Protein 1M0D (pdb70)

B-factor: mean 40.42, std 17.38, range [17.14, 107.98]

Sequence (516 aa):
SGLEDKVSKQLESKGIKFEYEEWKVPYVIPASNHTYTPDFLLPNGIFVETKGLWESDDRKKHLLIREQHPELDIRIVFSSSRTKLYKGSPTSYGEFCEKHGIKFADKLIPAEWIKEPKKEVPFDRLKRKSGLEDKVSKQLESKGIKFEYEEWKVPYVIPASNHTYTPDFLLPNGIFVETKGLWESDDRKKHLLIREQHPELDIRIVFSSSRTKLYKGSPTSYGEFCEKHGIKFADKLIPAEWIKEPKKEVPFDRLKRKSGLEDKVSKQLESKGIKFEYEEWKVPYVIPASNHTYTPDFLLPNGIFVETKGLWESDDRKKHLLIREQHPELDIRIVFSSSRTKLYKGSPTSYGEFCEKHGIKFADKLIPAEWIKEPKKEVPFDRLKRKSGLEDKVSKQLESKGIKFEYEEWKVPYVIPASNHTYTPDFLLPNGIFVETKGLWESDDRKKHLLIREQHPELDIRIVFSSSRTKLYKGSPTSYGEFCEKHGIKFADKLIPAEWIKEPKKEVPFDRLKRK

Foldseek 3Di:
DVVVVVVVVVCVVVPHDDDDPPDDDDDDDDDDDDDDDADDAAQLQATEHEEEQQAPVNLVVVLVCCVVPVPHHYAYEYCDQQCANDDDHPDGNVNSCVVRVHHYYYDDDDPVVNVDHHDDDPCVPPDDD/DVVVVVVVVVCVVVVHDDDDPPDDDDDDDDDDDDDDDADDAAQQQETEHEEEQQAPVNLVVVLVCCVVPVVHHYAYEYCDQQCARDVPHPHGNVNSCVVRVHHYYYDDDPPVVNPDHHDDDPCVVDDDD/DVVVVVVVCVCVVVVHPDDDPPDDDDDDDDDDDDADDADDAAPLGETEHEEEQQADVNLVVVLVCCVVCVPHQYAYEYCDQQCANDDPHPDGNVRSCVVRVHHYHYDDDDPVVNPDHRDDDPCVPPDDD/DVVVVVVVVVCVVVVHDDDDPPDDDDDDDDDDDDDDDADAAAQQQAGEHEDEQQADVNLVVVLVCCVVPVQHHYAYEYCDQQCARDPPHPHGNVNSCVVRVHHYHYDDDDPVVNPPHRDDHPCVPPDDD

GO terms:
  GO:0008821 crossover junction DNA endonuclease activity (F, IDA)
  GO:1990238 double-stranded DNA endonuclease activity (F, IDA)
  GO:1990238 double-stranded DNA endonuclease activity (F, IMP)

CATH classification: 3.40.91.30

Secondary structure (DSSP, 8-state):
-HHHHHHHHHHHHTT---EES-EEEEEEEPPEEEEE--SEE-TTS-EEEEESS--HHHHHHHHHHHHH-TT--EEEEES-TTSBSSTT-S-BHHHHHHHHT--EEESS--HHHHHSPP----GGGSEE-/-HHHHHHHHHHHHTT---EES-EEEEEEEPPEEEEE--SEE-TTS-EEEEESS--HHHHHHHHHHHHH-TT--EEEEES-TTSBSSTT-S-BHHHHHHHHT--EEESS--HHHHHSPP----GGGSEE-/-HHHHHHHHHHHHTT---EES-EEEEEEEPPEEEEE--SEE-TTS-EEEEESS--HHHHHHHHHHHHH-TT--EEEEES-TTSBSSTT-S-BHHHHHHHTT--EEESS--HHHHTSPP----GGGSB--/-HHHHHHHHHHHTTT---BSS--BEEEEE--EEEEE--SEE-TTS-EEEEESS--HHHHHHHHHHHHH-TT--EEEEES-TTSBSSTT-S-BHHHHHHHHT--EEESS--HHHHTSPP----GGG-EE-

Radius of gyration: 30.1 Å; Cα contacts (8 Å, |Δi|>4): 872; chains: 4; bounding box: 83×71×53 Å

InterPro domains:
  IPR008029 Bacteriophage T7, Gp3, endodeoxynuclease I [PF05367] (1-149)
  IPR008029 Bacteriophage T7, Gp3, endodeoxynuclease I [cd22324] (15-129)
  IPR011335 Restriction endonuclease type II-like [SSF52980] (17-145)

Solvent-accessible surface area: 27351 Å² total; per-residue (Å²): 88,42,22,39,94,116,1,25,58,28,4,115,89,161,67,40,73,51,65,88,68,32,26,67,0,55,18,63,68,79,55,43,127,71,80,12,46,4,9,2,9,3,69,10,6,0,2,0,12,9,28,37,92,1,80,56,112,24,20,122,34,5,51,35,3,96,129,47,18,91,127,18,23,14,2,0,0,0,50,39,8,132,60,96,40,135,75,64,9,111,43,10,3,5,81,26,0,116,166,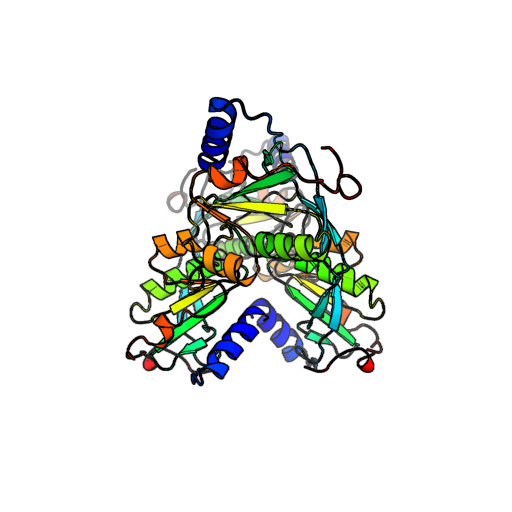55,45,5,111,21,0,10,71,58,3,6,51,105,21,37,161,53,115,163,86,98,22,25,75,131,95,18,41,57,96,98,46,24,39,68,128,0,24,129,39,0,114,100,63,64,36,182,46,72,97,76,66,48,71,0,49,22,53,75,71,53,42,120,73,70,10,46,3,8,1,10,2,72,10,4,1,3,0,12,9,29,35,87,0,81,30,114,24,16,123,40,3,47,26,2,94,128,63,17,107,57,22,24,14,2,0,0,0,57,40,13,156,58,93,31,57,100,33,7,111,42,1,2,4,78,24,0,118,167,57,45,6,111,56,14,65,126,82,14,38,60,119,23,40,145,55,119,146,82,142,19,44,79,154,122,18,39,139,155,108,41,21,44,68,125,0,25,123,39,0,105,95,153,65,37,82,40,57,97,77,56,26,63,0,39,23,55,72,76,56,42,121,72,91,12,46,3,20,2,26,3,67,10,11,6,11,0,10,10,38,35,73,0,55,50,104,20,26,120,34,10,56,38,4,54,130,45,19,106,83,43,48,25,3,0,0,0,43,37,7,136,48,82,26,122,77,63,7,108,35,9,0,6,84,32,0,121,84,87,69,18,107,16,0,8,72,59,7,9,71,115,23,58,90,59,120,163,58,106,47,60,72,108,149,28,49,99,99,88,50,25,26,57,134,0,30,58,34,0,62,110,69,76,21,83,61,91,103,66,41,11,13,4,54,22,58,73,73,56,45,122,68,78,13,45,3,12,1,12,3,63,9,6,1,3,0,12,9,30,35,84,0,82,29,111,24,14,119,36,9,54,40,4,95,130,42,17,99,108,12,22,23,2,0,0,0,40,45,19,73,56,97,32,49,100,30,7,113,42,12,2,4,89,24,0,121,164,56,46,13,113,57,13,59,119,83,3,29,75,123,22,43,84,58,116,161,87,164,23,10,91,127,91,16,130,140,88

Organism: Escherichia phage T7 (NCBI:txid10760)

Structure (mmCIF, N/CA/C/O backbone):
data_1M0D
#
_entry.id   1M0D
#
_cell.length_a   123.810
_cell.length_b   133.960
_cell.length_c   61.460
_cell.angle_alpha   90.00
_cell.angle_beta   90.00
_cell.angle_gamma   90.00
#
_symmetry.space_group_name_H-M   'P 21 21 2'
#
loop_
_entity.id
_entity.type
_entity.pdbx_description
1 polymer 'Endodeoxyribonuclease I'
2 non-polymer 'MANGANESE (II) ION'
3 non-polymer 'SULFATE ION'
4 water water
#
loop_
_atom_site.group_PDB
_atom_site.id
_atom_site.type_symbol
_atom_site.label_atom_id
_atom_site.label_alt_id
_atom_site.label_comp_id
_atom_site.label_asym_id
_atom_site.label_entity_id
_atom_site.label_seq_id
_atom_site.pdbx_PDB_ins_code
_atom_site.Cartn_x
_atom_site.Cartn_y
_atom_site.Cartn_z
_atom_site.occupancy
_atom_site.B_iso_or_equiv
_atom_site.auth_seq_id
_atom_site.auth_comp_id
_atom_site.auth_asym_id
_atom_site.auth_atom_id
_atom_site.pdbx_PDB_model_num
ATOM 1 N N . SER A 1 6 ? 31.054 119.749 36.345 1.00 77.23 17 SER A N 1
ATOM 2 C CA . SER A 1 6 ? 30.962 118.606 35.444 1.00 57.31 17 SER A CA 1
ATOM 3 C C . SER A 1 6 ? 30.318 119.215 34.203 1.00 53.49 17 SER A C 1
ATOM 4 O O . SER A 1 6 ? 29.888 120.371 34.249 1.00 45.81 17 SER A O 1
ATOM 7 N N . GLY A 1 7 ? 30.255 118.463 33.107 1.00 43.52 18 GLY A N 1
ATOM 8 C CA . GLY A 1 7 ? 29.634 118.985 31.898 1.00 40.78 18 GLY A CA 1
ATOM 9 C C . GLY A 1 7 ? 28.198 119.402 32.177 1.00 40.12 18 GLY A C 1
ATOM 10 O O . GLY A 1 7 ? 27.743 120.457 31.737 1.00 38.74 18 GLY A O 1
ATOM 11 N N . LEU A 1 8 ? 27.481 118.569 32.925 1.00 39.97 19 LEU A N 1
ATOM 12 C CA . LEU A 1 8 ? 26.090 118.855 33.266 1.00 37.14 19 LEU A CA 1
ATOM 13 C C . LEU A 1 8 ? 25.949 120.112 34.127 1.00 31.84 19 LEU A C 1
ATOM 14 O O . LEU A 1 8 ? 25.093 120.949 33.863 1.00 33.47 19 LEU A O 1
ATOM 19 N N . GLU A 1 9 ? 26.777 120.252 35.164 1.00 31.74 20 GLU A N 1
ATOM 20 C CA . GLU A 1 9 ? 26.692 121.440 36.014 1.00 31.26 20 GLU A CA 1
ATOM 21 C C . GLU A 1 9 ? 26.972 122.698 35.210 1.00 32.46 20 GLU A C 1
ATOM 22 O O . GLU A 1 9 ? 26.342 123.725 35.418 1.00 34.23 20 GLU A O 1
ATOM 28 N N . ASP A 1 10 ? 27.930 122.624 34.294 1.00 31.63 21 ASP A N 1
ATOM 29 C CA . ASP A 1 10 ? 28.245 123.791 33.480 1.00 32.80 21 ASP A CA 1
ATOM 30 C C . ASP A 1 10 ? 27.075 124.137 32.572 1.00 34.04 21 ASP A C 1
ATOM 31 O O . ASP A 1 10 ? 26.723 125.309 32.415 1.00 33.64 21 ASP A O 1
ATOM 36 N N . LYS A 1 11 ? 26.459 123.121 31.973 1.00 30.99 22 LYS A N 1
ATOM 37 C CA . LYS A 1 11 ? 25.333 123.386 31.077 1.00 32.34 22 LYS A CA 1
ATOM 38 C C . LYS A 1 11 ? 24.172 124.025 31.815 1.00 34.63 22 LYS A C 1
ATOM 39 O O . LYS A 1 11 ? 23.561 124.989 31.330 1.00 28.98 22 LYS A O 1
ATOM 45 N N . VAL A 1 12 ? 23.869 123.501 32.999 1.00 32.03 23 VAL A N 1
ATOM 46 C CA . VAL A 1 12 ? 22.771 124.045 33.787 1.00 28.37 23 VAL A CA 1
ATOM 47 C C . VAL A 1 12 ? 23.084 125.467 34.238 1.00 28.14 23 VAL A C 1
ATOM 48 O O . VAL A 1 12 ? 22.209 126.342 34.205 1.00 34.99 23 VAL A O 1
ATOM 52 N N . SER A 1 13 ? 24.326 125.708 34.661 1.00 32.16 24 SER A N 1
ATOM 53 C CA . SER A 1 13 ? 24.733 127.052 35.075 1.00 34.60 24 SER A CA 1
ATOM 54 C C . SER A 1 13 ? 24.633 128.016 33.893 1.00 33.16 24 SER A C 1
ATOM 55 O O . SER A 1 13 ? 24.119 129.126 34.023 1.00 33.99 24 SER A O 1
ATOM 58 N N . LYS A 1 14 ? 25.144 127.592 32.740 1.00 31.74 25 LYS A N 1
ATOM 59 C CA . LYS A 1 14 ? 25.105 128.450 31.550 1.00 34.08 25 LYS A CA 1
ATOM 60 C C . LYS A 1 14 ? 23.668 128.767 31.164 1.00 36.96 25 LYS A C 1
ATOM 61 O O . LYS A 1 14 ? 23.366 129.890 30.776 1.00 36.92 25 LYS A O 1
ATOM 63 N N . GLN A 1 15 ? 22.775 127.782 31.288 1.00 33.76 26 GLN A N 1
ATOM 64 C CA . GLN A 1 15 ? 21.370 127.993 30.956 1.00 33.75 26 GLN A CA 1
ATOM 65 C C . GLN A 1 15 ? 20.736 129.041 31.868 1.00 34.55 26 GLN A C 1
ATOM 66 O O . GLN A 1 15 ? 20.063 129.957 31.397 1.00 36.55 26 GLN A O 1
ATOM 68 N N . LEU A 1 16 ? 20.949 128.908 33.177 1.00 35.02 27 LEU A N 1
ATOM 69 C CA . LEU A 1 16 ? 20.364 129.842 34.132 1.00 31.95 27 LEU A CA 1
ATOM 70 C C . LEU A 1 16 ? 20.865 131.262 33.879 1.00 40.53 27 LEU A C 1
ATOM 71 O O . LEU A 1 16 ? 20.097 132.222 33.942 1.00 39.88 27 LEU A O 1
ATOM 76 N N . GLU A 1 17 ? 22.153 131.391 33.587 1.00 38.32 28 GLU A N 1
ATOM 77 C CA . GLU A 1 17 ? 22.726 132.707 33.316 1.00 47.04 28 GLU A CA 1
ATOM 78 C C . GLU A 1 17 ? 22.212 133.265 31.993 1.00 41.07 28 GLU A C 1
ATOM 79 O O . GLU A 1 17 ? 21.908 134.450 31.895 1.00 46.70 28 GLU A O 1
ATOM 85 N N . SER A 1 18 ? 22.084 132.405 30.987 1.00 47.57 29 SER A N 1
ATOM 86 C CA . SER A 1 18 ? 21.598 132.854 29.686 1.00 43.66 29 SER A CA 1
ATOM 87 C C . SER A 1 18 ? 20.179 133.402 29.799 1.00 53.29 29 SER A C 1
ATOM 88 O O . SER A 1 18 ? 19.783 134.271 29.026 1.00 49.25 29 SER A O 1
ATOM 91 N N . LYS A 1 19 ? 19.411 132.901 30.764 1.00 36.97 30 LYS A N 1
ATOM 92 C CA . LYS A 1 19 ? 18.044 133.373 30.955 1.00 41.99 30 LYS A CA 1
ATOM 93 C C . LYS A 1 19 ? 17.983 134.440 32.042 1.00 38.54 30 LYS A C 1
ATOM 94 O O . LYS A 1 19 ? 16.900 134.883 32.429 1.00 42.48 30 LYS A O 1
ATOM 100 N N . GLY A 1 20 ? 19.148 134.844 32.539 1.00 45.99 31 GLY A N 1
ATOM 101 C CA . GLY A 1 20 ? 19.202 135.862 33.575 1.00 42.20 31 GLY A CA 1
ATOM 102 C C . GLY A 1 20 ? 18.653 135.450 34.934 1.00 52.67 31 GLY A C 1
ATOM 103 O O . GLY A 1 20 ? 18.228 136.299 35.724 1.00 50.48 31 GLY A O 1
ATOM 104 N N . ILE A 1 21 ? 18.655 134.151 35.219 1.00 52.44 32 ILE A N 1
ATOM 105 C CA . ILE A 1 21 ? 18.154 133.658 36.502 1.00 44.98 32 ILE A CA 1
ATOM 106 C C . ILE A 1 21 ? 19.303 133.612 37.504 1.00 40.32 32 ILE A C 1
ATOM 107 O O . ILE A 1 21 ? 20.347 133.019 37.235 1.00 35.17 32 ILE A O 1
ATOM 112 N N . LYS A 1 22 ? 19.121 134.238 38.655 1.00 35.78 33 LYS A N 1
ATOM 113 C CA . LYS A 1 22 ? 20.165 134.208 39.667 1.00 37.11 33 LYS A CA 1
ATOM 114 C C . LYS A 1 22 ? 20.067 132.827 40.326 1.00 44.00 33 LYS A C 1
ATOM 115 O O . LYS A 1 22 ? 19.075 132.119 40.163 1.00 44.84 33 LYS A O 1
ATOM 117 N N . PHE A 1 23 ? 21.102 132.431 41.047 1.00 35.60 34 PHE A N 1
ATOM 118 C CA . PHE A 1 23 ? 21.084 131.146 41.724 1.00 34.26 34 PHE A CA 1
ATOM 119 C C . PHE A 1 23 ? 22.287 131.087 42.636 1.00 32.76 34 PHE A C 1
ATOM 120 O O . PHE A 1 23 ? 23.228 131.854 42.465 1.00 33.19 34 PHE A O 1
ATOM 128 N N . GLU A 1 24 ? 22.235 130.208 43.630 1.00 26.77 35 GLU A N 1
ATOM 129 C CA . GLU A 1 24 ? 23.366 130.034 44.526 1.00 31.28 35 GLU A CA 1
ATOM 130 C C . GLU A 1 24 ? 23.860 128.644 44.240 1.00 31.69 35 GLU A C 1
ATOM 131 O O . GLU A 1 24 ? 23.069 127.698 44.131 1.00 28.95 35 GLU A O 1
ATOM 137 N N . TYR A 1 25 ? 25.168 128.523 44.105 1.00 30.49 36 TYR A N 1
ATOM 138 C CA . TYR A 1 25 ? 25.781 127.248 43.796 1.00 27.55 36 TYR A CA 1
ATOM 139 C C . TYR A 1 25 ? 26.514 126.677 45.000 1.00 29.50 36 TYR A C 1
ATOM 140 O O . TYR A 1 25 ? 27.424 127.313 45.541 1.00 28.71 36 TYR A O 1
ATOM 149 N N . GLU A 1 26 ? 26.099 125.485 45.429 1.00 23.37 37 GLU A N 1
ATOM 150 C CA . GLU A 1 26 ? 26.727 124.798 46.565 1.00 24.27 37 GLU A CA 1
ATOM 151 C C . GLU A 1 26 ? 26.951 125.729 47.757 1.00 29.86 37 GLU A C 1
ATOM 152 O O . GLU A 1 26 ? 28.001 125.688 48.391 1.00 32.30 37 GLU A O 1
ATOM 158 N N . GLU A 1 27 ? 25.955 126.543 48.073 1.00 27.68 38 GLU A N 1
ATOM 159 C CA . GLU A 1 27 ? 26.080 127.506 49.166 1.00 29.36 38 GLU A CA 1
ATOM 160 C C . GLU A 1 27 ? 25.500 127.012 50.494 1.00 33.28 38 GLU A C 1
ATOM 161 O O . GLU A 1 27 ? 25.882 127.511 51.563 1.00 29.13 38 GLU A O 1
ATOM 167 N N . TRP A 1 28 ? 24.602 126.024 50.422 1.00 25.19 39 TRP A N 1
ATOM 168 C CA . TRP A 1 28 ? 23.918 125.497 51.601 1.00 23.06 39 TRP A CA 1
ATOM 169 C C . TRP A 1 28 ? 24.039 123.993 51.874 1.00 29.88 39 TRP A C 1
ATOM 170 O O . TRP A 1 28 ? 23.842 123.159 50.982 1.00 27.66 39 TRP A O 1
ATOM 181 N N . LYS A 1 29 ? 24.349 123.657 53.122 1.00 23.49 40 LYS A N 1
ATOM 182 C CA . LYS A 1 29 ? 24.476 122.265 53.538 1.00 24.24 40 LYS A CA 1
ATOM 183 C C . LYS A 1 29 ? 23.238 121.849 54.326 1.00 28.79 40 LYS A C 1
ATOM 184 O O . LYS A 1 29 ? 22.711 122.615 55.151 1.00 24.81 40 LYS A O 1
ATOM 190 N N . VAL A 1 30 ? 22.776 120.633 54.064 1.00 21.60 41 VAL A N 1
ATOM 191 C CA . VAL A 1 30 ? 21.602 120.075 54.730 1.00 17.92 41 VAL A CA 1
ATOM 192 C C . VAL A 1 30 ? 22.073 118.913 55.601 1.00 23.83 41 VAL A C 1
ATOM 193 O O . VAL A 1 30 ? 22.538 117.897 55.082 1.00 23.64 41 VAL A O 1
ATOM 197 N N . PRO A 1 31 ? 21.974 119.057 56.936 1.00 26.64 42 PRO A N 1
ATOM 198 C CA . PRO A 1 31 ? 22.397 117.999 57.859 1.00 25.65 42 PRO A CA 1
ATOM 199 C C . PRO A 1 31 ? 21.418 116.830 57.854 1.00 23.18 42 PRO A C 1
ATOM 200 O O . PRO A 1 31 ? 20.212 117.006 57.696 1.00 23.82 42 PRO A O 1
ATOM 204 N N . TYR A 1 32 ? 21.945 115.626 57.996 1.00 20.53 43 TYR A N 1
ATOM 205 C CA . TYR A 1 32 ? 21.099 114.453 58.076 1.00 23.10 43 TYR A CA 1
ATOM 206 C C . TYR A 1 32 ? 21.859 113.365 58.827 1.00 26.68 43 TYR A C 1
ATOM 207 O O . TYR A 1 32 ? 23.084 113.397 58.923 1.00 24.32 43 TYR A O 1
ATOM 216 N N . VAL A 1 33 ? 21.118 112.415 59.369 1.00 23.56 44 VAL A N 1
ATOM 217 C CA . VAL A 1 33 ? 21.717 111.334 60.139 1.00 23.13 44 VAL A CA 1
ATOM 218 C C . VAL A 1 33 ? 21.369 110.019 59.483 1.00 28.80 44 VAL A C 1
ATOM 219 O O . VAL A 1 33 ? 20.231 109.818 59.068 1.00 23.56 44 VAL A O 1
ATOM 223 N N . ILE A 1 34 ? 22.355 109.136 59.355 1.00 25.61 45 ILE A N 1
ATOM 224 C CA . ILE A 1 34 ? 22.081 107.808 58.833 1.00 22.35 45 ILE A CA 1
ATOM 225 C C . ILE A 1 34 ? 21.851 106.995 60.109 1.00 25.80 45 ILE A C 1
ATOM 226 O O . ILE A 1 34 ? 22.714 106.955 61.007 1.00 26.36 45 ILE A O 1
ATOM 231 N N . PRO A 1 35 ? 20.691 106.343 60.210 1.00 25.09 46 PRO A N 1
ATOM 232 C CA . PRO A 1 35 ? 20.291 105.538 61.359 1.00 31.51 46 PRO A CA 1
ATOM 233 C C . PRO A 1 35 ? 21.278 104.438 61.687 1.00 29.40 46 PRO A C 1
ATOM 234 O O . PRO A 1 35 ? 21.976 103.937 60.804 1.00 26.62 46 PRO A O 1
ATOM 238 N N . ALA A 1 36 ? 21.311 104.075 62.958 1.00 29.35 47 ALA A N 1
ATOM 239 C CA . ALA A 1 36 ? 22.153 102.978 63.426 1.00 31.25 47 ALA A CA 1
ATOM 240 C C . ALA A 1 36 ? 21.519 101.725 62.803 1.00 32.39 47 ALA A C 1
ATOM 241 O O . ALA A 1 36 ? 20.317 101.712 62.517 1.00 28.43 47 ALA A O 1
ATOM 243 N N . SER A 1 37 ? 22.304 100.674 62.572 1.00 29.39 48 SER A N 1
ATOM 244 C CA . SER A 1 37 ? 21.735 99.463 61.981 1.00 27.99 48 SER A CA 1
ATOM 245 C C . SER A 1 37 ? 22.219 98.229 62.733 1.00 34.46 48 SER A C 1
ATOM 246 O O . SER A 1 37 ? 23.329 98.221 63.252 1.00 27.98 48 SER A O 1
ATOM 249 N N . ASN A 1 38 ? 21.383 97.198 62.776 1.00 32.55 49 ASN A N 1
ATOM 250 C CA . ASN A 1 38 ? 21.719 95.965 63.470 1.00 33.95 49 ASN A CA 1
ATOM 251 C C . ASN A 1 38 ? 22.228 94.897 62.510 1.00 34.55 49 ASN A C 1
ATOM 252 O O . ASN A 1 38 ? 21.703 94.724 61.403 1.00 28.60 49 ASN A O 1
ATOM 257 N N . HIS A 1 39 ? 23.253 94.176 62.953 1.00 30.65 50 HIS A N 1
ATOM 258 C CA . HIS A 1 39 ? 23.867 93.134 62.142 1.00 27.59 50 HIS A CA 1
ATOM 259 C C . HIS A 1 39 ? 24.326 91.978 63.034 1.00 27.25 50 HIS A C 1
ATOM 260 O O . HIS A 1 39 ? 24.241 92.056 64.253 1.00 25.61 50 HIS A O 1
ATOM 267 N N . THR A 1 40 ? 24.785 90.893 62.418 1.00 30.85 51 THR A N 1
ATOM 268 C CA . THR A 1 40 ? 25.325 89.790 63.205 1.00 31.84 51 THR A CA 1
ATOM 269 C C . THR A 1 40 ? 26.617 89.381 62.520 1.00 30.15 51 THR A C 1
ATOM 270 O O . THR A 1 40 ? 26.759 89.514 61.300 1.00 28.21 51 THR A O 1
ATOM 274 N N . TYR A 1 41 ? 27.563 88.908 63.321 1.00 28.16 52 TYR A N 1
ATOM 275 C CA . TYR A 1 41 ? 28.859 88.461 62.813 1.00 25.50 52 TYR A CA 1
ATOM 276 C C . TYR A 1 41 ? 29.059 87.034 63.322 1.00 24.49 52 TYR A C 1
ATOM 277 O O . TYR A 1 41 ? 28.879 86.773 64.506 1.00 27.38 52 TYR A O 1
ATOM 286 N N . THR A 1 42 ? 29.436 86.133 62.419 1.00 30.26 53 THR A N 1
ATOM 287 C CA . THR A 1 42 ? 29.662 84.728 62.751 1.00 32.65 53 THR A CA 1
ATOM 288 C C . THR A 1 42 ? 31.155 84.376 62.654 1.00 23.07 53 THR A C 1
ATOM 289 O O . THR A 1 42 ? 31.672 84.099 61.572 1.00 28.68 53 THR A O 1
ATOM 293 N N . PRO A 1 43 ? 31.870 84.397 63.793 1.00 26.97 54 PRO A N 1
ATOM 294 C CA . PRO A 1 43 ? 33.300 84.065 63.749 1.00 26.51 54 PRO A CA 1
ATOM 295 C C . PRO A 1 43 ? 33.465 82.624 63.242 1.00 28.11 54 PRO A C 1
ATOM 296 O O . PRO A 1 43 ? 32.613 81.777 63.473 1.00 31.98 54 PRO A O 1
ATOM 300 N N . ASP A 1 44 ? 34.564 82.357 62.558 1.00 26.03 55 ASP A N 1
ATOM 301 C CA . ASP A 1 44 ? 34.801 81.028 62.012 1.00 24.18 55 ASP A CA 1
ATOM 302 C C . ASP A 1 44 ? 34.855 79.884 63.019 1.00 25.34 55 ASP A C 1
ATOM 303 O O . ASP A 1 44 ? 34.054 78.943 62.948 1.00 29.31 55 ASP A O 1
ATOM 308 N N . PHE A 1 45 ? 35.784 79.964 63.964 1.00 26.54 56 PHE A N 1
ATOM 309 C CA . PHE A 1 45 ? 35.946 78.889 64.939 1.00 29.07 56 PHE A CA 1
ATOM 310 C C . PHE A 1 45 ? 35.772 79.310 66.387 1.00 27.54 56 PHE A C 1
ATOM 311 O O . PHE A 1 45 ? 36.085 80.439 66.765 1.00 31.19 56 PHE A O 1
ATOM 319 N N . LEU A 1 46 ? 35.259 78.393 67.199 1.00 27.66 57 LEU A N 1
ATOM 320 C CA . LEU A 1 46 ? 35.149 78.641 68.626 1.00 31.22 57 LEU A CA 1
ATOM 321 C C . LEU A 1 46 ? 35.940 77.492 69.243 1.00 28.02 57 LEU A C 1
ATOM 322 O O . LEU A 1 46 ? 35.624 76.321 69.004 1.00 25.73 57 LEU A O 1
ATOM 327 N N . LEU A 1 47 ? 36.969 77.821 70.012 1.00 27.73 58 LEU A N 1
ATOM 328 C CA . LEU A 1 47 ? 37.796 76.792 70.651 1.00 28.41 58 LEU A CA 1
ATOM 329 C C . LEU A 1 47 ? 37.170 76.382 71.989 1.00 36.67 58 LEU A C 1
ATOM 330 O O . LEU A 1 47 ? 36.389 77.140 72.569 1.00 27.15 58 LEU A O 1
ATOM 335 N N . PRO A 1 48 ? 37.519 75.185 72.504 1.00 33.79 59 PRO A N 1
ATOM 336 C CA . PRO A 1 48 ? 36.965 74.715 73.779 1.00 35.08 59 PRO A CA 1
ATOM 337 C C . PRO A 1 48 ? 37.223 75.652 74.955 1.00 30.59 59 PRO A C 1
ATOM 338 O O . PRO A 1 48 ? 36.440 75.686 75.909 1.00 38.52 59 PRO A O 1
ATOM 342 N N . ASN A 1 49 ? 38.327 76.392 74.914 1.00 26.89 60 ASN A N 1
ATOM 343 C CA . ASN A 1 49 ? 38.637 77.297 76.005 1.00 27.26 60 ASN A CA 1
ATOM 344 C C . ASN A 1 49 ? 37.960 78.665 75.877 1.00 24.87 60 ASN A C 1
ATOM 345 O O . ASN A 1 49 ? 38.317 79.594 76.602 1.00 32.56 60 ASN A O 1
ATOM 350 N N . GLY A 1 50 ? 37.013 78.786 74.947 1.00 28.32 61 GLY A N 1
ATOM 351 C CA . GLY A 1 50 ? 36.285 80.039 74.787 1.00 32.45 61 GLY A CA 1
ATOM 352 C C . GLY A 1 50 ? 36.855 81.104 73.857 1.00 34.76 61 GLY A C 1
ATOM 353 O O . GLY A 1 50 ? 36.302 82.200 73.748 1.00 31.40 61 GLY A O 1
ATOM 354 N N . ILE A 1 51 ? 37.950 80.792 73.181 1.00 30.82 62 ILE A N 1
ATOM 355 C CA . ILE A 1 51 ? 38.549 81.744 72.256 1.00 29.17 62 ILE A CA 1
ATOM 356 C C . ILE A 1 51 ? 37.920 81.575 70.871 1.00 26.47 62 ILE A C 1
ATOM 357 O O . ILE A 1 51 ? 37.847 80.469 70.339 1.00 28.12 62 ILE A O 1
ATOM 362 N N . PHE A 1 52 ? 37.454 82.673 70.288 1.00 23.49 63 PHE A N 1
ATOM 363 C CA . PHE A 1 52 ? 36.901 82.613 68.947 1.00 18.97 63 PHE A CA 1
ATOM 364 C C . PHE A 1 52 ? 38.051 82.958 67.997 1.00 25.92 63 PHE A C 1
ATOM 365 O O . PHE A 1 52 ? 38.856 83.849 68.279 1.00 22.97 63 PHE A O 1
ATOM 373 N N . VAL A 1 53 ? 38.115 82.273 66.864 1.00 23.42 64 VAL A N 1
ATOM 374 C CA . VAL A 1 53 ? 39.164 82.555 65.889 1.00 21.60 64 VAL A CA 1
ATOM 375 C C . VAL A 1 53 ? 38.549 82.792 64.518 1.00 21.52 64 VAL A C 1
ATOM 376 O O . VAL A 1 53 ? 37.826 81.953 63.999 1.00 25.07 64 VAL A O 1
ATOM 380 N N . GLU A 1 54 ? 38.851 83.948 63.948 1.00 21.28 65 GLU A N 1
ATOM 381 C CA . GLU A 1 54 ? 38.382 84.296 62.611 1.00 21.59 65 GLU A CA 1
ATOM 382 C C . GLU A 1 54 ? 39.562 84.038 61.664 1.00 24.73 65 GLU A C 1
ATOM 383 O O . GLU A 1 54 ? 40.641 84.584 61.881 1.00 23.88 65 GLU A O 1
ATOM 389 N N . THR A 1 55 ? 39.387 83.196 60.650 1.00 21.42 66 THR A N 1
ATOM 390 C CA . THR A 1 55 ? 40.466 83.024 59.677 1.00 23.39 66 THR A CA 1
ATOM 391 C C . THR A 1 55 ? 40.203 84.132 58.650 1.00 24.37 66 THR A C 1
ATOM 392 O O . THR A 1 55 ? 39.051 84.439 58.345 1.00 28.17 66 THR A O 1
ATOM 396 N N . LYS A 1 56 ? 41.258 84.733 58.121 1.00 24.12 67 LYS A N 1
ATOM 397 C CA . LYS A 1 56 ? 41.067 85.866 57.221 1.00 26.51 67 LYS A CA 1
ATOM 398 C C . LYS A 1 56 ? 42.112 85.989 56.125 1.00 30.56 67 LYS A C 1
ATOM 399 O O . LYS A 1 56 ? 43.310 85.975 56.402 1.00 26.71 67 LYS A O 1
ATOM 405 N N . GLY A 1 57 ? 41.648 86.114 54.887 1.00 29.16 68 GLY A N 1
ATOM 406 C CA . GLY A 1 57 ? 42.561 86.341 53.781 1.00 27.84 68 GLY A CA 1
ATOM 407 C C . GLY A 1 57 ? 42.530 87.853 53.620 1.00 32.70 68 GLY A C 1
ATOM 408 O O . GLY A 1 57 ? 43.210 88.583 54.340 1.00 33.65 68 GLY A O 1
ATOM 409 N N . LEU A 1 58 ? 41.702 88.331 52.695 1.00 28.82 69 LEU A N 1
ATOM 410 C CA . LEU A 1 58 ? 41.551 89.776 52.456 1.00 38.72 69 LEU A CA 1
ATOM 411 C C . LEU A 1 58 ? 40.732 90.376 53.616 1.00 28.03 69 LEU A C 1
ATOM 412 O O . LEU A 1 58 ? 39.693 89.829 53.982 1.00 34.57 69 LEU A O 1
ATOM 417 N N . TRP A 1 59 ? 41.187 91.494 54.175 1.00 25.91 70 TRP A N 1
ATOM 418 C CA . TRP A 1 59 ? 40.502 92.111 55.306 1.00 29.62 70 TRP A CA 1
ATOM 419 C C . TRP A 1 59 ? 40.133 93.567 55.004 1.00 31.96 70 TRP A C 1
ATOM 420 O O . TRP A 1 59 ? 40.923 94.478 55.226 1.00 34.50 70 TRP A O 1
ATOM 431 N N . GLU A 1 60 ? 38.912 93.756 54.521 1.00 33.96 71 GLU A N 1
ATOM 432 C CA . GLU A 1 60 ? 38.403 95.067 54.130 1.00 42.39 71 GLU A CA 1
ATOM 433 C C . GLU A 1 60 ? 38.073 96.027 55.264 1.00 46.53 71 GLU A C 1
ATOM 434 O O . GLU A 1 60 ? 37.847 95.628 56.406 1.00 29.58 71 GLU A O 1
ATOM 440 N N . SER A 1 61 ? 38.026 97.310 54.929 1.00 39.31 72 SER A N 1
ATOM 441 C CA . SER A 1 61 ? 37.747 98.340 55.910 1.00 38.04 72 SER A CA 1
ATOM 442 C C . SER A 1 61 ? 36.506 98.104 56.774 1.00 24.95 72 SER A C 1
ATOM 443 O O . SER A 1 61 ? 36.558 98.307 57.989 1.00 33.10 72 SER A O 1
ATOM 446 N N . ASP A 1 62 ? 35.394 97.691 56.165 1.00 25.50 73 ASP A N 1
ATOM 447 C CA . ASP A 1 62 ? 34.173 97.498 56.941 1.00 29.29 73 ASP A CA 1
ATOM 448 C C . ASP A 1 62 ? 34.352 96.357 57.930 1.00 29.37 73 ASP A C 1
ATOM 449 O O . ASP A 1 62 ? 33.745 96.350 59.009 1.00 24.88 73 ASP A O 1
ATOM 454 N N . ASP A 1 63 ? 35.175 95.390 57.540 1.00 28.12 74 ASP A N 1
ATOM 455 C CA . ASP A 1 63 ? 35.449 94.222 58.376 1.00 29.75 74 ASP A CA 1
ATOM 456 C C . ASP A 1 63 ? 36.286 94.650 59.594 1.00 24.76 74 ASP A C 1
ATOM 457 O O . ASP A 1 63 ? 36.049 94.204 60.724 1.00 27.37 74 ASP A O 1
ATOM 462 N N . ARG A 1 64 ? 37.261 95.523 59.370 1.00 22.21 75 ARG A N 1
ATOM 463 C CA . ARG A 1 64 ? 38.080 96.003 60.474 1.00 26.14 75 ARG A CA 1
ATOM 464 C C . ARG A 1 64 ? 37.225 96.826 61.435 1.00 31.91 75 ARG A C 1
ATOM 465 O O . ARG A 1 64 ? 37.345 96.686 62.655 1.00 25.97 75 ARG A O 1
ATOM 473 N N . LYS A 1 65 ? 36.369 97.691 60.891 1.00 26.23 76 LYS A N 1
ATOM 474 C CA . LYS A 1 65 ? 35.496 98.509 61.743 1.00 24.03 76 LYS A CA 1
ATOM 475 C C . LYS A 1 65 ? 34.604 97.589 62.574 1.00 24.56 76 LYS A C 1
ATOM 476 O O . LYS A 1 65 ? 34.351 97.836 63.755 1.00 27.69 76 LYS A O 1
ATOM 482 N N . LYS A 1 66 ? 34.105 96.536 61.939 1.00 24.91 77 LYS A N 1
ATOM 483 C CA . LYS A 1 66 ? 33.244 95.569 62.621 1.00 25.53 77 LYS A CA 1
ATOM 484 C C . LYS A 1 66 ? 33.934 94.982 63.862 1.00 26.30 77 LYS A C 1
ATOM 485 O O . LYS A 1 66 ? 33.324 94.858 64.924 1.00 24.15 77 LYS A O 1
ATOM 491 N N . HIS A 1 67 ? 35.199 94.601 63.728 1.00 24.36 78 HIS A N 1
ATOM 492 C CA . HIS A 1 67 ? 35.911 94.050 64.884 1.00 24.60 78 HIS A CA 1
ATOM 493 C C . HIS A 1 67 ? 36.061 95.053 66.019 1.00 26.55 78 HIS A C 1
ATOM 494 O O . HIS A 1 67 ? 35.960 94.686 67.197 1.00 26.69 78 HIS A O 1
ATOM 501 N N . LEU A 1 68 ? 36.289 96.318 65.670 1.00 26.56 79 LEU A N 1
ATOM 502 C CA . LEU A 1 68 ? 36.423 97.360 66.683 1.00 28.45 79 LEU A CA 1
ATOM 503 C C . LEU A 1 68 ? 35.090 97.570 67.370 1.00 29.13 79 LEU A C 1
ATOM 504 O O . LEU A 1 68 ? 35.039 97.748 68.585 1.00 29.99 79 LEU A O 1
ATOM 509 N N . LEU A 1 69 ? 34.006 97.541 66.595 1.00 26.15 80 LEU A N 1
ATOM 510 C CA . LEU A 1 69 ? 32.676 97.724 67.173 1.00 23.51 80 LEU A CA 1
ATOM 511 C C . LEU A 1 69 ? 32.364 96.602 68.142 1.00 31.05 80 LEU A C 1
ATOM 512 O O . LEU A 1 69 ? 31.842 96.837 69.229 1.00 29.19 80 LEU A O 1
ATOM 517 N N . ILE A 1 70 ? 32.690 95.372 67.758 1.00 26.54 81 ILE A N 1
ATOM 518 C CA . ILE A 1 70 ? 32.389 94.241 68.639 1.00 24.20 81 ILE A CA 1
ATOM 519 C C . ILE A 1 70 ? 33.202 94.310 69.927 1.00 25.34 81 ILE A C 1
ATOM 520 O O . ILE A 1 70 ? 32.700 93.968 70.998 1.00 31.32 81 ILE A O 1
ATOM 525 N N . ARG A 1 71 ? 34.437 94.783 69.831 1.00 24.67 82 ARG A N 1
ATOM 526 C CA . ARG A 1 71 ? 35.283 94.904 71.020 1.00 30.69 82 ARG A CA 1
ATOM 527 C C . ARG A 1 71 ? 34.689 95.929 71.987 1.00 35.45 82 ARG A C 1
ATOM 528 O O . ARG A 1 71 ? 34.729 95.739 73.190 1.00 29.70 82 ARG A O 1
ATOM 536 N N . GLU A 1 72 ? 34.114 97.004 71.457 1.00 35.07 83 GLU A N 1
ATOM 537 C CA . GLU A 1 72 ? 33.518 98.033 72.308 1.00 32.46 83 GLU A CA 1
ATOM 538 C C . GLU A 1 72 ? 32.178 97.560 72.848 1.00 27.66 83 GLU A C 1
ATOM 539 O O . GLU A 1 72 ? 31.838 97.814 74.001 1.00 36.24 83 GLU A O 1
ATOM 545 N N . GLN A 1 73 ? 31.420 96.851 72.021 1.00 31.64 84 GLN A N 1
ATOM 546 C CA . GLN A 1 73 ? 30.102 96.378 72.415 1.00 33.99 84 GLN A CA 1
ATOM 547 C C . GLN A 1 73 ? 30.042 95.084 73.226 1.00 39.67 84 GLN A C 1
ATOM 548 O O . GLN A 1 73 ? 29.098 94.886 73.990 1.00 32.50 84 GLN A O 1
ATOM 554 N N . HIS A 1 74 ? 31.035 94.211 73.069 1.00 26.39 85 HIS A N 1
ATOM 555 C CA . HIS A 1 74 ? 31.050 92.938 73.799 1.00 30.50 85 HIS A CA 1
ATOM 556 C C . HIS A 1 74 ? 32.470 92.703 74.293 1.00 32.08 85 HIS A C 1
ATOM 557 O O . HIS A 1 74 ? 33.139 91.768 73.854 1.00 38.10 85 HIS A O 1
ATOM 564 N N . PRO A 1 75 ? 32.940 93.546 75.225 1.00 37.14 86 PRO A N 1
ATOM 565 C CA . PRO A 1 75 ? 34.276 93.512 75.825 1.00 39.48 86 PRO A CA 1
ATOM 566 C C . PRO A 1 75 ? 34.710 92.152 76.345 1.00 33.84 86 PRO A C 1
ATOM 567 O O . PRO A 1 75 ? 35.900 91.845 76.368 1.00 40.19 86 PRO A O 1
ATOM 571 N N . GLU A 1 76 ? 33.742 91.344 76.761 1.00 31.06 87 GLU A N 1
ATOM 572 C CA . GLU A 1 76 ? 34.044 90.028 77.302 1.00 42.15 87 GLU A CA 1
ATOM 573 C C . GLU A 1 76 ? 34.355 88.953 76.270 1.00 44.46 87 GLU A C 1
ATOM 574 O O . GLU A 1 76 ? 34.833 87.876 76.624 1.00 41.34 87 GLU A O 1
ATOM 580 N N . LEU A 1 77 ? 34.081 89.230 75.001 1.00 30.92 88 LEU A N 1
ATOM 581 C CA . LEU A 1 77 ? 34.363 88.254 73.956 1.00 31.27 88 LEU A CA 1
ATOM 582 C C . LEU A 1 77 ? 35.841 88.300 73.590 1.00 29.15 88 LEU A C 1
ATOM 583 O O . LEU A 1 77 ? 36.449 89.370 73.530 1.00 32.74 88 LEU A O 1
ATOM 588 N N . ASP A 1 78 ? 36.413 87.129 73.347 1.00 29.79 89 ASP A N 1
ATOM 589 C CA . ASP A 1 78 ? 37.818 87.031 72.964 1.00 25.28 89 ASP A CA 1
ATOM 590 C C . ASP A 1 78 ? 37.803 86.552 71.518 1.00 25.37 89 ASP A C 1
ATOM 591 O O . ASP A 1 78 ? 37.657 85.355 71.260 1.00 24.35 89 ASP A O 1
ATOM 596 N N . ILE A 1 79 ? 37.935 87.488 70.585 1.00 27.17 90 ILE A N 1
ATOM 597 C CA . ILE A 1 79 ? 37.907 87.162 69.161 1.00 28.50 90 ILE A CA 1
ATOM 598 C C . ILE A 1 79 ? 39.254 87.510 68.571 1.00 24.11 90 ILE A C 1
ATOM 599 O O . ILE A 1 79 ? 39.671 88.672 68.590 1.00 24.44 90 ILE A O 1
ATOM 604 N N . ARG A 1 80 ? 39.937 86.494 68.060 1.00 22.77 91 ARG A N 1
ATOM 605 C CA . ARG A 1 80 ? 41.269 86.672 67.501 1.00 21.10 91 ARG A CA 1
ATOM 606 C C . ARG A 1 80 ? 41.275 86.365 66.022 1.00 22.39 91 ARG A C 1
ATOM 607 O O . ARG A 1 80 ? 40.340 85.760 65.502 1.00 24.28 91 ARG A O 1
ATOM 615 N N . ILE A 1 81 ? 42.336 86.771 65.341 1.00 22.47 92 ILE A N 1
ATOM 616 C CA . ILE A 1 81 ? 42.383 86.554 63.900 1.00 19.52 92 ILE A CA 1
ATOM 617 C C . ILE A 1 81 ? 43.622 85.815 63.432 1.00 20.43 92 ILE A C 1
ATOM 618 O O . ILE A 1 81 ? 44.726 86.099 63.883 1.00 23.17 92 ILE A O 1
ATOM 623 N N . VAL A 1 82 ? 43.415 84.833 62.558 1.00 21.00 93 VAL A N 1
ATOM 624 C CA . VAL A 1 82 ? 44.522 84.105 61.940 1.00 21.35 93 VAL A CA 1
ATOM 625 C C . VAL A 1 82 ? 44.465 84.528 60.464 1.00 24.11 93 VAL A C 1
ATOM 626 O O . VAL A 1 82 ? 43.497 84.216 59.759 1.00 24.44 93 VAL A O 1
ATOM 630 N N . PHE A 1 83 ? 45.500 85.235 60.016 1.00 23.26 94 PHE A N 1
ATOM 631 C CA . PHE A 1 83 ? 45.590 85.768 58.649 1.00 29.79 94 PHE A CA 1
ATOM 632 C C . PHE A 1 83 ? 46.387 84.887 57.697 1.00 29.63 94 PHE A C 1
ATOM 633 O O . PHE A 1 83 ? 47.296 84.190 58.118 1.00 26.83 94 PHE A O 1
ATOM 641 N N . SER A 1 84 ? 46.064 84.945 56.408 1.00 28.43 95 SER A N 1
ATOM 642 C CA . SER A 1 84 ? 46.867 84.216 55.418 1.00 33.84 95 SER A CA 1
ATOM 643 C C . SER A 1 84 ? 48.196 84.966 55.506 1.00 36.46 95 SER A C 1
ATOM 644 O O . SER A 1 84 ? 49.272 84.384 55.406 1.00 32.66 95 SER A O 1
ATOM 647 N N . SER A 1 85 ? 48.098 86.277 55.707 1.00 27.95 96 SER A N 1
ATOM 648 C CA . SER A 1 85 ? 49.270 87.115 55.874 1.00 27.86 96 SER A CA 1
ATOM 649 C C . SER A 1 85 ? 48.939 88.416 56.572 1.00 23.27 96 SER A C 1
ATOM 650 O O . SER A 1 85 ? 48.257 89.274 56.003 1.00 38.90 96 SER A O 1
ATOM 653 N N . SER A 1 86 ? 49.458 88.596 57.781 1.00 26.67 97 SER A N 1
ATOM 654 C CA . SER A 1 86 ? 49.194 89.824 58.525 1.00 27.71 97 SER A CA 1
ATOM 655 C C . SER A 1 86 ? 50.051 90.996 58.036 1.00 37.33 97 SER A C 1
ATOM 656 O O . SER A 1 86 ? 49.901 92.125 58.509 1.00 32.78 97 SER A O 1
ATOM 659 N N . ARG A 1 87 ? 50.951 90.731 57.094 1.00 33.61 98 ARG A N 1
ATOM 660 C CA . ARG A 1 87 ? 51.801 91.795 56.573 1.00 37.25 98 ARG A CA 1
ATOM 661 C C . ARG A 1 87 ? 51.122 92.569 55.458 1.00 40.39 98 ARG A C 1
ATOM 662 O O . ARG A 1 87 ? 51.584 93.641 55.062 1.00 42.90 98 ARG A O 1
ATOM 670 N N . THR A 1 88 ? 50.028 92.020 54.944 1.00 37.41 99 THR A N 1
ATOM 671 C CA . THR A 1 88 ? 49.277 92.681 53.887 1.00 42.83 99 THR A CA 1
ATOM 672 C C . THR A 1 88 ? 48.912 94.109 54.312 1.00 42.65 99 THR A C 1
ATOM 673 O O . THR A 1 88 ? 48.504 94.337 55.446 1.00 35.22 99 THR A O 1
ATOM 677 N N . LYS A 1 89 ? 49.060 95.073 53.405 1.00 44.05 100 LYS A N 1
ATOM 678 C CA . LYS A 1 89 ? 48.738 96.470 53.714 1.00 41.35 100 LYS A CA 1
ATOM 679 C C . LYS A 1 89 ? 47.229 96.731 53.680 1.00 35.49 100 LYS A C 1
ATOM 680 O O . LYS A 1 89 ? 46.492 96.050 52.971 1.00 34.59 100 LYS A O 1
ATOM 686 N N . LEU A 1 90 ? 46.767 97.718 54.444 1.00 44.08 101 LEU A N 1
ATOM 687 C CA . LEU A 1 90 ? 45.332 98.012 54.486 1.00 46.02 101 LEU A CA 1
ATOM 688 C C . LEU A 1 90 ? 44.784 98.252 53.080 1.00 54.53 101 LEU A C 1
ATOM 689 O O . LEU A 1 90 ? 43.656 97.869 52.776 1.00 52.30 101 LEU A O 1
ATOM 694 N N . TYR A 1 91 ? 45.582 98.891 52.229 1.00 53.06 102 TYR A N 1
ATOM 695 C CA . TYR A 1 91 ? 45.181 99.137 50.852 1.00 58.66 102 TYR A CA 1
ATOM 696 C C . TYR A 1 91 ? 46.389 99.400 49.953 1.00 58.65 102 TYR A C 1
ATOM 697 O O . TYR A 1 91 ? 47.524 99.505 50.437 1.00 54.46 102 TYR A O 1
ATOM 706 N N . LYS A 1 92 ? 46.136 99.508 48.648 1.00 67.54 103 LYS A N 1
ATOM 707 C CA . LYS A 1 92 ? 47.180 99.705 47.641 1.00 71.14 103 LYS A CA 1
ATOM 708 C C . LYS A 1 92 ? 48.397 100.557 48.001 1.00 75.27 103 LYS A C 1
ATOM 709 O O . LYS A 1 92 ? 49.515 100.213 47.614 1.00 80.89 103 LYS A O 1
ATOM 711 N N . GLY A 1 93 ? 48.202 101.663 48.712 1.00 68.72 104 GLY A N 1
ATOM 712 C CA . GLY A 1 93 ? 49.351 102.485 49.034 1.00 66.62 104 GLY A CA 1
ATOM 713 C C . GLY A 1 93 ? 49.550 102.762 50.505 1.00 67.76 104 GLY A C 1
ATOM 714 O O . GLY A 1 93 ? 50.352 103.618 50.881 1.00 64.04 104 GLY A O 1
ATOM 715 N N . SER A 1 94 ? 48.820 102.036 51.343 1.00 63.71 105 SER A N 1
ATOM 716 C CA . SER A 1 94 ? 48.903 102.217 52.785 1.00 55.04 105 SER A CA 1
ATOM 717 C C . SER A 1 94 ? 50.241 101.781 53.363 1.00 44.20 105 SER A C 1
ATOM 718 O O . SER A 1 94 ? 50.888 100.875 52.838 1.00 47.91 105 SER A O 1
ATOM 721 N N . PRO A 1 95 ? 50.673 102.434 54.453 1.00 46.70 106 PRO A N 1
ATOM 722 C CA . PRO A 1 95 ? 51.930 102.141 55.154 1.00 52.65 106 PRO A CA 1
ATOM 723 C C . PRO A 1 95 ? 51.669 101.105 56.251 1.00 49.32 106 PRO A C 1
ATOM 724 O O . PRO A 1 95 ? 52.590 100.450 56.737 1.00 50.16 106 PRO A O 1
ATOM 728 N N . THR A 1 96 ? 50.401 100.978 56.632 1.00 47.02 107 THR A N 1
ATOM 729 C CA . THR A 1 96 ? 49.983 100.071 57.699 1.00 45.32 107 THR A CA 1
ATOM 730 C C . THR A 1 96 ? 49.547 98.674 57.259 1.00 46.99 107 THR A C 1
ATOM 731 O O . THR A 1 96 ? 48.817 98.508 56.283 1.00 40.16 107 THR A O 1
ATOM 735 N N . SER A 1 97 ? 49.983 97.667 58.006 1.00 42.91 108 SER A N 1
ATOM 736 C CA . SER A 1 97 ? 49.620 96.286 57.704 1.00 41.26 108 SER A CA 1
ATOM 737 C C . SER A 1 97 ? 48.442 95.838 58.576 1.00 29.13 108 SER A C 1
ATOM 738 O O . SER A 1 97 ? 48.074 96.505 59.540 1.00 33.58 108 SER A O 1
ATOM 741 N N . TYR A 1 98 ? 47.859 94.698 58.221 1.00 30.60 109 TYR A N 1
ATOM 742 C CA . TYR A 1 98 ? 46.759 94.141 59.002 1.00 32.96 109 TYR A CA 1
ATOM 743 C C . TYR A 1 98 ? 47.255 93.960 60.430 1.00 30.89 109 TYR A C 1
ATOM 744 O O . TYR A 1 98 ? 46.557 94.278 61.394 1.00 31.46 109 TYR A O 1
ATOM 753 N N . GLY A 1 99 ? 48.472 93.431 60.549 1.00 32.53 110 GLY A N 1
ATOM 754 C CA . GLY A 1 99 ? 49.074 93.197 61.852 1.00 32.50 110 GLY A CA 1
ATOM 755 C C . GLY A 1 99 ? 49.261 94.457 62.675 1.00 36.18 110 GLY A C 1
ATOM 756 O O . GLY A 1 99 ? 48.986 94.476 63.879 1.00 32.73 110 GLY A O 1
ATOM 757 N N . GLU A 1 100 ? 49.731 95.522 62.036 1.00 34.63 111 GLU A N 1
ATOM 758 C CA . GLU A 1 100 ? 49.930 96.779 62.752 1.00 39.79 111 GLU A CA 1
ATOM 759 C C . GLU A 1 100 ? 48.591 97.329 63.237 1.00 31.27 111 GLU A C 1
ATOM 760 O O . GLU A 1 100 ? 48.503 97.928 64.319 1.00 33.66 111 GLU A O 1
ATOM 766 N N . PHE A 1 101 ? 47.545 97.136 62.437 1.00 35.21 112 PHE A N 1
ATOM 767 C CA . PHE A 1 101 ? 46.214 97.607 62.819 1.00 32.40 112 PHE A CA 1
ATOM 768 C C . PHE A 1 101 ? 45.779 96.836 64.063 1.00 28.59 112 PHE A C 1
ATOM 769 O O . PHE A 1 101 ? 45.270 97.420 65.014 1.00 32.60 112 PHE A O 1
ATOM 777 N N . CYS A 1 102 ? 45.970 95.514 64.050 1.00 28.90 113 CYS A N 1
ATOM 778 C CA . CYS A 1 102 ? 45.601 94.699 65.205 1.00 28.29 113 CYS A CA 1
ATOM 779 C C . CYS A 1 102 ? 46.386 95.101 66.441 1.00 30.27 113 CYS A C 1
ATOM 780 O O . CYS A 1 102 ? 45.821 95.207 67.527 1.00 31.88 113 CYS A O 1
ATOM 783 N N . GLU A 1 103 ? 47.683 95.340 66.280 1.00 36.79 114 GLU A N 1
ATOM 784 C CA . GLU A 1 103 ? 48.510 95.749 67.411 1.00 34.92 114 GLU A CA 1
ATOM 785 C C . GLU A 1 103 ? 47.989 97.049 68.008 1.00 39.30 114 GLU A C 1
ATOM 786 O O . GLU A 1 103 ? 47.852 97.173 69.220 1.00 37.98 114 GLU A O 1
ATOM 792 N N . LYS A 1 104 ? 47.678 98.010 67.145 1.00 40.09 115 LYS A N 1
ATOM 793 C CA . LYS A 1 104 ? 47.164 99.305 67.593 1.00 38.48 115 LYS A CA 1
ATOM 794 C C . LYS A 1 104 ? 45.849 99.186 68.362 1.00 45.48 115 LYS A C 1
ATOM 795 O O . LYS A 1 104 ? 45.603 99.945 69.296 1.00 39.34 115 LYS A O 1
ATOM 801 N N . HIS A 1 105 ? 45.007 98.224 67.990 1.00 35.84 116 HIS A N 1
ATOM 802 C CA . HIS A 1 105 ? 43.713 98.080 68.650 1.00 34.70 116 HIS A CA 1
ATOM 803 C C . HIS A 1 105 ? 43.543 96.912 69.614 1.00 35.58 116 HIS A C 1
ATOM 804 O O . HIS A 1 105 ? 42.427 96.603 70.026 1.00 37.36 116 HIS A O 1
ATOM 811 N N . GLY A 1 106 ? 44.645 96.266 69.971 1.00 35.99 117 GLY A N 1
ATOM 812 C CA . GLY A 1 106 ? 44.573 95.170 70.916 1.00 32.35 117 GLY A CA 1
ATOM 813 C C . GLY A 1 106 ? 43.918 93.895 70.423 1.00 32.62 117 GLY A C 1
ATOM 814 O O . GLY A 1 106 ? 43.349 93.145 71.211 1.00 32.61 117 GLY A O 1
ATOM 815 N N . ILE A 1 107 ? 43.973 93.649 69.122 1.00 28.97 118 ILE A N 1
ATOM 816 C CA . ILE A 1 107 ? 43.405 92.424 68.573 1.00 25.79 118 ILE A CA 1
ATOM 817 C C . ILE A 1 107 ? 44.541 91.405 68.507 1.00 22.81 118 ILE A C 1
ATOM 818 O O . ILE A 1 107 ? 45.590 91.671 67.902 1.00 25.34 118 ILE A O 1
ATOM 823 N N . LYS A 1 108 ? 44.352 90.256 69.142 1.00 25.93 119 LYS A N 1
ATOM 824 C CA . LYS A 1 108 ? 45.369 89.214 69.105 1.00 29.64 119 LYS A CA 1
ATOM 825 C C . LYS A 1 108 ? 45.310 88.543 67.739 1.00 25.68 119 LYS A C 1
ATOM 826 O O . LYS A 1 108 ? 44.230 88.248 67.223 1.00 23.89 119 LYS A O 1
ATOM 832 N N . PHE A 1 109 ? 46.470 88.292 67.142 1.00 24.69 120 PHE A N 1
ATOM 833 C CA . PHE A 1 109 ? 46.470 87.700 65.813 1.00 26.11 120 PHE A CA 1
ATOM 834 C C . PHE A 1 109 ? 47.707 86.871 65.560 1.00 27.66 120 PHE A C 1
ATOM 835 O O . PHE A 1 109 ? 48.681 86.940 66.311 1.00 23.00 120 PHE A O 1
ATOM 843 N N . ALA A 1 110 ? 47.652 86.104 64.483 1.00 26.30 121 ALA A N 1
ATOM 844 C CA . ALA A 1 110 ? 48.760 85.256 64.065 1.00 30.69 121 ALA A CA 1
ATOM 845 C C . ALA A 1 110 ? 48.575 85.000 62.581 1.00 27.65 121 ALA A C 1
ATOM 846 O O . ALA A 1 110 ? 47.593 85.444 61.987 1.00 26.22 121 ALA A O 1
ATOM 848 N N . ASP A 1 111 ? 49.518 84.283 61.981 1.00 25.32 122 ASP A N 1
ATOM 849 C CA . ASP A 1 111 ? 49.430 83.956 60.566 1.00 26.30 122 ASP A CA 1
ATOM 850 C C . ASP A 1 111 ? 49.321 82.460 60.345 1.00 28.82 122 ASP A C 1
ATOM 851 O O . ASP A 1 111 ? 49.873 81.676 61.108 1.00 24.69 122 ASP A O 1
ATOM 856 N N . LYS A 1 112 ? 48.614 82.099 59.281 1.00 20.16 123 LYS A N 1
ATOM 857 C CA . LYS A 1 112 ? 48.449 80.727 58.800 1.00 22.06 123 LYS A CA 1
ATOM 858 C C . LYS A 1 112 ? 47.755 79.672 59.628 1.00 23.62 123 LYS A C 1
ATOM 859 O O . LYS A 1 112 ? 46.902 78.964 59.111 1.00 26.05 123 LYS A O 1
ATOM 865 N N . LEU A 1 113 ? 48.159 79.528 60.885 1.00 24.92 124 LEU A N 1
ATOM 866 C CA . LEU A 1 113 ? 47.566 78.535 61.764 1.00 21.61 124 LEU A CA 1
ATOM 867 C C . LEU A 1 113 ? 47.361 79.130 63.139 1.00 20.31 124 LEU A C 1
ATOM 868 O O . LEU A 1 113 ? 47.900 80.190 63.470 1.00 23.38 124 LEU A O 1
ATOM 873 N N . ILE A 1 114 ? 46.547 78.451 63.935 1.00 20.79 125 ILE A N 1
ATOM 874 C CA . ILE A 1 114 ? 46.297 78.918 65.277 1.00 22.92 125 ILE A CA 1
ATOM 875 C C . ILE A 1 114 ? 47.529 78.568 66.102 1.00 32.25 125 ILE A C 1
ATOM 876 O O . ILE A 1 114 ? 47.960 77.422 66.103 1.00 29.85 125 ILE A O 1
ATOM 881 N N . PRO A 1 115 ? 48.116 79.550 66.795 1.00 24.92 126 PRO A N 1
ATOM 882 C CA . PRO A 1 115 ? 49.306 79.275 67.619 1.00 34.63 126 PRO A CA 1
ATOM 883 C C . PRO A 1 115 ? 49.015 78.229 68.698 1.00 31.85 126 PRO A C 1
ATOM 884 O O . PRO A 1 115 ? 47.961 78.249 69.324 1.00 25.76 126 PRO A O 1
ATOM 888 N N . ALA A 1 116 ? 49.963 77.330 68.937 1.00 28.33 127 ALA A N 1
ATOM 889 C CA . ALA A 1 116 ? 49.765 76.296 69.951 1.00 33.34 127 ALA A CA 1
ATOM 890 C C . ALA A 1 116 ? 49.444 76.919 71.309 1.00 31.38 127 ALA A C 1
ATOM 891 O O . ALA A 1 116 ? 48.634 76.392 72.076 1.00 28.82 127 ALA A O 1
ATOM 893 N N . GLU A 1 117 ? 50.056 78.057 71.604 1.00 27.16 128 GLU A N 1
ATOM 894 C CA . GLU A 1 117 ? 49.811 78.691 72.897 1.00 30.78 128 GLU A CA 1
ATOM 895 C C . GLU A 1 117 ? 48.355 79.103 73.138 1.00 40.83 128 GLU A C 1
ATOM 896 O O . GLU A 1 117 ? 47.860 78.989 74.260 1.00 32.46 128 GLU A O 1
ATOM 902 N N . TRP A 1 118 ? 47.662 79.576 72.100 1.00 28.63 129 TRP A N 1
ATOM 903 C CA . TRP A 1 118 ? 46.265 79.981 72.264 1.00 28.30 129 TRP A CA 1
ATOM 904 C C . TRP A 1 118 ? 45.416 78.787 72.691 1.00 29.16 129 TRP A C 1
ATOM 905 O O . TRP A 1 118 ? 44.563 78.885 73.576 1.00 30.67 129 TRP A O 1
ATOM 916 N N . ILE A 1 119 ? 45.642 77.658 72.036 1.00 25.28 130 ILE A N 1
ATOM 917 C CA . ILE A 1 119 ? 44.878 76.453 72.330 1.00 28.88 130 ILE A CA 1
ATOM 918 C C . ILE A 1 119 ? 45.048 76.013 73.788 1.00 34.12 130 ILE A C 1
ATOM 919 O O . ILE A 1 119 ? 44.115 75.508 74.397 1.00 34.98 130 ILE A O 1
ATOM 924 N N . LYS A 1 120 ? 46.236 76.249 74.339 1.00 36.18 131 LYS A N 1
ATOM 925 C CA . LYS A 1 120 ? 46.561 75.868 75.712 1.00 38.58 131 LYS A CA 1
ATOM 926 C C . LYS A 1 120 ? 46.074 76.826 76.792 1.00 46.26 131 LYS A C 1
ATOM 927 O O . LYS A 1 120 ? 46.119 76.492 77.973 1.00 34.96 131 LYS A O 1
ATOM 933 N N . GLU A 1 121 ? 45.611 78.011 76.407 1.00 33.51 132 GLU A N 1
ATOM 934 C CA . GLU A 1 121 ? 45.135 78.967 77.400 1.00 36.42 132 GLU A CA 1
ATOM 935 C C . GLU A 1 121 ? 43.972 78.398 78.220 1.00 31.83 132 GLU A C 1
ATOM 936 O O . GLU A 1 121 ? 43.090 77.714 77.692 1.00 31.23 132 GLU A O 1
ATOM 942 N N . PRO A 1 122 ? 43.959 78.679 79.532 1.00 38.96 133 PRO A N 1
ATOM 943 C CA . PRO A 1 122 ? 42.897 78.178 80.406 1.00 41.03 133 PRO A CA 1
ATOM 944 C C . PRO A 1 122 ? 41.511 78.603 79.942 1.00 41.99 133 PRO A C 1
ATOM 945 O O . PRO A 1 122 ? 41.312 79.724 79.471 1.00 41.71 133 PRO A O 1
ATOM 949 N N . LYS A 1 123 ? 40.556 77.694 80.065 1.00 38.00 134 LYS A N 1
ATOM 950 C CA . LYS A 1 123 ? 39.197 77.972 79.651 1.00 40.60 134 LYS A CA 1
ATOM 951 C C . LYS A 1 123 ? 38.629 79.157 80.412 1.00 49.51 134 LYS A C 1
ATOM 952 O O . LYS A 1 123 ? 38.987 79.398 81.564 1.00 44.09 134 LYS A O 1
ATOM 958 N N . LYS A 1 124 ? 37.762 79.913 79.749 1.00 45.31 135 LYS A N 1
ATOM 959 C CA . LYS A 1 124 ? 37.113 81.062 80.373 1.00 50.39 135 LYS A CA 1
ATOM 960 C C . LYS A 1 124 ? 35.684 81.094 79.876 1.00 43.62 135 LYS A C 1
ATOM 961 O O . LYS A 1 124 ? 35.383 80.520 78.833 1.00 40.75 135 LYS A O 1
ATOM 967 N N . GLU A 1 125 ? 34.804 81.759 80.619 1.00 49.40 136 GLU A N 1
ATOM 968 C CA . GLU A 1 125 ? 33.393 81.815 80.245 1.00 49.93 136 GLU A CA 1
ATOM 969 C C . GLU A 1 125 ? 33.091 82.683 79.025 1.00 43.45 136 GLU A C 1
ATOM 970 O O . GLU A 1 125 ? 33.688 83.736 78.831 1.00 44.97 136 GLU A O 1
ATOM 972 N N . VAL A 1 126 ? 32.161 82.206 78.206 1.00 44.48 137 VAL A N 1
ATOM 973 C CA . VAL A 1 126 ? 31.704 82.905 77.010 1.00 47.15 137 VAL A CA 1
ATOM 974 C C . VAL A 1 126 ? 30.247 83.290 77.289 1.00 56.01 137 VAL A C 1
ATOM 975 O O . VAL A 1 126 ? 29.443 82.437 77.670 1.00 51.81 137 VAL A O 1
ATOM 979 N N . PRO A 1 127 ? 29.890 84.575 77.118 1.00 55.17 138 PRO A N 1
ATOM 980 C CA . PRO A 1 127 ? 28.504 84.990 77.372 1.00 47.89 138 PRO A CA 1
ATOM 981 C C . PRO A 1 127 ? 27.577 84.569 76.235 1.00 46.97 138 PRO A C 1
ATOM 982 O O . PRO A 1 127 ? 27.127 85.399 75.446 1.00 47.11 138 PRO A O 1
ATOM 986 N N . PHE A 1 128 ? 27.302 83.271 76.151 1.00 42.65 139 PHE A N 1
ATOM 987 C CA . PHE A 1 128 ? 26.445 82.742 75.101 1.00 47.88 139 PHE A CA 1
ATOM 988 C C . PHE A 1 128 ? 25.038 83.306 75.175 1.00 56.49 139 PHE A C 1
ATOM 989 O O . PHE A 1 128 ? 24.292 83.253 74.199 1.00 56.72 139 PHE A O 1
ATOM 997 N N . ASP A 1 129 ? 24.671 83.827 76.341 1.00 63.36 140 ASP A N 1
ATOM 998 C CA . ASP A 1 129 ? 23.346 84.403 76.529 1.00 64.88 140 ASP A CA 1
ATOM 999 C C . ASP A 1 129 ? 23.198 85.640 75.648 1.00 64.90 140 ASP A C 1
ATOM 1000 O O . ASP A 1 129 ? 22.093 85.990 75.234 1.00 64.03 140 ASP A O 1
ATOM 1005 N N . ARG A 1 130 ? 24.324 86.288 75.358 1.00 62.52 141 ARG A N 1
ATOM 1006 C CA . ARG A 1 130 ? 24.350 87.487 74.520 1.00 59.59 141 ARG A CA 1
ATOM 1007 C C . ARG A 1 130 ? 24.502 87.123 73.050 1.00 53.71 141 ARG A C 1
ATOM 1008 O O . ARG A 1 130 ? 24.474 87.999 72.179 1.00 52.05 141 ARG A O 1
ATOM 1016 N N . LEU A 1 131 ? 24.663 85.829 72.785 1.00 45.78 142 LEU A N 1
ATOM 1017 C CA . LEU A 1 131 ? 24.853 85.311 71.432 1.00 40.32 142 LEU A CA 1
ATOM 1018 C C . LEU A 1 131 ? 23.656 84.533 70.914 1.00 42.19 142 LEU A C 1
ATOM 1019 O O . LEU A 1 131 ? 22.770 84.153 71.675 1.00 50.42 142 LEU A O 1
ATOM 1024 N N . LYS A 1 132 ? 23.643 84.285 69.609 1.00 38.30 143 LYS A N 1
ATOM 1025 C CA . LYS A 1 132 ? 22.570 83.522 68.987 1.00 44.90 143 LYS A CA 1
ATOM 1026 C C . LYS A 1 132 ? 23.167 82.292 68.296 1.00 47.45 143 LYS A C 1
ATOM 1027 O O . LYS A 1 132 ? 24.084 82.410 67.480 1.00 43.72 143 LYS A O 1
ATOM 1029 N N . ARG A 1 133 ? 22.662 81.107 68.623 1.00 46.68 144 ARG A N 1
ATOM 1030 C CA . ARG A 1 133 ? 23.179 79.890 68.000 1.00 51.52 144 ARG A CA 1
ATOM 1031 C C . ARG A 1 133 ? 22.732 79.842 66.547 1.00 52.15 144 ARG A C 1
ATOM 1032 O O . ARG A 1 133 ? 21.763 80.494 66.174 1.00 61.77 144 ARG A O 1
ATOM 1034 N N . LYS A 1 134 ? 23.447 79.080 65.726 1.00 56.20 145 LYS A N 1
ATOM 1035 C CA . LYS A 1 134 ? 23.111 78.944 64.312 1.00 66.36 145 LYS A CA 1
ATOM 1036 C C . LYS A 1 134 ? 21.754 78.260 64.170 1.00 74.34 145 LYS A C 1
ATOM 1037 O O . LYS A 1 134 ? 20.914 78.756 63.383 1.00 75.98 145 LYS A O 1
ATOM 1039 N N . SER B 1 6 ? 37.444 77.488 52.955 1.00 69.78 17 SER B N 1
ATOM 1040 C CA . SER B 1 6 ? 38.370 78.235 52.100 1.00 54.48 17 SER B CA 1
ATOM 1041 C C . SER B 1 6 ? 39.674 77.481 52.352 1.00 55.16 17 SER B C 1
ATOM 1042 O O . SER B 1 6 ? 39.696 76.596 53.202 1.00 48.77 17 SER B O 1
ATOM 1045 N N . GLY B 1 7 ? 40.744 77.804 51.633 1.00 48.31 18 GLY B N 1
ATOM 1046 C CA . GLY B 1 7 ? 42.000 77.104 51.868 1.00 40.64 18 GLY B CA 1
ATOM 1047 C C . GLY B 1 7 ? 42.474 77.260 53.313 1.00 43.74 18 GLY B C 1
ATOM 1048 O O . GLY B 1 7 ? 42.808 76.284 53.994 1.00 32.84 18 GLY B O 1
ATOM 1049 N N . LEU B 1 8 ? 42.494 78.499 53.790 1.00 35.14 19 LEU B N 1
ATOM 1050 C CA . LEU B 1 8 ? 42.929 78.787 55.152 1.00 32.66 19 LEU B CA 1
ATOM 1051 C C . LEU B 1 8 ? 42.021 78.101 56.174 1.00 27.88 19 LEU B C 1
ATOM 1052 O O . LEU B 1 8 ? 42.490 77.557 57.182 1.00 30.91 19 LEU B O 1
ATOM 1057 N N . GLU B 1 9 ? 40.720 78.117 55.927 1.00 25.58 20 GLU B N 1
ATOM 1058 C CA . GLU B 1 9 ? 39.800 77.475 56.854 1.00 29.23 20 GLU B CA 1
ATOM 1059 C C . GLU B 1 9 ? 40.078 75.979 56.862 1.00 35.68 20 GLU B C 1
ATOM 1060 O O . GLU B 1 9 ? 40.017 75.322 57.898 1.00 27.36 20 GLU B O 1
ATOM 1066 N N . ASP B 1 10 ? 40.391 75.443 55.695 1.00 28.24 21 ASP B N 1
ATOM 1067 C CA . ASP B 1 10 ? 40.674 74.020 55.593 1.00 32.82 21 ASP B CA 1
ATOM 1068 C C . ASP B 1 10 ? 41.929 73.648 56.381 1.00 27.19 21 ASP B C 1
ATOM 1069 O O . ASP B 1 10 ? 41.932 72.667 57.122 1.00 31.96 21 ASP B O 1
ATOM 1074 N N . LYS B 1 11 ? 42.981 74.442 56.243 1.00 26.00 22 LYS B N 1
ATOM 1075 C CA . LYS B 1 11 ? 44.222 74.159 56.945 1.00 28.07 22 LYS B CA 1
ATOM 1076 C C . LYS B 1 11 ? 44.086 74.321 58.442 1.00 30.73 22 LYS B C 1
ATOM 1077 O O . LYS B 1 11 ? 44.652 73.541 59.203 1.00 26.82 22 LYS B O 1
ATOM 1083 N N . VAL B 1 12 ? 43.339 75.329 58.879 1.00 25.36 23 VAL B N 1
ATOM 1084 C CA . VAL B 1 12 ? 43.187 75.503 60.318 1.00 28.30 23 VAL B CA 1
ATOM 1085 C C . VAL B 1 12 ? 42.355 74.370 60.911 1.00 25.91 23 VAL B C 1
ATOM 1086 O O . VAL B 1 12 ? 42.668 73.865 61.987 1.00 23.12 23 VAL B O 1
ATOM 1090 N N . SER B 1 13 ? 41.302 73.953 60.219 1.00 25.00 24 SER B N 1
ATOM 1091 C CA . SER B 1 13 ? 40.485 72.868 60.745 1.00 32.41 24 SER B CA 1
ATOM 1092 C C . SER B 1 13 ? 41.280 71.560 60.788 1.00 28.35 24 SER B C 1
ATOM 1093 O O . SER B 1 13 ? 41.112 70.760 61.708 1.00 25.91 24 SER B O 1
ATOM 1096 N N . LYS B 1 14 ? 42.156 71.338 59.813 1.00 24.59 25 LYS B N 1
ATOM 1097 C CA . LYS B 1 14 ? 42.951 70.113 59.823 1.00 27.79 25 LYS B CA 1
ATOM 1098 C C . LYS B 1 14 ? 43.966 70.141 60.959 1.00 28.83 25 LYS B C 1
ATOM 1099 O O . LYS B 1 14 ? 44.259 69.108 61.572 1.00 25.98 25 LYS B O 1
ATOM 1105 N N . GLN B 1 15 ? 44.512 71.320 61.236 1.00 23.59 26 GLN B N 1
ATOM 1106 C CA . GLN B 1 15 ? 45.467 71.482 62.330 1.00 28.14 26 GLN B CA 1
ATOM 1107 C C . GLN B 1 15 ? 44.751 71.147 63.647 1.00 29.62 26 GLN B C 1
ATOM 1108 O O . GLN B 1 15 ? 45.269 70.407 64.485 1.00 24.58 26 GLN B O 1
ATOM 1114 N N . LEU B 1 16 ? 43.558 71.707 63.839 1.00 22.50 27 LEU B N 1
ATOM 1115 C CA . LEU B 1 16 ? 42.806 71.441 65.075 1.00 22.74 27 LEU B CA 1
ATOM 1116 C C . LEU B 1 16 ? 42.455 69.950 65.181 1.00 31.63 27 LEU B C 1
ATOM 1117 O O . LEU B 1 16 ? 42.622 69.330 66.237 1.00 25.94 27 LEU B O 1
ATOM 1122 N N . GLU B 1 17 ? 41.978 69.367 64.091 1.00 24.13 28 GLU B N 1
ATOM 1123 C CA . GLU B 1 17 ? 41.627 67.944 64.118 1.00 26.57 28 GLU B CA 1
ATOM 1124 C C . GLU B 1 17 ? 42.842 67.053 64.440 1.00 27.92 28 GLU B C 1
ATOM 1125 O O . GLU B 1 17 ? 42.725 66.073 65.167 1.00 33.90 28 GLU B O 1
ATOM 1131 N N . SER B 1 18 ? 44.012 67.391 63.917 1.00 26.59 29 SER B N 1
ATOM 1132 C CA . SER B 1 18 ? 45.204 66.574 64.195 1.00 26.57 29 SER B CA 1
ATOM 1133 C C . SER B 1 18 ? 45.602 66.617 65.682 1.00 32.11 29 SER B C 1
ATOM 1134 O O . SER B 1 18 ? 46.251 65.701 66.188 1.00 27.76 29 SER B O 1
ATOM 1137 N N . LYS B 1 19 ? 45.222 67.683 66.375 1.00 26.12 30 LYS B N 1
ATOM 1138 C CA . LYS B 1 19 ? 45.525 67.817 67.795 1.00 27.26 30 LYS B CA 1
ATOM 1139 C C . LYS B 1 19 ? 44.331 67.372 68.639 1.00 28.79 30 LYS B C 1
ATOM 1140 O O . LYS B 1 19 ? 44.346 67.488 69.858 1.00 29.59 30 LYS B O 1
ATOM 1142 N N . GLY B 1 20 ? 43.294 66.873 67.979 1.00 23.47 31 GLY B N 1
ATOM 1143 C CA . GLY B 1 20 ? 42.108 66.404 68.681 1.00 25.31 31 GLY B CA 1
ATOM 1144 C C . GLY B 1 20 ? 41.313 67.490 69.386 1.00 36.60 31 GLY B C 1
ATOM 1145 O O . GLY B 1 20 ? 40.579 67.216 70.338 1.00 30.54 31 GLY B O 1
ATOM 1146 N N . ILE B 1 21 ? 41.437 68.725 68.911 1.00 33.13 32 ILE B N 1
ATOM 1147 C CA . ILE B 1 21 ? 40.732 69.848 69.529 1.00 28.02 32 ILE B CA 1
ATOM 1148 C C . ILE B 1 21 ? 39.294 69.917 69.041 1.00 29.31 32 ILE B C 1
ATOM 1149 O O . ILE B 1 21 ? 39.033 70.033 67.844 1.00 32.24 32 ILE B O 1
ATOM 1154 N N . LYS B 1 22 ? 38.357 69.846 69.975 1.00 34.63 33 LYS B N 1
ATOM 1155 C CA . LYS B 1 22 ? 36.954 69.899 69.632 1.00 28.69 33 LYS B CA 1
ATOM 1156 C C . LYS B 1 22 ? 36.513 71.361 69.448 1.00 36.42 33 LYS B C 1
ATOM 1157 O O . LYS B 1 22 ? 36.370 72.101 70.420 1.00 50.18 33 LYS B O 1
ATOM 1163 N N . PHE B 1 23 ? 36.278 71.761 68.207 1.00 31.61 34 PHE B N 1
ATOM 1164 C CA . PHE B 1 23 ? 35.859 73.134 67.929 1.00 34.20 34 PHE B CA 1
ATOM 1165 C C . PHE B 1 23 ? 34.472 73.180 67.324 1.00 39.15 34 PHE B C 1
ATOM 1166 O O . PHE B 1 23 ? 33.942 72.157 66.868 1.00 32.92 34 PHE B O 1
ATOM 1174 N N . GLU B 1 24 ? 33.896 74.381 67.327 1.00 28.61 35 GLU B N 1
ATOM 1175 C CA . GLU B 1 24 ? 32.592 74.631 66.732 1.00 37.62 35 GLU B CA 1
ATOM 1176 C C . GLU B 1 24 ? 32.868 75.572 65.571 1.00 36.80 35 GLU B C 1
ATOM 1177 O O . GLU B 1 24 ? 33.548 76.587 65.733 1.00 30.29 35 GLU B O 1
ATOM 1183 N N . TYR B 1 25 ? 32.359 75.221 64.401 1.00 31.67 36 TYR B N 1
ATOM 1184 C CA . TYR B 1 25 ? 32.554 76.021 63.205 1.00 32.08 36 TYR B CA 1
ATOM 1185 C C . TYR B 1 25 ? 31.277 76.778 62.875 1.00 38.65 36 TYR B C 1
ATOM 1186 O O . TYR B 1 25 ? 30.246 76.162 62.635 1.00 35.08 36 TYR B O 1
ATOM 1195 N N . GLU B 1 26 ? 31.358 78.107 62.862 1.00 30.28 37 GLU B N 1
ATOM 1196 C CA . GLU B 1 26 ? 30.219 78.972 62.560 1.00 36.74 37 GLU B CA 1
ATOM 1197 C C . GLU B 1 26 ? 28.968 78.590 63.332 1.00 35.75 37 GLU B C 1
ATOM 1198 O O . GLU B 1 26 ? 27.866 78.627 62.790 1.00 42.81 37 GLU B O 1
ATOM 1204 N N . GLU B 1 27 ? 29.132 78.251 64.603 1.00 34.91 38 GLU B N 1
ATOM 1205 C CA . GLU B 1 27 ? 27.995 77.847 65.415 1.00 40.89 38 GLU B CA 1
ATOM 1206 C C . GLU B 1 27 ? 27.374 79.010 66.182 1.00 47.27 38 GLU B C 1
ATOM 1207 O O . GLU B 1 27 ? 26.233 78.912 66.641 1.00 37.93 38 GLU B O 1
ATOM 1213 N N . TRP B 1 28 ? 28.107 80.112 66.314 1.00 36.13 39 TRP B N 1
ATOM 1214 C CA . TRP B 1 28 ? 27.589 81.254 67.057 1.00 37.50 39 TRP B CA 1
ATOM 1215 C C . TRP B 1 28 ? 27.619 82.585 66.317 1.00 41.00 39 TRP B C 1
ATOM 1216 O O . TRP B 1 28 ? 28.565 82.881 65.582 1.00 31.95 39 TRP B O 1
ATOM 1227 N N . LYS B 1 29 ? 26.564 83.376 66.519 1.00 35.14 40 LYS B N 1
ATOM 1228 C CA . LYS B 1 29 ? 26.429 84.688 65.890 1.00 36.48 40 LYS B CA 1
ATOM 1229 C C . LYS B 1 29 ? 26.539 85.767 66.958 1.00 37.94 40 LYS B C 1
ATOM 1230 O O . LYS B 1 29 ? 25.934 85.673 68.034 1.00 34.01 40 LYS B O 1
ATOM 1236 N N . VAL B 1 30 ? 27.323 86.791 66.659 1.00 26.51 41 VAL B N 1
ATOM 1237 C CA . VAL B 1 30 ? 27.540 87.880 67.595 1.00 24.30 41 VAL B CA 1
ATOM 1238 C C . VAL B 1 30 ? 26.800 89.089 67.030 1.00 36.44 41 VAL B C 1
ATOM 1239 O O . VAL B 1 30 ? 27.120 89.567 65.946 1.00 27.93 41 VAL B O 1
ATOM 1243 N N . PRO B 1 31 ? 25.794 89.583 67.757 1.00 35.82 42 PRO B N 1
ATOM 1244 C CA . PRO B 1 31 ? 25.020 90.742 67.303 1.00 35.65 42 PRO B CA 1
ATOM 1245 C C . PRO B 1 31 ? 25.818 92.003 67.562 1.00 28.10 42 PRO B C 1
ATOM 1246 O O . PRO B 1 31 ? 26.526 92.100 68.568 1.00 31.44 42 PRO B O 1
ATOM 1250 N N . TYR B 1 32 ? 25.721 92.967 66.653 1.00 30.45 43 TYR B N 1
ATOM 1251 C CA . TYR B 1 32 ? 26.410 94.226 66.859 1.00 26.76 43 TYR B CA 1
ATOM 1252 C C . TYR B 1 32 ? 25.650 95.326 66.133 1.00 28.88 43 TYR B C 1
ATOM 1253 O O . TYR B 1 32 ? 24.798 95.060 65.284 1.00 27.63 43 TYR B O 1
ATOM 1262 N N . VAL B 1 33 ? 25.970 96.558 66.487 1.00 28.90 44 VAL B N 1
ATOM 1263 C CA . VAL B 1 33 ? 25.319 97.712 65.904 1.00 27.53 44 VAL B CA 1
ATOM 1264 C C . VAL B 1 33 ? 26.308 98.598 65.191 1.00 22.90 44 VAL B C 1
ATOM 1265 O O . VAL B 1 33 ? 27.384 98.893 65.713 1.00 28.24 44 VAL B O 1
ATOM 1269 N N . ILE B 1 34 ? 25.963 99.008 63.976 1.00 25.63 45 ILE B N 1
ATOM 1270 C CA . ILE B 1 34 ? 26.804 99.960 63.276 1.00 23.30 45 ILE B CA 1
ATOM 1271 C C . ILE B 1 34 ? 26.130 101.268 63.710 1.00 27.61 45 ILE B C 1
ATOM 1272 O O . ILE B 1 34 ? 24.934 101.477 63.466 1.00 24.84 45 ILE B O 1
ATOM 1277 N N . PRO B 1 35 ? 26.877 102.134 64.399 1.00 26.18 46 PRO B N 1
ATOM 1278 C CA . PRO B 1 35 ? 26.405 103.426 64.915 1.00 26.53 46 PRO B CA 1
ATOM 1279 C C . PRO B 1 35 ? 25.825 104.392 63.890 1.00 32.30 46 PRO B C 1
ATOM 1280 O O . PRO B 1 35 ? 26.241 104.415 62.728 1.00 24.48 46 PRO B O 1
ATOM 1284 N N . ALA B 1 36 ? 24.865 105.191 64.341 1.00 22.69 47 ALA B N 1
ATOM 1285 C CA . ALA B 1 36 ? 24.273 106.218 63.492 1.00 27.81 47 ALA B CA 1
ATOM 1286 C C . ALA B 1 36 ? 25.451 107.108 63.088 1.00 29.26 47 ALA B C 1
ATOM 1287 O O . ALA B 1 36 ? 26.440 107.205 63.828 1.00 27.26 47 ALA B O 1
ATOM 1289 N N . SER B 1 37 ? 25.382 107.741 61.921 1.00 22.05 48 SER B N 1
ATOM 1290 C CA . SER B 1 37 ? 26.472 108.608 61.493 1.00 26.36 48 SER B CA 1
ATOM 1291 C C . SER B 1 37 ? 25.927 109.943 61.017 1.00 25.66 48 SER B C 1
ATOM 1292 O O . SER B 1 37 ? 24.861 110.008 60.413 1.00 25.60 48 SER B O 1
ATOM 1295 N N . ASN B 1 38 ? 26.671 111.003 61.287 1.00 21.84 49 ASN B N 1
ATOM 1296 C CA . ASN B 1 38 ? 26.227 112.344 60.936 1.00 29.67 49 ASN B CA 1
ATOM 1297 C C . ASN B 1 38 ? 26.847 112.871 59.651 1.00 28.98 49 ASN B C 1
ATOM 1298 O O . ASN B 1 38 ? 28.054 112.803 59.464 1.00 24.19 49 ASN B O 1
ATOM 1303 N N . HIS B 1 39 ? 26.021 113.426 58.771 1.00 26.95 50 HIS B N 1
ATOM 1304 C CA . HIS B 1 39 ? 26.528 113.958 57.516 1.00 25.37 50 HIS B CA 1
ATOM 1305 C C . HIS B 1 39 ? 25.825 115.242 57.115 1.00 22.92 50 HIS B C 1
ATOM 1306 O O . HIS B 1 39 ? 24.919 115.720 57.803 1.00 24.00 50 HIS B O 1
ATOM 1313 N N . THR B 1 40 ? 26.287 115.812 56.011 1.00 25.63 51 THR B N 1
ATOM 1314 C CA . THR B 1 40 ? 25.619 116.972 55.433 1.00 23.48 51 THR B CA 1
ATOM 1315 C C . THR B 1 40 ? 25.600 116.724 53.937 1.00 27.98 51 THR B C 1
ATOM 1316 O O . THR B 1 40 ? 26.460 116.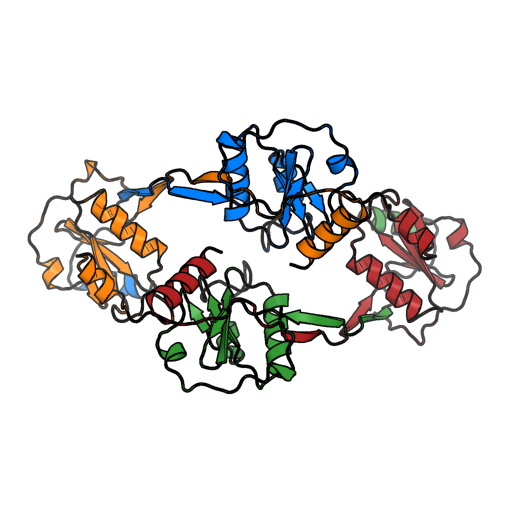017 53.392 1.00 24.99 51 THR B O 1
ATOM 1320 N N . TYR B 1 41 ? 24.593 117.281 53.285 1.00 22.66 52 TYR B N 1
ATOM 1321 C CA . TYR B 1 41 ? 24.429 117.123 51.852 1.00 21.85 52 TYR B CA 1
ATOM 1322 C C . TYR B 1 41 ? 24.351 118.525 51.288 1.00 25.74 52 TYR B C 1
ATOM 1323 O O . TYR B 1 41 ? 23.602 119.347 51.795 1.00 23.99 52 TYR B O 1
ATOM 1332 N N . THR B 1 42 ? 25.126 118.800 50.246 1.00 23.17 53 THR B N 1
ATOM 1333 C CA . THR B 1 42 ? 25.123 120.120 49.634 1.00 25.25 53 THR B CA 1
ATOM 1334 C C . THR B 1 42 ? 24.533 120.054 48.223 1.00 25.85 53 THR B C 1
ATOM 1335 O O . THR B 1 42 ? 25.217 119.660 47.279 1.00 28.35 53 THR B O 1
ATOM 1339 N N . PRO B 1 43 ? 23.260 120.424 48.064 1.00 27.32 54 PRO B N 1
ATOM 1340 C CA . PRO B 1 43 ? 22.651 120.383 46.718 1.00 26.84 54 PRO B CA 1
ATOM 1341 C C . PRO B 1 43 ? 23.392 121.350 45.793 1.00 28.30 54 PRO B C 1
ATOM 1342 O O . PRO B 1 43 ? 23.893 122.384 46.238 1.00 28.30 54 PRO B O 1
ATOM 1346 N N . ASP B 1 44 ? 23.450 121.036 44.504 1.00 25.07 55 ASP B N 1
ATOM 1347 C CA . ASP B 1 44 ? 24.158 121.895 43.563 1.00 24.93 55 ASP B CA 1
ATOM 1348 C C . ASP B 1 44 ? 23.636 123.312 43.409 1.00 28.66 55 ASP B C 1
ATOM 1349 O O . ASP B 1 44 ? 24.404 124.275 43.510 1.00 30.65 55 ASP B O 1
ATOM 1354 N N . PHE B 1 45 ? 22.341 123.447 43.152 1.00 24.87 56 PHE B N 1
ATOM 1355 C CA . PHE B 1 45 ? 21.762 124.772 42.944 1.00 24.18 56 PHE B CA 1
ATOM 1356 C C . PHE B 1 45 ? 20.576 125.097 43.829 1.00 26.95 56 PHE B C 1
ATOM 1357 O O . PHE B 1 45 ? 19.803 124.218 44.215 1.00 26.94 56 PHE B O 1
ATOM 1365 N N . LEU B 1 46 ? 20.434 126.384 44.128 1.00 24.03 57 LEU B N 1
ATOM 1366 C CA . LEU B 1 46 ? 19.288 126.875 44.877 1.00 24.93 57 LEU B CA 1
ATOM 1367 C C . LEU B 1 46 ? 18.763 128.008 43.988 1.00 24.21 57 LEU B C 1
ATOM 1368 O O . LEU B 1 46 ? 19.482 128.975 43.706 1.00 24.72 57 LEU B O 1
ATOM 1373 N N . LEU B 1 47 ? 17.530 127.875 43.524 1.00 23.90 58 LEU B N 1
ATOM 1374 C CA . LEU B 1 47 ? 16.913 128.895 42.670 1.00 23.78 58 LEU B CA 1
ATOM 1375 C C . LEU B 1 47 ? 16.234 129.944 43.557 1.00 30.38 58 LEU B C 1
ATOM 1376 O O . LEU B 1 47 ? 15.886 129.672 44.712 1.00 25.89 58 LEU B O 1
ATOM 1381 N N . PRO B 1 48 ? 16.004 131.147 43.016 1.00 34.94 59 PRO B N 1
ATOM 1382 C CA . PRO B 1 48 ? 15.370 132.228 43.778 1.00 31.19 59 PRO B CA 1
ATOM 1383 C C . PRO B 1 48 ? 14.044 131.876 44.424 1.00 33.58 59 PRO B C 1
ATOM 1384 O O . PRO B 1 48 ? 13.704 132.391 45.496 1.00 31.04 59 PRO B O 1
ATOM 1388 N N . ASN B 1 49 ? 13.284 130.991 43.789 1.00 26.16 60 ASN B N 1
ATOM 1389 C CA . ASN B 1 49 ? 12.001 130.631 44.343 1.00 23.80 60 ASN B CA 1
ATOM 1390 C C . ASN B 1 49 ? 12.040 129.569 45.442 1.00 24.43 60 ASN B C 1
ATOM 1391 O O . ASN B 1 49 ? 11.001 129.091 45.865 1.00 27.87 60 ASN B O 1
ATOM 1396 N N . GLY B 1 50 ? 13.228 129.202 45.904 1.00 29.26 61 GLY B N 1
ATOM 1397 C CA . GLY B 1 50 ? 13.296 128.235 46.992 1.00 27.69 61 GLY B CA 1
ATOM 1398 C C . GLY B 1 50 ? 13.526 126.783 46.613 1.00 29.79 61 GLY B C 1
ATOM 1399 O O . GLY B 1 50 ? 13.661 125.926 47.485 1.00 27.62 61 GLY B O 1
ATOM 1400 N N . ILE B 1 51 ? 13.577 126.498 45.317 1.00 23.92 62 ILE B N 1
ATOM 1401 C CA . ILE B 1 51 ? 13.791 125.121 44.856 1.00 24.26 62 ILE B CA 1
ATOM 1402 C C . ILE B 1 51 ? 15.266 124.759 44.736 1.00 20.53 62 ILE B C 1
ATOM 1403 O O . ILE B 1 51 ? 16.044 125.456 44.071 1.00 22.15 62 ILE B O 1
ATOM 1408 N N . PHE B 1 52 ? 15.668 123.665 45.391 1.00 21.43 63 PHE B N 1
ATOM 1409 C CA . PHE B 1 52 ? 17.042 123.186 45.295 1.00 21.04 63 PHE B CA 1
ATOM 1410 C C . PHE B 1 52 ? 17.111 122.184 44.132 1.00 23.09 63 PHE B C 1
ATOM 1411 O O . PHE B 1 52 ? 16.218 121.350 43.974 1.00 21.58 63 PHE B O 1
ATOM 1419 N N . VAL B 1 53 ? 18.175 122.252 43.349 1.00 20.80 64 VAL B N 1
ATOM 1420 C CA . VAL B 1 53 ? 18.330 121.317 42.245 1.00 24.39 64 VAL B CA 1
ATOM 1421 C C . VAL B 1 53 ? 19.675 120.618 42.326 1.00 21.38 64 VAL B C 1
ATOM 1422 O O . VAL B 1 53 ? 20.714 121.267 42.438 1.00 24.93 64 VAL B O 1
ATOM 1426 N N . GLU B 1 54 ? 19.633 119.290 42.280 1.00 22.38 65 GLU B N 1
ATOM 1427 C CA . GLU B 1 54 ? 20.839 118.468 42.267 1.00 22.25 65 GLU B CA 1
ATOM 1428 C C . GLU B 1 54 ? 21.057 118.041 40.815 1.00 22.87 65 GLU B C 1
ATOM 1429 O O . GLU B 1 54 ? 20.170 117.449 40.216 1.00 22.69 65 GLU B O 1
ATOM 1435 N N . THR B 1 55 ? 22.207 118.361 40.230 1.00 24.31 66 THR B N 1
ATOM 1436 C CA . THR B 1 55 ? 22.468 117.879 38.868 1.00 25.93 66 THR B CA 1
ATOM 1437 C C . THR B 1 55 ? 23.113 116.512 39.086 1.00 31.85 66 THR B C 1
ATOM 1438 O O . THR B 1 55 ? 23.935 116.353 39.975 1.00 23.18 66 THR B O 1
ATOM 1442 N N . LYS B 1 56 ? 22.735 115.515 38.297 1.00 23.81 67 LYS B N 1
ATOM 1443 C CA . LYS B 1 56 ? 23.259 114.182 38.519 1.00 24.30 67 LYS B CA 1
ATOM 1444 C C . LYS B 1 56 ? 23.522 113.352 37.259 1.00 31.10 67 LYS B C 1
ATOM 1445 O O . LYS B 1 56 ? 22.652 113.222 36.406 1.00 24.13 67 LYS B O 1
ATOM 1451 N N . GLY B 1 57 ? 24.717 112.786 37.174 1.00 25.61 68 GLY B N 1
ATOM 1452 C CA . GLY B 1 57 ? 25.076 111.914 36.068 1.00 32.02 68 GLY B CA 1
ATOM 1453 C C . GLY B 1 57 ? 24.847 110.526 36.630 1.00 28.60 68 GLY B C 1
ATOM 1454 O O . GLY B 1 57 ? 23.699 110.052 36.683 1.00 28.63 68 GLY B O 1
ATOM 1455 N N . LEU B 1 58 ? 25.924 109.879 37.077 1.00 25.98 69 LEU B N 1
ATOM 1456 C CA . LEU B 1 58 ? 25.818 108.550 37.690 1.00 25.96 69 LEU B CA 1
ATOM 1457 C C . LEU B 1 58 ? 25.177 108.771 39.072 1.00 27.45 69 LEU B C 1
ATOM 1458 O O . LEU B 1 58 ? 25.565 109.686 39.795 1.00 30.75 69 LEU B O 1
ATOM 1463 N N . TRP B 1 59 ? 24.207 107.939 39.435 1.00 26.30 70 TRP B N 1
ATOM 1464 C CA . TRP B 1 59 ? 23.514 108.086 40.719 1.00 27.75 70 TRP B CA 1
ATOM 1465 C C . TRP B 1 59 ? 23.514 106.752 41.461 1.00 32.49 70 TRP B C 1
ATOM 1466 O O . TRP B 1 59 ? 22.610 105.929 41.297 1.00 36.26 70 TRP B O 1
ATOM 1477 N N . GLU B 1 60 ? 24.535 106.566 42.289 1.00 30.38 71 GLU B N 1
ATOM 1478 C CA . GLU B 1 60 ? 24.749 105.336 43.059 1.00 36.35 71 GLU B CA 1
ATOM 1479 C C . GLU B 1 60 ? 23.756 105.071 44.182 1.00 39.65 71 GLU B C 1
ATOM 1480 O O . GLU B 1 60 ? 23.049 105.966 44.633 1.00 27.77 71 GLU B O 1
ATOM 1486 N N . SER B 1 61 ? 23.739 103.823 44.642 1.00 30.21 72 SER B N 1
ATOM 1487 C CA . SER B 1 61 ? 22.847 103.371 45.698 1.00 30.97 72 SER B CA 1
ATOM 1488 C C . SER B 1 61 ? 22.904 104.236 46.964 1.00 30.90 72 SER B C 1
ATOM 1489 O O . SER B 1 61 ? 21.859 104.607 47.519 1.00 28.94 72 SER B O 1
ATOM 1492 N N . ASP B 1 62 ? 24.109 104.562 47.426 1.00 28.98 73 ASP B N 1
ATOM 1493 C CA . ASP B 1 62 ? 24.231 105.374 48.643 1.00 35.51 73 ASP B CA 1
ATOM 1494 C C . ASP B 1 62 ? 23.672 106.777 48.461 1.00 28.74 73 ASP B C 1
ATOM 1495 O O . ASP B 1 62 ? 23.141 107.364 49.401 1.00 26.61 73 ASP B O 1
ATOM 1500 N N . ASP B 1 63 ? 23.796 107.289 47.242 1.00 24.56 74 ASP B N 1
ATOM 1501 C CA . ASP B 1 63 ? 23.309 108.620 46.868 1.00 28.12 74 ASP B CA 1
ATOM 1502 C C . ASP B 1 63 ? 21.772 108.588 46.862 1.00 27.56 74 ASP B C 1
ATOM 1503 O O . ASP B 1 63 ? 21.118 109.524 47.339 1.00 25.35 74 ASP B O 1
ATOM 1508 N N . ARG B 1 64 ? 21.189 107.511 46.340 1.00 24.40 75 ARG B N 1
ATOM 1509 C CA . ARG B 1 64 ? 19.733 107.382 46.329 1.00 25.94 75 ARG B CA 1
ATOM 1510 C C . ARG B 1 64 ? 19.233 107.287 47.760 1.00 28.41 75 ARG B C 1
ATOM 1511 O O . ARG B 1 64 ? 18.260 107.940 48.121 1.00 21.38 75 ARG B O 1
ATOM 1519 N N . LYS B 1 65 ? 19.912 106.495 48.588 1.00 23.72 76 LYS B N 1
ATOM 1520 C CA . LYS B 1 65 ? 19.491 106.354 49.981 1.00 24.64 76 LYS B CA 1
ATOM 1521 C C . LYS B 1 65 ? 19.568 107.692 50.723 1.00 20.74 76 LYS B C 1
ATOM 1522 O O . LYS B 1 65 ? 18.698 108.004 51.550 1.00 23.31 76 LYS B O 1
ATOM 1528 N N . LYS B 1 66 ? 20.601 108.469 50.428 1.00 24.33 77 LYS B N 1
ATOM 1529 C CA . LYS B 1 66 ? 20.773 109.783 51.050 1.00 26.41 77 LYS B CA 1
ATOM 1530 C C . LYS B 1 66 ? 19.577 110.671 50.692 1.00 29.05 77 LYS B C 1
ATOM 1531 O O . LYS B 1 66 ? 19.026 111.376 51.550 1.00 23.91 77 LYS B O 1
ATOM 1537 N N . HIS B 1 67 ? 19.167 110.653 49.428 1.00 24.09 78 HIS B N 1
ATOM 1538 C CA . HIS B 1 67 ? 18.030 111.494 49.059 1.00 22.92 78 HIS B CA 1
ATOM 1539 C C . HIS B 1 67 ? 16.756 111.119 49.798 1.00 25.36 78 HIS B C 1
ATOM 1540 O O . HIS B 1 67 ? 15.969 112.002 50.151 1.00 21.42 78 HIS B O 1
ATOM 1547 N N . LEU B 1 68 ? 16.546 109.826 50.051 1.00 19.87 79 LEU B N 1
ATOM 1548 C CA . LEU B 1 68 ? 15.359 109.398 50.781 1.00 17.14 79 LEU B CA 1
ATOM 1549 C C . LEU B 1 68 ? 15.479 109.824 52.249 1.00 21.56 79 LEU B C 1
ATOM 1550 O O . LEU B 1 68 ? 14.493 110.229 52.860 1.00 22.74 79 LEU B O 1
ATOM 1555 N N . LEU B 1 69 ? 16.675 109.716 52.820 1.00 20.32 80 LEU B N 1
ATOM 1556 C CA . LEU B 1 69 ? 16.861 110.151 54.221 1.00 18.41 80 LEU B CA 1
ATOM 1557 C C . LEU B 1 69 ? 16.592 111.663 54.367 1.00 22.41 80 LEU B C 1
ATOM 1558 O O . LEU B 1 69 ? 15.964 112.123 55.337 1.00 22.92 80 LEU B O 1
ATOM 1563 N N . ILE B 1 70 ? 17.067 112.435 53.404 1.00 22.21 81 ILE B N 1
ATOM 1564 C CA . ILE B 1 70 ? 16.851 113.883 53.434 1.00 19.99 81 ILE B CA 1
ATOM 1565 C C . ILE B 1 70 ? 15.365 114.223 53.309 1.00 24.12 81 ILE B C 1
ATOM 1566 O O . ILE B 1 70 ? 14.859 115.121 54.006 1.00 22.22 81 ILE B O 1
ATOM 1571 N N . ARG B 1 71 ? 14.649 113.522 52.435 1.00 23.03 82 ARG B N 1
ATOM 1572 C CA . ARG B 1 71 ? 13.216 113.790 52.308 1.00 23.26 82 ARG B CA 1
ATOM 1573 C C . ARG B 1 71 ? 12.502 113.467 53.629 1.00 23.12 82 ARG B C 1
ATOM 1574 O O . ARG B 1 71 ? 11.561 114.160 54.024 1.00 22.92 82 ARG B O 1
ATOM 1582 N N . GLU B 1 72 ? 12.940 112.412 54.311 1.00 21.57 83 GLU B N 1
ATOM 1583 C CA . GLU B 1 72 ? 12.324 112.044 55.592 1.00 21.17 83 GLU B CA 1
ATOM 1584 C C . GLU B 1 72 ? 12.684 113.031 56.717 1.00 22.82 83 GLU B C 1
ATOM 1585 O O . GLU B 1 72 ? 11.813 113.462 57.486 1.00 21.93 83 GLU B O 1
ATOM 1591 N N . GLN B 1 73 ? 13.957 113.404 56.802 1.00 20.17 84 GLN B N 1
ATOM 1592 C CA . GLN B 1 73 ? 14.391 114.310 57.877 1.00 23.12 84 GLN B CA 1
ATOM 1593 C C . GLN B 1 73 ? 14.202 115.797 57.652 1.00 21.73 84 GLN B C 1
ATOM 1594 O O . GLN B 1 73 ? 14.185 116.559 58.620 1.00 21.00 84 GLN B O 1
ATOM 1600 N N . HIS B 1 74 ? 14.047 116.210 56.392 1.00 18.46 85 HIS B N 1
ATOM 1601 C CA . HIS B 1 74 ? 13.852 117.624 56.050 1.00 21.64 85 HIS B CA 1
ATOM 1602 C C . HIS B 1 74 ? 12.700 117.750 55.051 1.00 22.96 85 HIS B C 1
ATOM 1603 O O . HIS B 1 74 ? 12.896 118.181 53.917 1.00 19.05 85 HIS B O 1
ATOM 1610 N N . PRO B 1 75 ? 1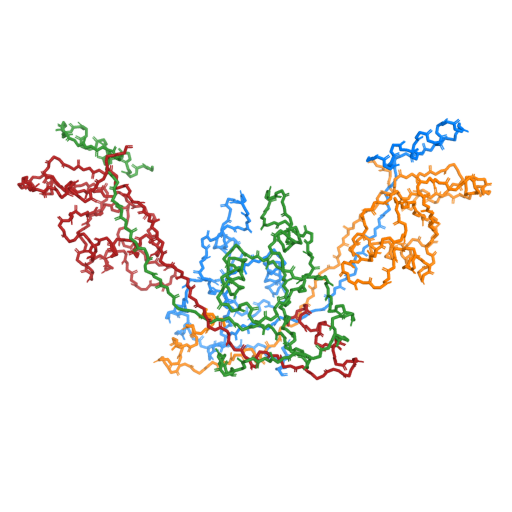1.480 117.405 55.480 1.00 20.05 86 PRO B N 1
ATOM 1611 C CA . PRO B 1 75 ? 10.304 117.472 54.608 1.00 21.99 86 PRO B CA 1
ATOM 1612 C C . PRO B 1 75 ? 9.943 118.887 54.182 1.00 27.13 86 PRO B C 1
ATOM 1613 O O . PRO B 1 75 ? 9.168 119.073 53.247 1.00 26.56 86 PRO B O 1
ATOM 1617 N N . GLU B 1 76 ? 10.541 119.870 54.848 1.00 22.49 87 GLU B N 1
ATOM 1618 C CA . GLU B 1 76 ? 10.296 121.280 54.545 1.00 33.02 87 GLU B CA 1
ATOM 1619 C C . GLU B 1 76 ? 11.095 121.759 53.324 1.00 37.23 87 GLU B C 1
ATOM 1620 O O . GLU B 1 76 ? 10.843 122.847 52.811 1.00 34.79 87 GLU B O 1
ATOM 1626 N N . LEU B 1 77 ? 12.044 120.956 52.845 1.00 19.70 88 LEU B N 1
ATOM 1627 C CA . LEU B 1 77 ? 12.864 121.381 51.687 1.00 18.01 88 LEU B CA 1
ATOM 1628 C C . LEU B 1 77 ? 12.292 120.830 50.375 1.00 25.53 88 LEU B C 1
ATOM 1629 O O . LEU B 1 77 ? 11.625 119.793 50.360 1.00 26.58 88 LEU B O 1
ATOM 1634 N N . ASP B 1 78 ? 12.564 121.531 49.280 1.00 21.20 89 ASP B N 1
ATOM 1635 C CA . ASP B 1 78 ? 12.089 121.110 47.953 1.00 22.17 89 ASP B CA 1
ATOM 1636 C C . ASP B 1 78 ? 13.363 120.821 47.163 1.00 21.38 89 ASP B C 1
ATOM 1637 O O . ASP B 1 78 ? 14.014 121.727 46.666 1.00 21.32 89 ASP B O 1
ATOM 1642 N N . ILE B 1 79 ? 13.743 119.552 47.111 1.00 20.82 90 ILE B N 1
ATOM 1643 C CA . ILE B 1 79 ? 14.962 119.153 46.422 1.00 18.92 90 ILE B CA 1
ATOM 1644 C C . ILE B 1 79 ? 14.591 118.280 45.222 1.00 20.43 90 ILE B C 1
ATOM 1645 O O . ILE B 1 79 ? 13.948 117.226 45.363 1.00 23.06 90 ILE B O 1
ATOM 1650 N N . ARG B 1 80 ? 15.013 118.734 44.051 1.00 21.61 91 ARG B N 1
ATOM 1651 C CA . ARG B 1 80 ? 14.687 118.052 42.807 1.00 18.38 91 ARG B CA 1
ATOM 1652 C C . ARG B 1 80 ? 15.976 117.663 42.094 1.00 23.15 91 ARG B C 1
ATOM 1653 O O . ARG B 1 80 ? 17.051 118.160 42.430 1.00 22.90 91 ARG B O 1
ATOM 1661 N N . ILE B 1 81 ? 15.864 116.811 41.078 1.00 18.70 92 ILE B N 1
ATOM 1662 C CA . ILE B 1 81 ? 17.074 116.349 40.395 1.00 20.92 92 ILE B CA 1
ATOM 1663 C C . ILE B 1 81 ? 17.017 116.512 38.883 1.00 22.45 92 ILE B C 1
ATOM 1664 O O . ILE B 1 81 ? 15.994 116.212 38.263 1.00 23.04 92 ILE B O 1
ATOM 1669 N N . VAL B 1 82 ? 18.112 117.001 38.306 1.00 22.20 93 VAL B N 1
ATOM 1670 C CA . VAL B 1 82 ? 18.206 117.112 36.849 1.00 20.49 93 VAL B CA 1
ATOM 1671 C C . VAL B 1 82 ? 19.296 116.079 36.479 1.00 22.21 93 VAL B C 1
ATOM 1672 O O . VAL B 1 82 ? 20.451 116.198 36.899 1.00 23.99 93 VAL B O 1
ATOM 1676 N N . PHE B 1 83 ? 18.897 115.054 35.727 1.00 24.44 94 PHE B N 1
ATOM 1677 C CA . PHE B 1 83 ? 19.788 113.961 35.299 1.00 24.64 94 PHE B CA 1
ATOM 1678 C C . PHE B 1 83 ? 20.362 114.152 33.889 1.00 27.10 94 PHE B C 1
ATOM 1679 O O . PHE B 1 83 ? 19.756 114.820 33.056 1.00 27.33 94 PHE B O 1
ATOM 1687 N N . SER B 1 84 ? 21.527 113.552 33.632 1.00 27.13 95 SER B N 1
ATOM 1688 C CA . SER B 1 84 ? 22.107 113.559 32.283 1.00 29.65 95 SER B CA 1
ATOM 1689 C C . SER B 1 84 ? 21.092 112.688 31.534 1.00 26.98 95 SER B C 1
ATOM 1690 O O . SER B 1 84 ? 20.720 112.971 30.397 1.00 31.34 95 SER B O 1
ATOM 1693 N N . SER B 1 85 ? 20.665 111.618 32.196 1.00 25.22 96 SER B N 1
ATOM 1694 C CA . SER B 1 85 ? 19.650 110.723 31.654 1.00 25.99 96 SER B CA 1
ATOM 1695 C C . SER B 1 85 ? 18.883 109.988 32.734 1.00 25.26 96 SER B C 1
ATOM 1696 O O . SER B 1 85 ? 19.449 109.186 33.472 1.00 28.24 96 SER B O 1
ATOM 1699 N N . SER B 1 86 ? 17.581 110.244 32.799 1.00 22.58 97 SER B N 1
ATOM 1700 C CA . SER B 1 86 ? 16.725 109.604 33.773 1.00 23.23 97 SER B CA 1
ATOM 1701 C C . SER B 1 86 ? 16.378 108.182 33.353 1.00 25.09 97 SER B C 1
ATOM 1702 O O . SER B 1 86 ? 15.717 107.478 34.098 1.00 23.68 97 SER B O 1
ATOM 1705 N N . ARG B 1 87 ? 16.814 107.779 32.156 1.00 26.22 98 ARG B N 1
ATOM 1706 C CA . ARG B 1 87 ? 16.542 106.433 31.640 1.00 26.48 98 ARG B CA 1
ATOM 1707 C C . ARG B 1 87 ? 17.566 105.418 32.144 1.00 27.99 98 ARG B C 1
ATOM 1708 O O . ARG B 1 87 ? 17.343 104.200 32.096 1.00 28.25 98 ARG B O 1
ATOM 1716 N N . THR B 1 88 ? 18.684 105.919 32.643 1.00 28.47 99 THR B N 1
ATOM 1717 C CA . THR B 1 88 ? 19.735 105.053 33.163 1.00 28.94 99 THR B CA 1
ATOM 1718 C C . THR B 1 88 ? 19.183 104.095 34.204 1.00 29.97 99 THR B C 1
ATOM 1719 O O . THR B 1 88 ? 18.375 104.475 35.052 1.00 28.16 99 THR B O 1
ATOM 1723 N N . LYS B 1 89 ? 19.609 102.834 34.131 1.00 27.82 100 LYS B N 1
ATOM 1724 C CA . LYS B 1 89 ? 19.160 101.815 35.082 1.00 29.41 100 LYS B CA 1
ATOM 1725 C C . LYS B 1 89 ? 19.868 101.998 36.441 1.00 26.31 100 LYS B C 1
ATOM 1726 O O . LYS B 1 89 ? 20.992 102.493 36.486 1.00 25.73 100 LYS B O 1
ATOM 1732 N N . LEU B 1 90 ? 19.206 101.608 37.533 1.00 23.08 101 LEU B N 1
ATOM 1733 C CA . LEU B 1 90 ? 19.774 101.775 38.885 1.00 28.65 101 LEU B CA 1
ATOM 1734 C C . LEU B 1 90 ? 21.155 101.153 38.997 1.00 38.34 101 LEU B C 1
ATOM 1735 O O . LEU B 1 90 ? 22.041 101.685 39.668 1.00 30.32 101 LEU B O 1
ATOM 1740 N N . TYR B 1 91 ? 21.326 100.011 38.344 1.00 29.82 102 TYR B N 1
ATOM 1741 C CA . TYR B 1 91 ? 22.606 99.321 38.325 1.00 36.37 102 TYR B CA 1
ATOM 1742 C C . TYR B 1 91 ? 22.523 98.298 37.202 1.00 31.55 102 TYR B C 1
ATOM 1743 O O . TYR B 1 91 ? 21.437 97.970 36.718 1.00 29.17 102 TYR B O 1
ATOM 1752 N N . LYS B 1 92 ? 23.679 97.823 36.778 1.00 33.86 103 LYS B N 1
ATOM 1753 C CA . LYS B 1 92 ? 23.762 96.856 35.696 1.00 31.73 103 LYS B CA 1
ATOM 1754 C C . LYS B 1 92 ? 22.812 95.688 35.914 1.00 29.09 103 LYS B C 1
ATOM 1755 O O . LYS B 1 92 ? 22.937 94.937 36.890 1.00 34.65 103 LYS B O 1
ATOM 1761 N N . GLY B 1 93 ? 21.847 95.547 35.010 1.00 34.18 104 GLY B N 1
ATOM 1762 C CA . GLY B 1 93 ? 20.898 94.454 35.109 1.00 36.80 104 GLY B CA 1
ATOM 1763 C C . GLY B 1 93 ? 19.565 94.796 35.739 1.00 43.35 104 GLY B C 1
ATOM 1764 O O . GLY B 1 93 ? 18.637 93.989 35.711 1.00 39.13 104 GLY B O 1
ATOM 1765 N N . SER B 1 94 ? 19.462 95.983 36.329 1.00 34.51 105 SER B N 1
ATOM 1766 C CA . SER B 1 94 ? 18.211 96.393 36.945 1.00 28.69 105 SER B CA 1
ATOM 1767 C C . SER B 1 94 ? 17.194 96.793 35.875 1.00 21.85 105 SER B C 1
ATOM 1768 O O . SER B 1 94 ? 17.548 97.370 34.855 1.00 32.01 105 SER B O 1
ATOM 1771 N N . PRO B 1 95 ? 15.916 96.482 36.100 1.00 29.66 106 PRO B N 1
ATOM 1772 C CA . PRO B 1 95 ? 14.896 96.853 35.118 1.00 36.92 106 PRO B CA 1
ATOM 1773 C C . PRO B 1 95 ? 14.408 98.276 35.413 1.00 42.73 106 PRO B C 1
ATOM 1774 O O . PRO B 1 95 ? 13.724 98.882 34.602 1.00 35.70 106 PRO B O 1
ATOM 1778 N N . THR B 1 96 ? 14.791 98.800 36.575 1.00 34.85 107 THR B N 1
ATOM 1779 C CA . THR B 1 96 ? 14.358 100.132 37.018 1.00 30.66 107 THR B CA 1
ATOM 1780 C C . THR B 1 96 ? 15.286 101.285 36.658 1.00 29.64 107 THR B C 1
ATOM 1781 O O . THR B 1 96 ? 16.493 101.210 36.874 1.00 28.46 107 THR B O 1
ATOM 1785 N N . SER B 1 97 ? 14.717 102.369 36.127 1.00 26.80 108 SER B N 1
ATOM 1786 C CA . SER B 1 97 ? 15.522 103.532 35.752 1.00 21.85 108 SER B CA 1
ATOM 1787 C C . SER B 1 97 ? 15.548 104.565 36.894 1.00 23.83 108 SER B C 1
ATOM 1788 O O . SER B 1 97 ? 14.755 104.487 37.829 1.00 23.10 108 SER B O 1
ATOM 1791 N N . TYR B 1 98 ? 16.462 105.526 36.795 1.00 25.22 109 TYR B N 1
ATOM 1792 C CA . TYR B 1 98 ? 16.564 106.586 37.798 1.00 28.91 109 TYR B CA 1
ATOM 1793 C C . TYR B 1 98 ? 15.200 107.284 37.873 1.00 28.59 109 TYR B C 1
ATOM 1794 O O . TYR B 1 98 ? 14.684 107.545 38.963 1.00 25.39 109 TYR B O 1
ATOM 1803 N N . GLY B 1 99 ? 14.623 107.583 36.702 1.00 22.96 110 GLY B N 1
ATOM 1804 C CA . GLY B 1 99 ? 13.330 108.253 36.658 1.00 24.11 110 GLY B CA 1
ATOM 1805 C C . GLY B 1 99 ? 12.226 107.498 37.375 1.00 29.87 110 GLY B C 1
ATOM 1806 O O . GLY B 1 99 ? 11.412 108.078 38.088 1.00 24.64 110 GLY B O 1
ATOM 1807 N N . GLU B 1 100 ? 12.176 106.186 37.181 1.00 26.82 111 GLU B N 1
ATOM 1808 C CA . GLU B 1 100 ? 11.161 105.371 37.835 1.00 25.12 111 GLU B CA 1
ATOM 1809 C C . GLU B 1 100 ? 11.336 105.330 39.341 1.00 20.41 111 GLU B C 1
ATOM 1810 O O . GLU B 1 100 ? 10.359 105.278 40.099 1.00 24.32 111 GLU B O 1
ATOM 1816 N N . PHE B 1 101 ? 12.583 105.344 39.779 1.00 24.34 112 PHE B N 1
ATOM 1817 C CA . PHE B 1 101 ? 12.877 105.333 41.215 1.00 24.07 112 PHE B CA 1
ATOM 1818 C C . PHE B 1 101 ? 12.344 106.652 41.790 1.00 23.98 112 PHE B C 1
ATOM 1819 O O . PHE B 1 101 ? 11.695 106.685 42.843 1.00 24.51 112 PHE B O 1
ATOM 1827 N N . CYS B 1 102 ? 12.640 107.739 41.092 1.00 25.03 113 CYS B N 1
ATOM 1828 C CA . CYS B 1 102 ? 12.165 109.051 41.516 1.00 25.06 113 CYS B CA 1
ATOM 1829 C C . CYS B 1 102 ? 10.649 109.114 41.590 1.00 28.22 113 CYS B C 1
ATOM 1830 O O . CYS B 1 102 ? 10.091 109.654 42.550 1.00 28.16 113 CYS B O 1
ATOM 1833 N N . GLU B 1 103 ? 9.979 108.565 40.577 1.00 25.70 114 GLU B N 1
ATOM 1834 C CA . GLU B 1 103 ? 8.527 108.578 40.553 1.00 25.98 114 GLU B CA 1
ATOM 1835 C C . GLU B 1 103 ? 7.950 107.808 41.723 1.00 29.61 114 GLU B C 1
ATOM 1836 O O . GLU B 1 103 ? 6.996 108.249 42.356 1.00 28.79 114 GLU B O 1
ATOM 1842 N N . LYS B 1 104 ? 8.550 106.666 42.030 1.00 29.28 115 LYS B N 1
ATOM 1843 C CA . LYS B 1 104 ? 8.086 105.847 43.137 1.00 30.85 115 LYS B CA 1
ATOM 1844 C C . LYS B 1 104 ? 8.220 106.564 44.478 1.00 28.54 115 LYS B C 1
ATOM 1845 O O . LYS B 1 104 ? 7.379 106.413 45.364 1.00 28.43 115 LYS B O 1
ATOM 1851 N N . HIS B 1 105 ? 9.272 107.356 44.630 1.00 24.92 116 HIS B N 1
ATOM 1852 C CA . HIS B 1 105 ? 9.499 108.038 45.891 1.00 26.96 116 HIS B CA 1
ATOM 1853 C C . HIS B 1 105 ? 9.041 109.498 45.955 1.00 29.50 116 HIS B C 1
ATOM 1854 O O . HIS B 1 105 ? 9.243 110.163 46.969 1.00 29.01 116 HIS B O 1
ATOM 1861 N N . GLY B 1 106 ? 8.421 109.989 44.881 1.00 27.65 117 GLY B N 1
ATOM 1862 C CA . GLY B 1 106 ? 7.927 111.356 44.887 1.00 31.88 117 GLY B CA 1
ATOM 1863 C C . GLY B 1 106 ? 8.963 112.436 44.632 1.00 29.73 117 GLY B C 1
ATOM 1864 O O . GLY B 1 106 ? 8.739 113.609 44.922 1.00 25.80 117 GLY B O 1
ATOM 1865 N N . ILE B 1 107 ? 10.109 112.051 44.090 1.00 24.37 118 ILE B N 1
ATOM 1866 C CA . ILE B 1 107 ? 11.155 113.017 43.785 1.00 23.67 118 ILE B CA 1
ATOM 1867 C C . ILE B 1 107 ? 10.899 113.613 42.402 1.00 27.19 118 ILE B C 1
ATOM 1868 O O . ILE B 1 107 ? 10.763 112.869 41.436 1.00 24.96 118 ILE B O 1
ATOM 1873 N N . LYS B 1 108 ? 10.823 114.942 42.304 1.00 20.77 119 LYS B N 1
ATOM 1874 C CA . LYS B 1 108 ? 10.619 115.587 41.009 1.00 19.90 119 LYS B CA 1
ATOM 1875 C C . LYS B 1 108 ? 11.942 115.569 40.272 1.00 23.00 119 LYS B C 1
ATOM 1876 O O . LYS B 1 108 ? 12.995 115.836 40.857 1.00 22.28 119 LYS B O 1
ATOM 1882 N N . PHE B 1 109 ? 11.904 115.254 38.983 1.00 19.49 120 PHE B N 1
ATOM 1883 C CA . PHE B 1 109 ? 13.144 115.188 38.212 1.00 21.05 120 PHE B CA 1
ATOM 1884 C C . PHE B 1 109 ? 12.943 115.673 36.788 1.00 22.84 120 PHE B C 1
ATOM 1885 O O . PHE B 1 109 ? 11.815 115.852 36.332 1.00 22.83 120 PHE B O 1
ATOM 1893 N N . ALA B 1 110 ? 14.049 115.896 36.095 1.00 24.07 121 ALA B N 1
ATOM 1894 C CA . ALA B 1 110 ? 14.003 116.339 34.708 1.00 33.48 121 ALA B CA 1
ATOM 1895 C C . ALA B 1 110 ? 15.285 115.868 34.055 1.00 30.12 121 ALA B C 1
ATOM 1896 O O . ALA B 1 110 ? 16.154 115.286 34.710 1.00 26.17 121 ALA B O 1
ATOM 1898 N N . ASP B 1 111 ? 15.415 116.126 32.762 1.00 23.86 122 ASP B N 1
ATOM 1899 C CA . ASP B 1 111 ? 16.603 115.720 32.039 1.00 26.58 122 ASP B CA 1
ATOM 1900 C C . ASP B 1 111 ? 17.329 116.895 31.406 1.00 23.95 122 ASP B C 1
ATOM 1901 O O . ASP B 1 111 ? 16.693 117.781 30.826 1.00 26.34 122 ASP B O 1
ATOM 1906 N N . LYS B 1 112 ? 18.654 116.888 31.559 1.00 22.20 123 LYS B N 1
ATOM 1907 C CA . LYS B 1 112 ? 19.574 117.853 30.968 1.00 26.38 123 LYS B CA 1
ATOM 1908 C C . LYS B 1 112 ? 19.604 119.291 31.451 1.00 27.90 123 LYS B C 1
ATOM 1909 O O . LYS B 1 112 ? 20.677 119.841 31.686 1.00 29.18 123 LYS B O 1
ATOM 1915 N N . LEU B 1 113 ? 18.442 119.907 31.576 1.00 26.87 124 LEU B N 1
ATOM 1916 C CA . LEU B 1 113 ? 18.376 121.289 32.032 1.00 24.22 124 LEU B CA 1
ATOM 1917 C C . LEU B 1 113 ? 17.249 121.414 33.041 1.00 25.20 124 LEU B C 1
ATOM 1918 O O . LEU B 1 113 ? 16.381 120.556 33.121 1.00 23.28 124 LEU B O 1
ATOM 1923 N N . ILE B 1 114 ? 17.257 122.501 33.806 1.00 22.62 125 ILE B N 1
ATOM 1924 C CA . ILE B 1 114 ? 16.183 122.724 34.756 1.00 21.95 125 ILE B CA 1
ATOM 1925 C C . ILE B 1 114 ? 14.964 123.147 33.948 1.00 22.40 125 ILE B C 1
ATOM 1926 O O . ILE B 1 114 ? 15.057 124.040 33.107 1.00 27.59 125 ILE B O 1
ATOM 1931 N N . PRO B 1 115 ? 13.816 122.496 34.175 1.00 22.04 126 PRO B N 1
ATOM 1932 C CA . PRO B 1 115 ? 12.595 122.843 33.450 1.00 23.20 126 PRO B CA 1
ATOM 1933 C C . PRO B 1 115 ? 12.266 124.331 33.630 1.00 36.48 126 PRO B C 1
ATOM 1934 O O . PRO B 1 115 ? 12.296 124.860 34.745 1.00 25.84 126 PRO B O 1
ATOM 1938 N N . ALA B 1 116 ? 11.953 125.008 32.533 1.00 27.20 127 ALA B N 1
ATOM 1939 C CA . ALA B 1 116 ? 11.607 126.423 32.603 1.00 27.08 127 ALA B CA 1
ATOM 1940 C C . ALA B 1 116 ? 10.413 126.602 33.542 1.00 26.74 127 ALA B C 1
ATOM 1941 O O . ALA B 1 116 ? 10.302 127.618 34.235 1.00 29.71 127 ALA B O 1
ATOM 1943 N N . GLU B 1 117 ? 9.523 125.612 33.575 1.00 24.27 128 GLU B N 1
ATOM 1944 C CA . GLU B 1 117 ? 8.352 125.683 34.449 1.00 24.90 128 GLU B CA 1
ATOM 1945 C C . GLU B 1 117 ? 8.733 125.668 35.936 1.00 30.24 128 GLU B C 1
ATOM 1946 O O . GLU B 1 117 ? 8.040 126.264 36.760 1.00 28.77 128 GLU B O 1
ATOM 1952 N N . TRP B 1 118 ? 9.811 124.979 36.288 1.00 26.73 129 TRP B N 1
ATOM 1953 C CA . TRP B 1 118 ? 10.212 124.959 37.699 1.00 26.41 129 TRP B CA 1
ATOM 1954 C C . TRP B 1 118 ? 10.658 126.352 38.107 1.00 25.27 129 TRP B C 1
ATOM 1955 O O . TRP B 1 118 ? 10.328 126.823 39.193 1.00 27.13 129 TRP B O 1
ATOM 1966 N N . ILE B 1 119 ? 11.433 126.994 37.235 1.00 22.75 130 ILE B N 1
ATOM 1967 C CA . ILE B 1 119 ? 11.953 128.340 37.491 1.00 27.57 130 ILE B CA 1
ATOM 1968 C C . ILE B 1 119 ? 10.829 129.339 37.720 1.00 34.27 130 ILE B C 1
ATOM 1969 O O . ILE B 1 119 ? 10.975 130.274 38.511 1.00 30.19 130 ILE B O 1
ATOM 1974 N N . LYS B 1 120 ? 9.710 129.128 37.031 1.00 31.22 131 LYS B N 1
ATOM 1975 C CA . LYS B 1 120 ? 8.549 130.006 37.132 1.00 33.15 131 LYS B CA 1
ATOM 1976 C C . LYS B 1 120 ? 7.665 129.775 38.351 1.00 37.84 131 LYS B C 1
ATOM 1977 O O . LYS B 1 120 ? 6.787 130.583 38.629 1.00 35.50 131 LYS B O 1
ATOM 1983 N N . GLU B 1 121 ? 7.872 128.685 39.086 1.00 26.56 132 GLU B N 1
ATOM 1984 C CA . GLU B 1 121 ? 7.018 128.441 40.237 1.00 27.38 132 GLU B CA 1
ATOM 1985 C C . GLU B 1 121 ? 7.112 129.562 41.276 1.00 26.41 132 GLU B C 1
ATOM 1986 O O . GLU B 1 121 ? 8.187 130.134 41.513 1.00 28.26 132 GLU B O 1
ATOM 1992 N N . PRO B 1 122 ? 5.976 129.893 41.905 1.00 32.02 133 PRO B N 1
ATOM 1993 C CA . PRO B 1 122 ? 5.951 130.958 42.915 1.00 35.93 133 PRO B CA 1
ATOM 1994 C C . PRO B 1 122 ? 6.931 130.699 44.054 1.00 38.53 133 PRO B C 1
ATOM 1995 O O . PRO B 1 122 ? 7.058 129.575 44.548 1.00 34.40 133 PRO B O 1
ATOM 1999 N N . LYS B 1 123 ? 7.632 131.751 44.455 1.00 35.14 134 LYS B N 1
ATOM 2000 C CA . LYS B 1 123 ? 8.610 131.652 45.524 1.00 39.28 134 LYS B CA 1
ATOM 2001 C C . LYS B 1 123 ? 8.051 131.108 46.829 1.00 41.69 134 LYS B C 1
ATOM 2002 O O . LYS B 1 123 ? 6.920 131.412 47.218 1.00 41.33 134 LYS B O 1
ATOM 2008 N N . LYS B 1 124 ? 8.843 130.276 47.494 1.00 34.50 135 LYS B N 1
ATOM 2009 C CA . LYS B 1 124 ? 8.456 129.749 48.788 1.00 35.33 135 LYS B CA 1
ATOM 2010 C C . LYS B 1 124 ? 9.676 129.955 49.665 1.00 41.42 135 LYS B C 1
ATOM 2011 O O . LYS B 1 124 ? 10.803 129.755 49.232 1.00 39.45 135 LYS B O 1
ATOM 2017 N N . GLU B 1 125 ? 9.451 130.379 50.896 1.00 43.00 136 GLU B N 1
ATOM 2018 C CA . GLU B 1 125 ? 10.554 130.638 51.804 1.00 53.63 136 GLU B CA 1
ATOM 2019 C C . GLU B 1 125 ? 11.340 129.392 52.167 1.00 36.52 136 GLU B C 1
ATOM 2020 O O . GLU B 1 125 ? 10.773 128.325 52.416 1.00 46.52 136 GLU B O 1
ATOM 2026 N N . VAL B 1 126 ? 12.660 129.516 52.141 1.00 33.52 137 VAL B N 1
ATOM 2027 C CA . VAL B 1 126 ? 13.518 128.409 52.536 1.00 27.50 137 VAL B CA 1
ATOM 2028 C C . VAL B 1 126 ? 13.890 128.674 53.990 1.00 35.77 137 VAL B C 1
ATOM 2029 O O . VAL B 1 126 ? 14.343 129.766 54.325 1.00 29.46 137 VAL B O 1
ATOM 2033 N N . PRO B 1 127 ? 13.698 127.689 54.868 1.00 34.26 138 PRO B N 1
ATOM 2034 C CA . PRO B 1 127 ? 14.029 127.849 56.290 1.00 38.43 138 PRO B CA 1
ATOM 2035 C C . PRO B 1 127 ? 15.541 127.775 56.508 1.00 30.08 138 PRO B C 1
ATOM 2036 O O . PRO B 1 127 ? 16.058 126.776 56.987 1.00 27.75 138 PRO B O 1
ATOM 2040 N N . PHE B 1 128 ? 16.252 128.844 56.159 1.00 27.97 139 PHE B N 1
ATOM 2041 C CA . PHE B 1 128 ? 17.711 128.847 56.288 1.00 25.19 139 PHE B CA 1
ATOM 2042 C C . PHE B 1 128 ? 18.255 128.554 57.673 1.00 28.44 139 PHE B C 1
ATOM 2043 O O . PHE B 1 128 ? 19.383 128.086 57.802 1.00 25.82 139 PHE B O 1
ATOM 2051 N N . ASP B 1 129 ? 17.459 128.828 58.707 1.00 28.56 140 ASP B N 1
ATOM 2052 C CA . ASP B 1 129 ? 17.886 128.550 60.075 1.00 39.37 140 ASP B CA 1
ATOM 2053 C C . ASP B 1 129 ? 18.028 127.049 60.281 1.00 37.70 140 ASP B C 1
ATOM 2054 O O . ASP B 1 129 ? 18.657 126.613 61.232 1.00 32.07 140 ASP B O 1
ATOM 2059 N N . ARG B 1 130 ? 17.417 126.255 59.407 1.00 32.43 141 ARG B N 1
ATOM 2060 C CA . ARG B 1 130 ? 17.520 124.793 59.522 1.00 33.20 141 ARG B CA 1
ATOM 2061 C C . ARG B 1 130 ? 18.787 124.293 58.788 1.00 32.13 141 ARG B C 1
ATOM 2062 O O . ARG B 1 130 ? 19.188 123.138 58.939 1.00 32.06 141 ARG B O 1
ATOM 2070 N N . LEU B 1 131 ? 19.408 125.169 58.001 1.00 29.92 142 LEU B N 1
ATOM 2071 C CA . LEU B 1 131 ? 20.586 124.818 57.190 1.00 26.06 142 LEU B CA 1
ATOM 2072 C C . LEU B 1 131 ? 21.893 125.443 57.644 1.00 35.09 142 LEU B C 1
ATOM 2073 O O . LEU B 1 131 ? 21.905 126.339 58.479 1.00 31.72 142 LEU B O 1
ATOM 2078 N N . LYS B 1 132 ? 22.995 124.982 57.060 1.00 25.90 143 LYS B N 1
ATOM 2079 C CA . LYS B 1 132 ? 24.319 125.514 57.392 1.00 30.37 143 LYS B CA 1
ATOM 2080 C C . LYS B 1 132 ? 24.997 126.035 56.131 1.00 30.69 143 LYS B C 1
ATOM 2081 O O . LYS B 1 132 ? 25.164 125.306 55.158 1.00 27.96 143 LYS B O 1
ATOM 2083 N N . ARG B 1 133 ? 25.381 127.307 56.141 1.00 27.45 144 ARG B N 1
ATOM 2084 C CA . ARG B 1 133 ? 26.034 127.887 54.975 1.00 28.13 144 ARG B CA 1
ATOM 2085 C C . ARG B 1 133 ? 27.397 127.241 54.761 1.00 33.74 144 ARG B C 1
ATOM 2086 O O . ARG B 1 133 ? 28.065 126.862 55.721 1.00 37.09 144 ARG B O 1
ATOM 2094 N N . LYS B 1 134 ? 27.804 127.089 53.504 1.00 31.45 145 LYS B N 1
ATOM 2095 C CA . LYS B 1 134 ? 29.101 126.477 53.201 1.00 36.89 145 LYS B CA 1
ATOM 2096 C C . LYS B 1 134 ? 30.210 127.277 53.887 1.00 50.81 145 LYS B C 1
ATOM 2097 O O . LYS B 1 134 ? 31.147 126.653 54.430 1.00 59.04 145 LYS B O 1
ATOM 2103 N N . SER C 1 6 ? 68.940 97.978 52.406 1.00 51.88 17 SER C N 1
ATOM 2104 C CA . SER C 1 6 ? 68.781 97.799 53.844 1.00 39.82 17 SER C CA 1
ATOM 2105 C C . SER C 1 6 ? 70.126 98.027 54.531 1.00 36.31 17 SER C C 1
ATOM 2106 O O . SER C 1 6 ? 71.173 97.958 53.886 1.00 34.09 17 SER C O 1
ATOM 2109 N N . GLY C 1 7 ? 70.089 98.300 55.834 1.00 33.05 18 GLY C N 1
ATOM 2110 C CA . GLY C 1 7 ? 71.312 98.503 56.589 1.00 33.15 18 GLY C CA 1
ATOM 2111 C C . GLY C 1 7 ? 72.155 97.240 56.586 1.00 33.14 18 GLY C C 1
ATOM 2112 O O . GLY C 1 7 ? 73.382 97.292 56.585 1.00 32.42 18 GLY C O 1
ATOM 2113 N N . LEU C 1 8 ? 71.496 96.084 56.594 1.00 31.20 19 LEU C N 1
ATOM 2114 C CA . LEU C 1 8 ? 72.224 94.819 56.578 1.00 22.40 19 LEU C CA 1
ATOM 2115 C C . LEU C 1 8 ? 73.028 94.692 55.281 1.00 23.46 19 LEU C C 1
ATOM 2116 O O . LEU C 1 8 ? 74.205 94.359 55.289 1.00 27.50 19 LEU C O 1
ATOM 2121 N N . GLU C 1 9 ? 72.345 94.913 54.166 1.00 28.94 20 GLU C N 1
ATOM 2122 C CA . GLU C 1 9 ? 72.974 94.804 52.861 1.00 31.16 20 GLU C CA 1
ATOM 2123 C C . GLU C 1 9 ? 74.137 95.794 52.781 1.00 33.94 20 GLU C C 1
ATOM 2124 O O . GLU C 1 9 ? 75.219 95.479 52.280 1.00 28.16 20 GLU C O 1
ATOM 2130 N N . ASP C 1 10 ? 73.913 96.996 53.294 1.00 31.52 21 ASP C N 1
ATOM 2131 C CA . ASP C 1 10 ? 74.958 98.006 53.284 1.00 34.26 21 ASP C CA 1
ATOM 2132 C C . ASP C 1 10 ? 76.155 97.605 54.149 1.00 33.56 21 ASP C C 1
ATOM 2133 O O . ASP C 1 10 ? 77.304 97.811 53.756 1.00 28.51 21 ASP C O 1
ATOM 2138 N N . LYS C 1 11 ? 75.903 97.033 55.323 1.00 29.00 22 LYS C N 1
ATOM 2139 C CA . LYS C 1 11 ? 77.010 96.633 56.189 1.00 28.84 22 LYS C CA 1
ATOM 2140 C C . LYS C 1 11 ? 77.801 95.468 55.626 1.00 26.64 22 LYS C C 1
ATOM 2141 O O . LYS C 1 11 ? 79.011 95.386 55.811 1.00 26.99 22 LYS C O 1
ATOM 2147 N N . VAL C 1 12 ? 77.129 94.547 54.947 1.00 26.11 23 VAL C N 1
ATOM 2148 C CA . VAL C 1 12 ? 77.872 93.416 54.400 1.00 21.63 23 VAL C CA 1
ATOM 2149 C C . VAL C 1 12 ? 78.704 93.908 53.212 1.00 23.92 23 VAL C C 1
ATOM 2150 O O . VAL C 1 12 ? 79.842 93.477 53.013 1.00 25.53 23 VAL C O 1
ATOM 2154 N N . SER C 1 13 ? 78.126 94.816 52.431 1.00 28.23 24 SER C N 1
ATOM 2155 C CA . SER C 1 13 ? 78.849 95.375 51.291 1.00 32.25 24 SER C CA 1
ATOM 2156 C C . SER C 1 13 ? 80.105 96.072 51.819 1.00 35.59 24 SER C C 1
ATOM 2157 O O . SER C 1 13 ? 81.205 95.889 51.288 1.00 28.16 24 SER C O 1
ATOM 2160 N N . LYS C 1 14 ? 79.933 96.865 52.875 1.00 31.42 25 LYS C N 1
ATOM 2161 C CA . LYS C 1 14 ? 81.057 97.585 53.471 1.00 31.24 25 LYS C CA 1
ATOM 2162 C C . LYS C 1 14 ? 82.090 96.649 54.062 1.00 29.56 25 LYS C C 1
ATOM 2163 O O . LYS C 1 14 ? 83.278 96.950 54.054 1.00 26.17 25 LYS C O 1
ATOM 2169 N N . GLN C 1 15 ? 81.651 95.509 54.592 1.00 27.84 26 GLN C N 1
ATOM 2170 C CA . GLN C 1 15 ? 82.593 94.551 55.153 1.00 24.79 26 GLN C CA 1
ATOM 2171 C C . GLN C 1 15 ? 83.532 94.030 54.057 1.00 29.55 26 GLN C C 1
ATOM 2172 O O . GLN C 1 15 ? 84.756 93.980 54.226 1.00 30.59 26 GLN C O 1
ATOM 2178 N N . LEU C 1 16 ? 82.941 93.622 52.938 1.00 28.04 27 LEU C N 1
ATOM 2179 C CA . LEU C 1 16 ? 83.707 93.081 51.829 1.00 27.45 27 LEU C CA 1
ATOM 2180 C C . LEU C 1 16 ? 84.594 94.164 51.199 1.00 22.87 27 LEU C C 1
ATOM 2181 O O . LEU C 1 16 ? 85.760 93.916 50.909 1.00 29.98 27 LEU C O 1
ATOM 2186 N N . GLU C 1 17 ? 84.023 95.347 50.985 1.00 29.93 28 GLU C N 1
ATOM 2187 C CA . GLU C 1 17 ? 84.784 96.457 50.408 1.00 36.26 28 GLU C CA 1
ATOM 2188 C C . GLU C 1 17 ? 85.990 96.769 51.293 1.00 37.44 28 GLU C C 1
ATOM 2189 O O . GLU C 1 17 ? 87.122 96.871 50.810 1.00 35.75 28 GLU C O 1
ATOM 2195 N N . SER C 1 18 ? 85.746 96.898 52.597 1.00 33.90 29 SER C N 1
ATOM 2196 C CA . SER C 1 18 ? 86.807 97.217 53.554 1.00 35.82 29 SER C CA 1
ATOM 2197 C C . SER C 1 18 ? 87.953 96.212 53.520 1.00 37.51 29 SER C C 1
ATOM 2198 O O . SER C 1 18 ? 89.087 96.546 53.852 1.00 33.58 29 SER C O 1
ATOM 2201 N N . LYS C 1 19 ? 87.666 94.983 53.108 1.00 25.38 30 LYS C N 1
ATOM 2202 C CA . LYS C 1 19 ? 88.685 93.937 53.048 1.00 26.34 30 LYS C CA 1
ATOM 2203 C C . LYS C 1 19 ? 89.280 93.803 51.640 1.00 32.37 30 LYS C C 1
ATOM 2204 O O . LYS C 1 19 ? 90.097 92.919 51.397 1.00 32.44 30 LYS C O 1
ATOM 2210 N N . GLY C 1 20 ? 88.845 94.662 50.719 1.00 34.17 31 GLY C N 1
ATOM 2211 C CA . GLY C 1 20 ? 89.338 94.591 49.351 1.00 40.63 31 GLY C CA 1
ATOM 2212 C C . GLY C 1 20 ? 88.903 93.339 48.600 1.00 43.90 31 GLY C C 1
ATOM 2213 O O . GLY C 1 20 ? 89.549 92.937 47.634 1.00 33.68 31 GLY C O 1
ATOM 2214 N N . ILE C 1 21 ? 87.804 92.718 49.026 1.00 31.84 32 ILE C N 1
ATOM 2215 C CA . ILE C 1 21 ? 87.323 91.504 48.367 1.00 31.90 32 ILE C CA 1
ATOM 2216 C C . ILE C 1 21 ? 86.686 91.847 47.020 1.00 29.36 32 ILE C C 1
ATOM 2217 O O . ILE C 1 21 ? 85.785 92.668 46.941 1.00 31.12 32 ILE C O 1
ATOM 2222 N N . LYS C 1 22 ? 87.163 91.204 45.964 1.00 36.34 33 LYS C N 1
ATOM 2223 C CA . LYS C 1 22 ? 86.647 91.454 44.621 1.00 41.60 33 LYS C CA 1
ATOM 2224 C C . LYS C 1 22 ? 85.304 90.751 44.386 1.00 42.32 33 LYS C C 1
ATOM 2225 O O . LYS C 1 22 ? 85.220 89.809 43.604 1.00 35.54 33 LYS C O 1
ATOM 2227 N N . PHE C 1 23 ? 84.258 91.215 45.063 1.00 34.98 34 PHE C N 1
ATOM 2228 C CA . PHE C 1 23 ? 82.933 90.615 44.918 1.00 35.38 34 PHE C CA 1
ATOM 2229 C C . PHE C 1 23 ? 82.136 91.317 43.827 1.00 33.53 34 PHE C C 1
ATOM 2230 O O . PHE C 1 23 ? 82.474 92.430 43.413 1.00 30.75 34 PHE C O 1
ATOM 2238 N N . GLU C 1 24 ? 81.086 90.650 43.359 1.00 29.54 35 GLU C N 1
ATOM 2239 C CA . GLU C 1 24 ? 80.194 91.217 42.359 1.00 28.04 35 GLU C CA 1
ATOM 2240 C C . GLU C 1 24 ? 78.834 91.369 43.014 1.00 31.60 35 GLU C C 1
ATOM 2241 O O . GLU C 1 24 ? 78.329 90.449 43.668 1.00 28.15 35 GLU C O 1
ATOM 2247 N N . TYR C 1 25 ? 78.256 92.544 42.832 1.00 27.92 36 TYR C N 1
ATOM 2248 C CA . TYR C 1 25 ? 76.975 92.907 43.413 1.00 27.01 36 TYR C CA 1
ATOM 2249 C C . TYR C 1 25 ? 75.818 92.894 42.406 1.00 33.52 36 TYR C C 1
ATOM 2250 O O . TYR C 1 25 ? 75.842 93.642 41.432 1.00 34.58 36 TYR C O 1
ATOM 2259 N N . GLU C 1 26 ? 74.816 92.047 42.657 1.00 24.60 37 GLU C N 1
ATOM 2260 C CA . GLU C 1 26 ? 73.623 91.899 41.807 1.00 28.91 37 GLU C CA 1
ATOM 2261 C C . GLU C 1 26 ? 73.976 91.784 40.324 1.00 32.74 37 GLU C C 1
ATOM 2262 O O . GLU C 1 26 ? 73.267 92.301 39.459 1.00 29.96 37 GLU C O 1
ATOM 2268 N N . GLU C 1 27 ? 75.045 91.065 40.036 1.00 28.92 38 GLU C N 1
ATOM 2269 C CA . GLU C 1 27 ? 75.534 90.929 38.670 1.00 35.59 38 GLU C CA 1
ATOM 2270 C C . GLU C 1 27 ? 74.989 89.715 37.916 1.00 38.02 38 GLU C C 1
ATOM 2271 O O . GLU C 1 27 ? 74.975 89.700 36.679 1.00 30.66 38 GLU C O 1
ATOM 2277 N N . TRP C 1 28 ? 74.518 88.715 38.656 1.00 30.03 39 TRP C N 1
ATOM 2278 C CA . TRP C 1 28 ? 74.043 87.486 38.044 1.00 28.91 39 TRP C CA 1
ATOM 2279 C C . TRP C 1 28 ? 72.616 87.099 38.343 1.00 34.09 39 TRP C C 1
ATOM 2280 O O . TRP C 1 28 ? 72.174 87.163 39.485 1.00 29.75 39 TRP C O 1
ATOM 2291 N N . LYS C 1 29 ? 71.915 86.661 37.302 1.00 29.12 40 LYS C N 1
ATOM 2292 C CA . LYS C 1 29 ? 70.521 86.256 37.414 1.00 30.23 40 LYS C CA 1
ATOM 2293 C C . LYS C 1 29 ? 70.402 84.745 37.343 1.00 30.71 40 LYS C C 1
ATOM 2294 O O . LYS C 1 29 ? 70.990 84.100 36.467 1.00 27.42 40 LYS C O 1
ATOM 2300 N N . VAL C 1 30 ? 69.641 84.184 38.271 1.00 25.70 41 VAL C N 1
ATOM 2301 C CA . VAL C 1 30 ? 69.413 82.748 38.302 1.00 25.08 41 VAL C CA 1
ATOM 2302 C C . VAL C 1 30 ? 67.984 82.506 37.829 1.00 23.52 41 VAL C C 1
ATOM 2303 O O . VAL C 1 30 ? 67.025 82.914 38.478 1.00 27.70 41 VAL C O 1
ATOM 2307 N N . PRO C 1 31 ? 67.822 81.836 36.685 1.00 30.17 42 PRO C N 1
ATOM 2308 C CA . PRO C 1 31 ? 66.455 81.586 36.219 1.00 29.85 42 PRO C CA 1
ATOM 2309 C C . PRO C 1 31 ? 65.871 80.392 36.980 1.00 28.58 42 PRO C C 1
ATOM 2310 O O . PRO C 1 31 ? 66.595 79.477 37.376 1.00 33.54 42 PRO C O 1
ATOM 2314 N N . TYR C 1 32 ? 64.572 80.405 37.224 1.00 27.10 43 TYR C N 1
ATOM 2315 C CA . TYR C 1 32 ? 63.960 79.250 37.872 1.00 29.58 43 TYR C CA 1
ATOM 2316 C C . TYR C 1 32 ? 62.509 79.142 37.441 1.00 33.24 43 TYR C C 1
ATOM 2317 O O . TYR C 1 32 ? 61.923 80.097 36.927 1.00 33.02 43 TYR C O 1
ATOM 2326 N N . VAL C 1 33 ? 61.935 77.968 37.637 1.00 30.43 44 VAL C N 1
ATOM 2327 C CA . VAL C 1 33 ? 60.559 77.756 37.245 1.00 30.73 44 VAL C CA 1
ATOM 2328 C C . VAL C 1 33 ? 59.703 77.369 38.433 1.00 33.16 44 VAL C C 1
ATOM 2329 O O . VAL C 1 33 ? 60.106 76.562 39.270 1.00 33.15 44 VAL C O 1
ATOM 2333 N N . ILE C 1 34 ? 58.532 77.978 38.529 1.00 28.45 45 ILE C N 1
ATOM 2334 C CA . ILE C 1 34 ? 57.600 77.607 39.574 1.00 28.22 45 ILE C CA 1
ATOM 2335 C C . ILE C 1 34 ? 56.704 76.637 38.816 1.00 33.27 45 ILE C C 1
ATOM 2336 O O . ILE C 1 34 ? 56.097 77.001 37.809 1.00 31.86 45 ILE C O 1
ATOM 2341 N N . PRO C 1 35 ? 56.631 75.383 39.275 1.00 36.97 46 PRO C N 1
ATOM 2342 C CA . PRO C 1 35 ? 55.820 74.341 38.635 1.00 37.74 46 PRO C CA 1
ATOM 2343 C C . PRO C 1 35 ? 54.324 74.597 38.593 1.00 42.33 46 PRO C C 1
ATOM 2344 O O . PRO C 1 35 ? 53.770 75.293 39.448 1.00 33.97 46 PRO C O 1
ATOM 2348 N N . ALA C 1 36 ? 53.679 74.008 37.590 1.00 38.92 47 ALA C N 1
ATOM 2349 C CA . ALA C 1 36 ? 52.238 74.107 37.443 1.00 42.99 47 ALA C CA 1
ATOM 2350 C C . ALA C 1 36 ? 51.662 73.570 38.745 1.00 49.74 47 ALA C C 1
ATOM 2351 O O . ALA C 1 36 ? 52.313 72.779 39.435 1.00 39.36 47 ALA C O 1
ATOM 2353 N N . SER C 1 37 ? 50.457 74.009 39.090 1.00 42.38 48 SER C N 1
ATOM 2354 C CA . SER C 1 37 ? 49.793 73.551 40.302 1.00 39.55 48 SER C CA 1
ATOM 2355 C C . SER C 1 37 ? 48.310 73.307 40.019 1.00 43.97 48 SER C C 1
ATOM 2356 O O . SER C 1 37 ? 47.714 73.979 39.181 1.00 43.59 48 SER C O 1
ATOM 2359 N N . ASN C 1 38 ? 47.727 72.343 40.724 1.00 47.62 49 ASN C N 1
ATOM 2360 C CA . ASN C 1 38 ? 46.316 71.994 40.555 1.00 48.25 49 ASN C CA 1
ATOM 2361 C C . ASN C 1 38 ? 45.433 72.641 41.616 1.00 45.60 49 ASN C C 1
ATOM 2362 O O . ASN C 1 38 ? 45.793 72.708 42.794 1.00 44.05 49 ASN C O 1
ATOM 2367 N N . HIS C 1 39 ? 44.270 73.122 41.196 1.00 43.35 50 HIS C N 1
ATOM 2368 C CA . HIS C 1 39 ? 43.348 73.744 42.137 1.00 46.47 50 HIS C CA 1
ATOM 2369 C C . HIS C 1 39 ? 41.908 73.453 41.754 1.00 42.46 50 HIS C C 1
ATOM 2370 O O . HIS C 1 39 ? 41.635 72.862 40.707 1.00 44.91 50 HIS C O 1
ATOM 2377 N N . THR C 1 40 ? 40.992 73.870 42.622 1.00 56.08 51 THR C N 1
ATOM 2378 C CA . THR C 1 40 ? 39.568 73.707 42.368 1.00 59.07 51 THR C CA 1
ATOM 2379 C C . THR C 1 40 ? 38.877 75.035 42.673 1.00 54.93 51 THR C C 1
ATOM 2380 O O . THR C 1 40 ? 39.306 75.796 43.549 1.00 45.21 51 THR C O 1
ATOM 2384 N N . TYR C 1 41 ? 37.822 75.315 41.923 1.00 51.41 52 TYR C N 1
ATOM 2385 C CA . TYR C 1 41 ? 37.047 76.533 42.105 1.00 51.69 52 TYR C CA 1
ATOM 2386 C C . TYR C 1 41 ? 35.578 76.140 42.234 1.00 40.64 52 TYR C C 1
ATOM 2387 O O . TYR C 1 41 ? 35.049 75.425 41.390 1.00 51.04 52 TYR C O 1
ATOM 2396 N N . THR C 1 42 ? 34.925 76.594 43.296 1.00 52.21 53 THR C N 1
ATOM 2397 C CA . THR C 1 42 ? 33.514 76.277 43.483 1.00 61.39 53 THR C CA 1
ATOM 2398 C C . THR C 1 42 ? 32.641 77.528 43.352 1.00 48.86 53 THR C C 1
ATOM 2399 O O . THR C 1 42 ? 32.571 78.346 44.269 1.00 56.10 53 THR C O 1
ATOM 2403 N N . PRO C 1 43 ? 31.967 77.691 42.204 1.00 51.03 54 PRO C N 1
ATOM 2404 C CA . PRO C 1 43 ? 31.100 78.854 41.984 1.00 50.58 54 PRO C CA 1
ATOM 2405 C C . PRO C 1 43 ? 29.998 78.893 43.038 1.00 63.82 54 PRO C C 1
ATOM 2406 O O . PRO C 1 43 ? 29.496 77.848 43.457 1.00 65.84 54 PRO C O 1
ATOM 2410 N N . ASP C 1 44 ? 29.624 80.095 43.461 1.00 67.16 55 ASP C N 1
ATOM 2411 C CA . ASP C 1 44 ? 28.588 80.268 44.471 1.00 64.81 55 ASP C CA 1
ATOM 2412 C C . ASP C 1 44 ? 27.254 79.610 44.128 1.00 65.49 55 ASP C C 1
ATOM 2413 O O . ASP C 1 44 ? 26.757 78.775 44.882 1.00 71.42 55 ASP C O 1
ATOM 2418 N N . PHE C 1 45 ? 26.672 79.984 42.993 1.00 67.14 56 PHE C N 1
ATOM 2419 C CA . PHE C 1 45 ? 25.380 79.433 42.603 1.00 63.83 56 PHE C CA 1
ATOM 2420 C C . PHE C 1 45 ? 25.353 78.790 41.226 1.00 60.97 56 PHE C C 1
ATOM 2421 O O . PHE C 1 45 ? 26.117 79.158 40.331 1.00 68.15 56 PHE C O 1
ATOM 2429 N N . LEU C 1 46 ? 24.450 77.827 41.072 1.00 64.50 57 LEU C N 1
ATOM 2430 C CA . LEU C 1 46 ? 24.246 77.123 39.812 1.00 69.63 57 LEU C CA 1
ATOM 2431 C C . LEU C 1 46 ? 22.751 77.166 39.489 1.00 74.24 57 LEU C C 1
ATOM 2432 O O . LEU C 1 46 ? 21.920 76.767 40.305 1.00 76.04 57 LEU C O 1
ATOM 2437 N N . LEU C 1 47 ? 22.419 77.652 38.297 1.00 78.98 58 LEU C N 1
ATOM 2438 C CA . LEU C 1 47 ? 21.029 77.770 37.866 1.00 76.48 58 LEU C CA 1
ATOM 2439 C C . LEU C 1 47 ? 20.543 76.586 37.034 1.00 79.58 58 LEU C C 1
ATOM 2440 O O . LEU C 1 47 ? 21.314 75.969 36.297 1.00 76.07 58 LEU C O 1
ATOM 2445 N N . PRO C 1 48 ? 19.241 76.264 37.144 1.00 79.90 59 PRO C N 1
ATOM 2446 C CA . PRO C 1 48 ? 18.568 75.170 36.441 1.00 74.40 59 PRO C CA 1
ATOM 2447 C C . PRO C 1 48 ? 18.911 75.084 34.961 1.00 69.43 59 PRO C C 1
ATOM 2448 O O . PRO C 1 48 ? 19.042 73.992 34.410 1.00 67.52 59 PRO C O 1
ATOM 2452 N N . ASN C 1 49 ? 19.046 76.234 34.314 1.00 60.06 60 ASN C N 1
ATOM 2453 C CA . ASN C 1 49 ? 19.374 76.245 32.896 1.00 63.91 60 ASN C CA 1
ATOM 2454 C C . ASN C 1 49 ? 20.872 76.016 32.675 1.00 58.59 60 ASN C C 1
ATOM 2455 O O . ASN C 1 49 ? 21.382 76.202 31.569 1.00 57.85 60 ASN C O 1
ATOM 2460 N N . GLY C 1 50 ? 21.566 75.617 33.740 1.00 58.85 61 GLY C N 1
ATOM 2461 C CA . GLY C 1 50 ? 22.991 75.339 33.647 1.00 67.25 61 GLY C CA 1
ATOM 2462 C C . GLY C 1 50 ? 23.963 76.461 33.979 1.00 71.08 61 GLY C C 1
ATOM 2463 O O . GLY C 1 50 ? 25.111 76.196 34.345 1.00 64.99 61 GLY C O 1
ATOM 2464 N N . ILE C 1 51 ? 23.517 77.709 33.854 1.00 64.75 62 ILE C N 1
ATOM 2465 C CA . ILE C 1 51 ? 24.373 78.865 34.130 1.00 59.70 62 ILE C CA 1
ATOM 2466 C C . ILE C 1 51 ? 24.920 78.913 35.552 1.00 54.26 62 ILE C C 1
ATOM 2467 O O . ILE C 1 51 ? 24.177 78.749 36.522 1.00 52.20 62 ILE C O 1
ATOM 2472 N N . PHE C 1 52 ? 26.229 79.136 35.665 1.00 52.51 63 PHE C N 1
ATOM 2473 C CA . PHE C 1 52 ? 26.884 79.252 36.964 1.00 51.02 63 PHE C CA 1
ATOM 2474 C C . PHE C 1 52 ? 27.014 80.737 37.282 1.00 40.44 63 PHE C C 1
ATOM 2475 O O . PHE C 1 52 ? 27.355 81.532 36.406 1.00 42.90 63 PHE C O 1
ATOM 2483 N N . VAL C 1 53 ? 26.753 81.105 38.529 1.00 44.84 64 VAL C N 1
ATOM 2484 C CA . VAL C 1 53 ? 26.870 82.496 38.928 1.00 47.90 64 VAL C CA 1
ATOM 2485 C C . VAL C 1 53 ? 27.734 82.661 40.165 1.00 37.09 64 VAL C C 1
ATOM 2486 O O . VAL C 1 53 ? 27.504 82.031 41.198 1.00 47.75 64 VAL C O 1
ATOM 2490 N N . GLU C 1 54 ? 28.734 83.526 40.038 1.00 43.04 65 GLU C N 1
ATOM 2491 C CA . GLU C 1 54 ? 29.655 83.844 41.122 1.00 41.53 65 GLU C CA 1
ATOM 2492 C C . GLU C 1 54 ? 29.277 85.225 41.653 1.00 47.02 65 GLU C C 1
ATOM 2493 O O . GLU C 1 54 ? 29.308 86.193 40.897 1.00 35.44 65 GLU C O 1
ATOM 2499 N N . THR C 1 55 ? 28.907 85.320 42.930 1.00 43.26 66 THR C N 1
ATOM 2500 C CA . THR C 1 55 ? 28.583 86.617 43.516 1.00 55.38 66 THR C CA 1
ATOM 2501 C C . THR C 1 55 ? 29.922 87.159 44.006 1.00 52.02 66 THR C C 1
ATOM 2502 O O . THR C 1 55 ? 30.693 86.440 44.628 1.00 48.23 66 THR C O 1
ATOM 2506 N N . LYS C 1 56 ? 30.214 88.422 43.724 1.00 43.73 67 LYS C N 1
ATOM 2507 C CA . LYS C 1 56 ? 31.512 88.959 44.110 1.00 44.42 67 LYS C CA 1
ATOM 2508 C C . LYS C 1 56 ? 31.523 90.373 44.650 1.00 48.73 67 LYS C C 1
ATOM 2509 O O . LYS C 1 56 ? 30.872 91.258 44.098 1.00 40.89 67 LYS C O 1
ATOM 2515 N N . GLY C 1 57 ? 32.293 90.566 45.719 1.00 45.34 68 GLY C N 1
ATOM 2516 C CA . GLY C 1 57 ? 32.468 91.874 46.318 1.00 44.91 68 GLY C CA 1
ATOM 2517 C C . GLY C 1 57 ? 33.775 92.367 45.734 1.00 47.50 68 GLY C C 1
ATOM 2518 O O . GLY C 1 57 ? 33.834 92.680 44.543 1.00 46.23 68 GLY C O 1
ATOM 2519 N N . LEU C 1 58 ? 34.831 92.434 46.545 1.00 46.38 69 LEU C N 1
ATOM 2520 C CA . LEU C 1 58 ? 36.124 92.858 46.026 1.00 45.05 69 LEU C CA 1
ATOM 2521 C C . LEU C 1 58 ? 36.610 91.668 45.195 1.00 45.29 69 LEU C C 1
ATOM 2522 O O . LEU C 1 58 ? 36.412 90.512 45.576 1.00 41.78 69 LEU C O 1
ATOM 2527 N N . TRP C 1 59 ? 37.249 91.949 44.071 1.00 45.74 70 TRP C N 1
ATOM 2528 C CA . TRP C 1 59 ? 37.696 90.883 43.183 1.00 52.32 70 TRP C CA 1
ATOM 2529 C C . TRP C 1 59 ? 39.207 90.965 42.971 1.00 37.06 70 TRP C C 1
ATOM 2530 O O . TRP C 1 59 ? 39.686 91.662 42.077 1.00 47.04 70 TRP C O 1
ATOM 2541 N N . GLU C 1 60 ? 39.939 90.235 43.814 1.00 47.78 71 GLU C N 1
ATOM 2542 C CA . GLU C 1 60 ? 41.404 90.201 43.794 1.00 49.66 71 GLU C CA 1
ATOM 2543 C C . GLU C 1 60 ? 42.005 89.752 42.466 1.00 52.30 71 GLU C C 1
ATOM 2544 O O . GLU C 1 60 ? 41.354 89.072 41.667 1.00 44.52 71 GLU C O 1
ATOM 2546 N N . SER C 1 61 ? 43.263 90.133 42.256 1.00 45.54 72 SER C N 1
ATOM 2547 C CA . SER C 1 61 ? 44.005 89.816 41.041 1.00 46.00 72 SER C CA 1
ATOM 2548 C C . SER C 1 61 ? 44.057 88.337 40.667 1.00 45.39 72 SER C C 1
ATOM 2549 O O . SER C 1 61 ? 43.802 87.974 39.515 1.00 40.19 72 SER C O 1
ATOM 2552 N N . ASP C 1 62 ? 44.411 87.486 41.624 1.00 44.21 73 ASP C N 1
ATOM 2553 C CA . ASP C 1 62 ? 44.506 86.056 41.337 1.00 44.57 73 ASP C CA 1
ATOM 2554 C C . ASP C 1 62 ? 43.138 85.460 41.046 1.00 45.19 73 ASP C C 1
ATOM 2555 O O . ASP C 1 62 ? 43.025 84.446 40.356 1.00 35.76 73 ASP C O 1
ATOM 2560 N N . ASP C 1 63 ? 42.097 86.105 41.563 1.00 42.29 74 ASP C N 1
ATOM 2561 C CA . ASP C 1 63 ? 40.724 85.654 41.352 1.00 41.11 74 ASP C CA 1
ATOM 2562 C C . ASP C 1 63 ? 40.338 85.923 39.890 1.00 33.16 74 ASP C C 1
ATOM 2563 O O . ASP C 1 63 ? 39.680 85.107 39.236 1.00 34.21 74 ASP C O 1
ATOM 2568 N N . ARG C 1 64 ? 40.755 87.075 39.381 1.00 34.64 75 ARG C N 1
ATOM 2569 C CA . ARG C 1 64 ? 40.485 87.435 37.999 1.00 36.06 75 ARG C CA 1
ATOM 2570 C C . ARG C 1 64 ? 41.246 86.469 37.095 1.00 41.58 75 ARG C C 1
ATOM 2571 O O . ARG C 1 64 ? 40.704 85.961 36.116 1.00 36.51 75 ARG C O 1
ATOM 2579 N N . LYS C 1 65 ? 42.508 86.220 37.433 1.00 33.35 76 LYS C N 1
ATOM 2580 C CA . LYS C 1 65 ? 43.337 85.296 36.658 1.00 35.24 76 LYS C CA 1
ATOM 2581 C C . LYS C 1 65 ? 42.700 83.908 36.630 1.00 28.66 76 LYS C C 1
ATOM 2582 O O . LYS C 1 65 ? 42.660 83.256 35.585 1.00 36.29 76 LYS C O 1
ATOM 2588 N N . LYS C 1 66 ? 42.226 83.454 37.785 1.00 31.11 77 LYS C N 1
ATOM 2589 C CA . LYS C 1 66 ? 41.582 82.145 37.905 1.00 32.08 77 LYS C CA 1
ATOM 2590 C C . LYS C 1 66 ? 40.427 82.022 36.914 1.00 43.29 77 LYS C C 1
ATOM 2591 O O . LYS C 1 66 ? 40.263 80.995 36.251 1.00 35.44 77 LYS C O 1
ATOM 2597 N N . HIS C 1 67 ? 39.617 83.071 36.812 1.00 37.47 78 HIS C N 1
ATOM 2598 C CA . HIS C 1 67 ? 38.501 83.030 35.885 1.00 34.17 78 HIS C CA 1
ATOM 2599 C C . HIS C 1 67 ? 38.963 82.937 34.445 1.00 31.08 78 HIS C C 1
ATOM 2600 O O . HIS C 1 67 ? 38.340 82.251 33.648 1.00 35.79 78 HIS C O 1
ATOM 2607 N N . LEU C 1 68 ? 40.060 83.604 34.100 1.00 30.44 79 LEU C N 1
ATOM 2608 C CA . LEU C 1 68 ? 40.520 83.525 32.721 1.00 34.15 79 LEU C CA 1
ATOM 2609 C C . LEU C 1 68 ? 41.037 82.116 32.418 1.00 43.07 79 LEU C C 1
ATOM 2610 O O . LEU C 1 68 ? 40.850 81.605 31.312 1.00 46.38 79 LEU C O 1
ATOM 2615 N N . LEU C 1 69 ? 41.666 81.487 33.410 1.00 36.33 80 LEU C N 1
ATOM 2616 C CA . LEU C 1 69 ? 42.200 80.137 33.237 1.00 35.18 80 LEU C CA 1
ATOM 2617 C C . LEU C 1 69 ? 41.060 79.159 33.008 1.00 45.19 80 LEU C C 1
ATOM 2618 O O . LEU C 1 69 ? 41.123 78.313 32.116 1.00 42.24 80 LEU C O 1
ATOM 2623 N N . ILE C 1 70 ? 40.020 79.271 33.824 1.00 37.37 81 ILE C N 1
ATOM 2624 C CA . ILE C 1 70 ? 38.880 78.380 33.705 1.00 46.95 81 ILE C CA 1
ATOM 2625 C C . ILE C 1 70 ? 38.179 78.548 32.357 1.00 48.61 81 ILE C C 1
ATOM 2626 O O . ILE C 1 70 ? 37.735 77.567 31.758 1.00 49.45 81 ILE C O 1
ATOM 2631 N N . ARG C 1 71 ? 38.111 79.780 31.863 1.00 45.21 82 ARG C N 1
ATOM 2632 C CA . ARG C 1 71 ? 37.471 80.033 30.578 1.00 55.20 82 ARG C CA 1
ATOM 2633 C C . ARG C 1 71 ? 38.286 79.370 29.469 1.00 59.41 82 ARG C C 1
ATOM 2634 O O . ARG C 1 71 ? 37.730 78.742 28.566 1.00 49.53 82 ARG C O 1
ATOM 2636 N N . GLU C 1 72 ? 39.606 79.499 29.549 1.00 54.41 83 GLU C N 1
ATOM 2637 C CA . GLU C 1 72 ? 40.493 78.919 28.545 1.00 56.76 83 GLU C CA 1
ATOM 2638 C C . GLU C 1 72 ? 40.524 77.394 28.642 1.00 51.66 83 GLU C C 1
ATOM 2639 O O . GLU C 1 72 ? 40.601 76.700 27.626 1.00 53.83 83 GLU C O 1
ATOM 2645 N N . GLN C 1 73 ? 40.436 76.877 29.861 1.00 44.13 84 GLN C N 1
ATOM 2646 C CA . GLN C 1 73 ? 40.490 75.439 30.085 1.00 51.88 84 GLN C CA 1
ATOM 2647 C C . GLN C 1 73 ? 39.163 74.690 29.992 1.00 62.62 84 GLN C C 1
ATOM 2648 O O . GLN C 1 73 ? 39.151 73.494 29.705 1.00 54.81 84 GLN C O 1
ATOM 2654 N N . HIS C 1 74 ? 38.049 75.375 30.233 1.00 54.53 85 HIS C N 1
ATOM 2655 C CA . HIS C 1 74 ? 36.741 74.722 30.162 1.00 60.63 85 HIS C CA 1
ATOM 2656 C C . HIS C 1 74 ? 35.722 75.639 29.498 1.00 63.32 85 HIS C C 1
ATOM 2657 O O . HIS C 1 74 ? 34.725 76.019 30.110 1.00 61.63 85 HIS C O 1
ATOM 2664 N N . PRO C 1 75 ? 35.963 75.995 28.225 1.00 65.07 86 PRO C N 1
ATOM 2665 C CA . PRO C 1 75 ? 35.092 76.873 27.437 1.00 71.87 86 PRO C CA 1
ATOM 2666 C C . PRO C 1 75 ? 33.639 76.421 27.455 1.00 70.93 86 PRO C C 1
ATOM 2667 O O . PRO C 1 75 ? 32.739 77.183 27.110 1.00 70.66 86 PRO C O 1
ATOM 2671 N N . GLU C 1 76 ? 33.425 75.174 27.858 1.00 69.26 87 GLU C N 1
ATOM 2672 C CA . GLU C 1 76 ? 32.090 74.599 27.916 1.00 71.24 87 GLU C CA 1
ATOM 2673 C C . GLU C 1 76 ? 31.247 75.229 29.016 1.00 70.01 87 GLU C C 1
ATOM 2674 O O . GLU C 1 76 ? 30.047 75.444 28.843 1.00 73.73 87 GLU C O 1
ATOM 2676 N N . LEU C 1 77 ? 31.877 75.525 30.147 1.00 57.26 88 LEU C N 1
ATOM 2677 C CA . LEU C 1 77 ? 31.171 76.113 31.274 1.00 60.01 88 LEU C CA 1
ATOM 2678 C C . LEU C 1 77 ? 30.706 77.542 31.016 1.00 58.75 88 LEU C C 1
ATOM 2679 O O . LEU C 1 77 ? 31.340 78.303 30.280 1.00 52.02 88 LEU C O 1
ATOM 2684 N N . ASP C 1 78 ? 29.575 77.893 31.614 1.00 58.93 89 ASP C N 1
ATOM 2685 C CA . ASP C 1 78 ? 29.039 79.236 31.482 1.00 50.68 89 ASP C CA 1
ATOM 2686 C C . ASP C 1 78 ? 29.054 79.777 32.902 1.00 46.05 89 ASP C C 1
ATOM 2687 O O . ASP C 1 78 ? 28.152 79.496 33.694 1.00 51.66 89 ASP C O 1
ATOM 2692 N N . ILE C 1 79 ? 30.105 80.525 33.228 1.00 46.22 90 ILE C N 1
ATOM 2693 C CA . ILE C 1 79 ? 30.253 81.098 34.560 1.00 41.75 90 ILE C CA 1
ATOM 2694 C C . ILE C 1 79 ? 30.159 82.615 34.460 1.00 36.61 90 ILE C C 1
ATOM 2695 O O . ILE C 1 79 ? 30.922 83.253 33.733 1.00 37.86 90 ILE C O 1
ATOM 2700 N N . ARG C 1 80 ? 29.213 83.184 35.195 1.00 43.51 91 ARG C N 1
ATOM 2701 C CA . ARG C 1 80 ? 28.992 84.623 35.160 1.00 41.59 91 ARG C CA 1
ATOM 2702 C C . ARG C 1 80 ? 29.187 85.224 36.545 1.00 37.85 91 ARG C C 1
ATOM 2703 O O . ARG C 1 80 ? 29.224 84.507 37.544 1.00 39.08 91 ARG C O 1
ATOM 2711 N N . ILE C 1 81 ? 29.311 86.543 36.607 1.00 38.95 92 ILE C N 1
ATOM 2712 C CA . ILE C 1 81 ? 29.541 87.194 37.888 1.00 30.87 92 ILE C CA 1
ATOM 2713 C C . ILE C 1 81 ? 28.551 88.318 38.197 1.00 33.42 92 ILE C C 1
ATOM 2714 O O . ILE C 1 81 ? 28.236 89.144 37.340 1.00 33.85 92 ILE C O 1
ATOM 2719 N N . VAL C 1 82 ? 28.064 88.323 39.430 1.00 33.99 93 VAL C N 1
ATOM 2720 C CA . VAL C 1 82 ? 27.169 89.368 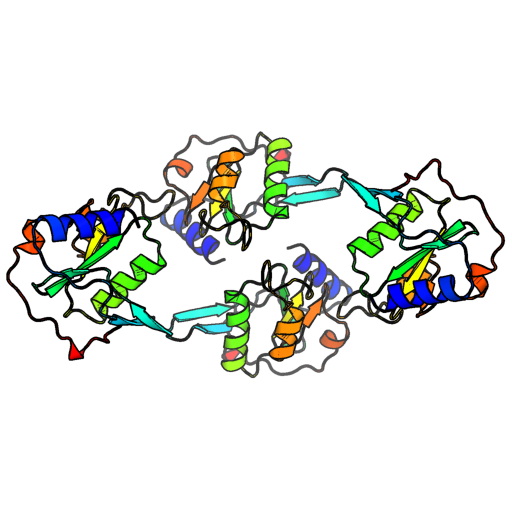39.917 1.00 39.38 93 VAL C CA 1
ATOM 2721 C C . VAL C 1 82 ? 27.982 90.093 40.990 1.00 35.44 93 VAL C C 1
ATOM 2722 O O . VAL C 1 82 ? 28.290 89.530 42.050 1.00 39.10 93 VAL C O 1
ATOM 2726 N N . PHE C 1 83 ? 28.368 91.329 40.693 1.00 33.05 94 PHE C N 1
ATOM 2727 C CA . PHE C 1 83 ? 29.170 92.132 41.615 1.00 30.50 94 PHE C CA 1
ATOM 2728 C C . PHE C 1 83 ? 28.333 93.020 42.528 1.00 47.48 94 PHE C C 1
ATOM 2729 O O . PHE C 1 83 ? 27.201 93.397 42.195 1.00 39.73 94 PHE C O 1
ATOM 2737 N N . SER C 1 84 ? 28.909 93.369 43.672 1.00 39.77 95 SER C N 1
ATOM 2738 C CA . SER C 1 84 ? 28.255 94.290 44.585 1.00 52.23 95 SER C CA 1
ATOM 2739 C C . SER C 1 84 ? 28.309 95.571 43.769 1.00 50.44 95 SER C C 1
ATOM 2740 O O . SER C 1 84 ? 27.358 96.349 43.735 1.00 56.50 95 SER C O 1
ATOM 2743 N N . SER C 1 85 ? 29.443 95.767 43.100 1.00 40.70 96 SER C N 1
ATOM 2744 C CA . SER C 1 85 ? 29.637 96.921 42.244 1.00 44.54 96 SER C CA 1
ATOM 2745 C C . SER C 1 85 ? 30.670 96.666 41.151 1.00 45.72 96 SER C C 1
ATOM 2746 O O . SER C 1 85 ? 31.869 96.613 41.418 1.00 44.47 96 SER C O 1
ATOM 2749 N N . SER C 1 86 ? 30.201 96.535 39.914 1.00 38.58 97 SER C N 1
ATOM 2750 C CA . SER C 1 86 ? 31.089 96.296 38.793 1.00 33.27 97 SER C CA 1
ATOM 2751 C C . SER C 1 86 ? 31.904 97.534 38.439 1.00 45.26 97 SER C C 1
ATOM 2752 O O . SER C 1 86 ? 32.823 97.467 37.627 1.00 41.38 97 SER C O 1
ATOM 2755 N N . ARG C 1 87 ? 31.574 98.670 39.044 1.00 43.49 98 ARG C N 1
ATOM 2756 C CA . ARG C 1 87 ? 32.314 99.892 38.754 1.00 49.85 98 ARG C CA 1
ATOM 2757 C C . ARG C 1 87 ? 33.571 99.955 39.618 1.00 52.67 98 ARG C C 1
ATOM 2758 O O . ARG C 1 87 ? 34.478 100.739 39.341 1.00 56.68 98 ARG C O 1
ATOM 2766 N N . THR C 1 88 ? 33.621 99.125 40.661 1.00 54.72 99 THR C N 1
ATOM 2767 C CA . THR C 1 88 ? 34.782 99.081 41.548 1.00 50.96 99 THR C CA 1
ATOM 2768 C C . THR C 1 88 ? 36.045 98.980 40.701 1.00 53.07 99 THR C C 1
ATOM 2769 O O . THR C 1 88 ? 36.063 98.300 39.674 1.00 58.12 99 THR C O 1
ATOM 2773 N N . LYS C 1 89 ? 37.096 99.674 41.123 1.00 59.06 100 LYS C N 1
ATOM 2774 C CA . LYS C 1 89 ? 38.363 99.657 40.399 1.00 56.94 100 LYS C CA 1
ATOM 2775 C C . LYS C 1 89 ? 39.185 98.428 40.794 1.00 47.70 100 LYS C C 1
ATOM 2776 O O . LYS C 1 89 ? 39.061 97.917 41.913 1.00 44.87 100 LYS C O 1
ATOM 2782 N N . LEU C 1 90 ? 40.018 97.952 39.877 1.00 40.66 101 LEU C N 1
ATOM 2783 C CA . LEU C 1 90 ? 40.843 96.772 40.154 1.00 61.07 101 LEU C CA 1
ATOM 2784 C C . LEU C 1 90 ? 41.595 96.905 41.474 1.00 64.02 101 LEU C C 1
ATOM 2785 O O . LEU C 1 90 ? 41.632 95.972 42.276 1.00 65.62 101 LEU C O 1
ATOM 2790 N N . TYR C 1 91 ? 42.188 98.075 41.685 1.00 72.73 102 TYR C N 1
ATOM 2791 C CA . TYR C 1 91 ? 42.937 98.382 42.900 1.00 77.09 102 TYR C CA 1
ATOM 2792 C C . TYR C 1 91 ? 42.909 99.897 43.101 1.00 78.79 102 TYR C C 1
ATOM 2793 O O . TYR C 1 91 ? 42.649 100.641 42.155 1.00 72.77 102 TYR C O 1
ATOM 2802 N N . LYS C 1 92 ? 43.172 100.342 44.328 1.00 82.29 103 LYS C N 1
ATOM 2803 C CA . LYS C 1 92 ? 43.157 101.765 44.682 1.00 82.67 103 LYS C CA 1
ATOM 2804 C C . LYS C 1 92 ? 43.420 102.769 43.550 1.00 82.83 103 LYS C C 1
ATOM 2805 O O . LYS C 1 92 ? 42.613 103.674 43.324 1.00 84.37 103 LYS C O 1
ATOM 2807 N N . GLY C 1 93 ? 44.535 102.619 42.841 1.00 80.10 104 GLY C N 1
ATOM 2808 C CA . GLY C 1 93 ? 44.843 103.557 41.772 1.00 79.18 104 GLY C CA 1
ATOM 2809 C C . GLY C 1 93 ? 44.475 103.122 40.366 1.00 79.35 104 GLY C C 1
ATOM 2810 O O . GLY C 1 93 ? 44.673 103.868 39.404 1.00 77.04 104 GLY C O 1
ATOM 2811 N N . SER C 1 94 ? 43.928 101.919 40.241 1.00 76.90 105 SER C N 1
ATOM 2812 C CA . SER C 1 94 ? 43.547 101.380 38.941 1.00 72.38 105 SER C CA 1
ATOM 2813 C C . SER C 1 94 ? 42.629 102.289 38.116 1.00 74.85 105 SER C C 1
ATOM 2814 O O . SER C 1 94 ? 41.721 102.930 38.650 1.00 72.24 105 SER C O 1
ATOM 2817 N N . PRO C 1 95 ? 42.869 102.357 36.796 1.00 74.49 106 PRO C N 1
ATOM 2818 C CA . PRO C 1 95 ? 42.091 103.167 35.855 1.00 76.05 106 PRO C CA 1
ATOM 2819 C C . PRO C 1 95 ? 41.025 102.306 35.179 1.00 79.44 106 PRO C C 1
ATOM 2820 O O . PRO C 1 95 ? 40.446 102.695 34.161 1.00 81.52 106 PRO C O 1
ATOM 2824 N N . THR C 1 96 ? 40.782 101.128 35.745 1.00 75.66 107 THR C N 1
ATOM 2825 C CA . THR C 1 96 ? 39.802 100.207 35.188 1.00 70.94 107 THR C CA 1
ATOM 2826 C C . THR C 1 96 ? 38.964 99.495 36.251 1.00 65.71 107 THR C C 1
ATOM 2827 O O . THR C 1 96 ? 39.436 99.196 37.358 1.00 57.74 107 THR C O 1
ATOM 2831 N N . SER C 1 97 ? 37.709 99.233 35.893 1.00 55.82 108 SER C N 1
ATOM 2832 C CA . SER C 1 97 ? 36.744 98.592 36.778 1.00 52.74 108 SER C CA 1
ATOM 2833 C C . SER C 1 97 ? 36.561 97.106 36.494 1.00 46.80 108 SER C C 1
ATOM 2834 O O . SER C 1 97 ? 36.970 96.598 35.453 1.00 48.41 108 SER C O 1
ATOM 2837 N N . TYR C 1 98 ? 35.912 96.429 37.432 1.00 44.02 109 TYR C N 1
ATOM 2838 C CA . TYR C 1 98 ? 35.631 95.010 37.297 1.00 41.78 109 TYR C CA 1
ATOM 2839 C C . TYR C 1 98 ? 34.835 94.805 36.009 1.00 50.45 109 TYR C C 1
ATOM 2840 O O . TYR C 1 98 ? 35.143 93.924 35.204 1.00 42.31 109 TYR C O 1
ATOM 2849 N N . GLY C 1 99 ? 33.811 95.637 35.816 1.00 38.64 110 GLY C N 1
ATOM 2850 C CA . GLY C 1 99 ? 32.977 95.520 34.636 1.00 32.61 110 GLY C CA 1
ATOM 2851 C C . GLY C 1 99 ? 33.756 95.692 33.353 1.00 40.24 110 GLY C C 1
ATOM 2852 O O . GLY C 1 99 ? 33.514 94.999 32.362 1.00 39.38 110 GLY C O 1
ATOM 2853 N N . GLU C 1 100 ? 34.687 96.634 33.355 1.00 47.62 111 GLU C N 1
ATOM 2854 C CA . GLU C 1 100 ? 35.500 96.851 32.173 1.00 52.60 111 GLU C CA 1
ATOM 2855 C C . GLU C 1 100 ? 36.326 95.590 31.902 1.00 53.45 111 GLU C C 1
ATOM 2856 O O . GLU C 1 100 ? 36.420 95.132 30.765 1.00 47.87 111 GLU C O 1
ATOM 2862 N N . PHE C 1 101 ? 36.904 95.021 32.957 1.00 50.13 112 PHE C N 1
ATOM 2863 C CA . PHE C 1 101 ? 37.706 93.806 32.823 1.00 45.91 112 PHE C CA 1
ATOM 2864 C C . PHE C 1 101 ? 36.870 92.698 32.184 1.00 46.65 112 PHE C C 1
ATOM 2865 O O . PHE C 1 101 ? 37.284 92.076 31.202 1.00 46.24 112 PHE C O 1
ATOM 2873 N N . CYS C 1 102 ? 35.687 92.461 32.738 1.00 41.68 113 CYS C N 1
ATOM 2874 C CA . CYS C 1 102 ? 34.799 91.423 32.231 1.00 41.32 113 CYS C CA 1
ATOM 2875 C C . CYS C 1 102 ? 34.452 91.609 30.764 1.00 49.95 113 CYS C C 1
ATOM 2876 O O . CYS C 1 102 ? 34.412 90.642 30.002 1.00 44.35 113 CYS C O 1
ATOM 2879 N N . GLU C 1 103 ? 34.197 92.850 30.365 1.00 49.37 114 GLU C N 1
ATOM 2880 C CA . GLU C 1 103 ? 33.855 93.120 28.978 1.00 56.66 114 GLU C CA 1
ATOM 2881 C C . GLU C 1 103 ? 35.042 92.786 28.084 1.00 55.89 114 GLU C C 1
ATOM 2882 O O . GLU C 1 103 ? 34.887 92.136 27.058 1.00 51.64 114 GLU C O 1
ATOM 2888 N N . LYS C 1 104 ? 36.231 93.216 28.493 1.00 58.85 115 LYS C N 1
ATOM 2889 C CA . LYS C 1 104 ? 37.436 92.964 27.713 1.00 61.93 115 LYS C CA 1
ATOM 2890 C C . LYS C 1 104 ? 37.763 91.480 27.578 1.00 59.52 115 LYS C C 1
ATOM 2891 O O . LYS C 1 104 ? 38.458 91.084 26.644 1.00 61.82 115 LYS C O 1
ATOM 2893 N N . HIS C 1 105 ? 37.255 90.659 28.494 1.00 53.12 116 HIS C N 1
ATOM 2894 C CA . HIS C 1 105 ? 37.542 89.229 28.458 1.00 42.59 116 HIS C CA 1
ATOM 2895 C C . HIS C 1 105 ? 36.345 88.349 28.189 1.00 49.33 116 HIS C C 1
ATOM 2896 O O . HIS C 1 105 ? 36.414 87.140 28.356 1.00 47.02 116 HIS C O 1
ATOM 2903 N N . GLY C 1 106 ? 35.238 88.954 27.780 1.00 51.77 117 GLY C N 1
ATOM 2904 C CA . GLY C 1 106 ? 34.063 88.163 27.470 1.00 48.31 117 GLY C CA 1
ATOM 2905 C C . GLY C 1 106 ? 33.379 87.476 28.634 1.00 44.99 117 GLY C C 1
ATOM 2906 O O . GLY C 1 106 ? 32.771 86.419 28.468 1.00 42.07 117 GLY C O 1
ATOM 2907 N N . ILE C 1 107 ? 33.473 88.056 29.823 1.00 42.82 118 ILE C N 1
ATOM 2908 C CA . ILE C 1 107 ? 32.798 87.464 30.969 1.00 37.61 118 ILE C CA 1
ATOM 2909 C C . ILE C 1 107 ? 31.484 88.223 31.148 1.00 35.59 118 ILE C C 1
ATOM 2910 O O . ILE C 1 107 ? 31.489 89.458 31.189 1.00 39.66 118 ILE C O 1
ATOM 2915 N N . LYS C 1 108 ? 30.372 87.494 31.234 1.00 40.01 119 LYS C N 1
ATOM 2916 C CA . LYS C 1 108 ? 29.065 88.118 31.426 1.00 42.81 119 LYS C CA 1
ATOM 2917 C C . LYS C 1 108 ? 28.924 88.493 32.892 1.00 43.49 119 LYS C C 1
ATOM 2918 O O . LYS C 1 108 ? 29.255 87.700 33.786 1.00 32.23 119 LYS C O 1
ATOM 2924 N N . PHE C 1 109 ? 28.399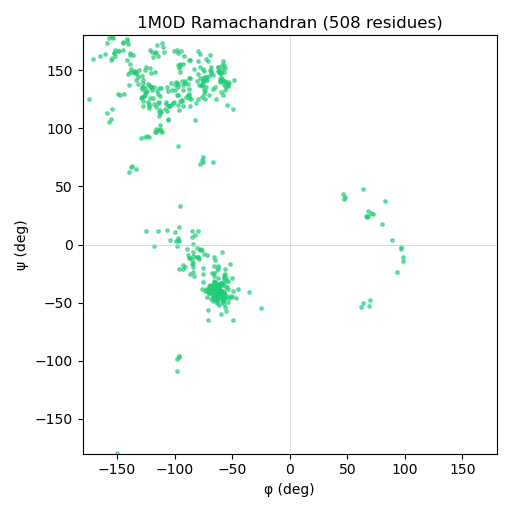 89.688 33.142 1.00 39.07 120 PHE C N 1
ATOM 2925 C CA . PHE C 1 109 ? 28.267 90.154 34.512 1.00 33.33 120 PHE C CA 1
ATOM 2926 C C . PHE C 1 109 ? 27.075 91.078 34.714 1.00 38.98 120 PHE C C 1
ATOM 2927 O O . PHE C 1 109 ? 26.480 91.571 33.760 1.00 34.50 120 PHE C O 1
ATOM 2935 N N . ALA C 1 110 ? 26.750 91.300 35.979 1.00 35.64 121 ALA C N 1
ATOM 2936 C CA . ALA C 1 110 ? 25.655 92.177 36.379 1.00 43.65 121 ALA C CA 1
ATOM 2937 C C . ALA C 1 110 ? 25.995 92.679 37.776 1.00 43.39 121 ALA C C 1
ATOM 2938 O O . ALA C 1 110 ? 27.031 92.310 38.336 1.00 36.76 121 ALA C O 1
ATOM 2940 N N . ASP C 1 111 ? 25.139 93.530 38.332 1.00 38.67 122 ASP C N 1
ATOM 2941 C CA . ASP C 1 111 ? 25.361 94.037 39.677 1.00 38.50 122 ASP C CA 1
ATOM 2942 C C . ASP C 1 111 ? 24.201 93.693 40.587 1.00 41.48 122 ASP C C 1
ATOM 2943 O O . ASP C 1 111 ? 23.071 93.522 40.131 1.00 41.51 122 ASP C O 1
ATOM 2948 N N . LYS C 1 112 ? 24.510 93.572 41.875 1.00 43.42 123 LYS C N 1
ATOM 2949 C CA . LYS C 1 112 ? 23.527 93.304 42.922 1.00 48.75 123 LYS C CA 1
ATOM 2950 C C . LYS C 1 112 ? 22.752 91.997 42.846 1.00 39.78 123 LYS C C 1
ATOM 2951 O O . LYS C 1 112 ? 22.719 91.245 43.817 1.00 45.20 123 LYS C O 1
ATOM 2957 N N . LEU C 1 113 ? 22.106 91.730 41.715 1.00 37.54 124 LEU C N 1
ATOM 2958 C CA . LEU C 1 113 ? 21.309 90.514 41.586 1.00 48.09 124 LEU C CA 1
ATOM 2959 C C . LEU C 1 113 ? 21.447 89.882 40.219 1.00 45.52 124 LEU C C 1
ATOM 2960 O O . LEU C 1 113 ? 22.033 90.460 39.306 1.00 46.55 124 LEU C O 1
ATOM 2965 N N . ILE C 1 114 ? 20.881 88.693 40.076 1.00 42.12 125 ILE C N 1
ATOM 2966 C CA . ILE C 1 114 ? 20.931 88.000 38.805 1.00 45.28 125 ILE C CA 1
ATOM 2967 C C . ILE C 1 114 ? 19.860 88.596 37.903 1.00 48.91 125 ILE C C 1
ATOM 2968 O O . ILE C 1 114 ? 18.693 88.664 38.285 1.00 54.37 125 ILE C O 1
ATOM 2973 N N . PRO C 1 115 ? 20.244 89.063 36.705 1.00 40.98 126 PRO C N 1
ATOM 2974 C CA . PRO C 1 115 ? 19.262 89.642 35.784 1.00 48.87 126 PRO C CA 1
ATOM 2975 C C . PRO C 1 115 ? 18.230 88.578 35.412 1.00 61.12 126 PRO C C 1
ATOM 2976 O O . PRO C 1 115 ? 18.548 87.385 35.354 1.00 55.13 126 PRO C O 1
ATOM 2980 N N . ALA C 1 116 ? 16.998 89.008 35.164 1.00 61.33 127 ALA C N 1
ATOM 2981 C CA . ALA C 1 116 ? 15.934 88.083 34.799 1.00 54.95 127 ALA C CA 1
ATOM 2982 C C . ALA C 1 116 ? 16.207 87.429 33.440 1.00 55.20 127 ALA C C 1
ATOM 2983 O O . ALA C 1 116 ? 15.900 86.256 33.232 1.00 59.17 127 ALA C O 1
ATOM 2985 N N . GLU C 1 117 ? 16.786 88.196 32.522 1.00 54.16 128 GLU C N 1
ATOM 2986 C CA . GLU C 1 117 ? 17.096 87.704 31.181 1.00 59.88 128 GLU C CA 1
ATOM 2987 C C . GLU C 1 117 ? 17.962 86.446 31.212 1.00 66.21 128 GLU C C 1
ATOM 2988 O O . GLU C 1 117 ? 17.899 85.621 30.299 1.00 62.99 128 GLU C O 1
ATOM 2994 N N . TRP C 1 118 ? 18.773 86.310 32.259 1.00 63.63 129 TRP C N 1
ATOM 2995 C CA . TRP C 1 118 ? 19.657 85.154 32.413 1.00 68.96 129 TRP C CA 1
ATOM 2996 C C . TRP C 1 118 ? 18.866 83.893 32.727 1.00 62.15 129 TRP C C 1
ATOM 2997 O O . TRP C 1 118 ? 18.972 82.884 32.029 1.00 63.20 129 TRP C O 1
ATOM 3008 N N . ILE C 1 119 ? 18.082 83.969 33.797 1.00 62.60 130 ILE C N 1
ATOM 3009 C CA . ILE C 1 119 ? 17.267 82.856 34.257 1.00 71.26 130 ILE C CA 1
ATOM 3010 C C . ILE C 1 119 ? 16.328 82.315 33.185 1.00 70.26 130 ILE C C 1
ATOM 3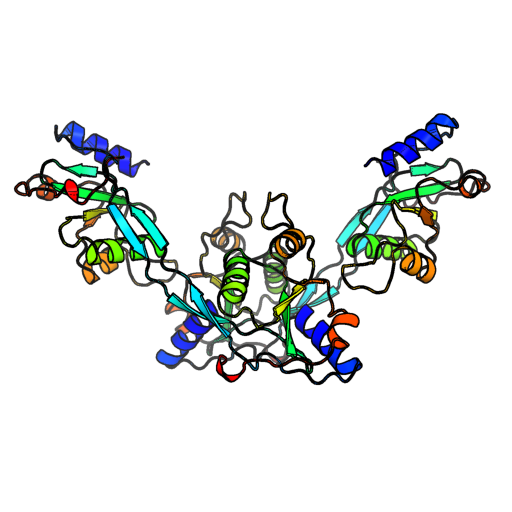011 O O . ILE C 1 119 ? 16.031 81.124 33.160 1.00 71.84 130 ILE C O 1
ATOM 3016 N N . LYS C 1 120 ? 15.871 83.191 32.299 1.00 72.40 131 LYS C N 1
ATOM 3017 C CA . LYS C 1 120 ? 14.953 82.793 31.238 1.00 75.05 131 LYS C CA 1
ATOM 3018 C C . LYS C 1 120 ? 15.654 82.205 30.012 1.00 77.13 131 LYS C C 1
ATOM 3019 O O . LYS C 1 120 ? 14.998 81.834 29.037 1.00 72.33 131 LYS C O 1
ATOM 3021 N N . GLU C 1 121 ? 16.982 82.117 30.057 1.00 72.99 132 GLU C N 1
ATOM 3022 C CA . GLU C 1 121 ? 17.735 81.563 28.933 1.00 70.20 132 GLU C CA 1
ATOM 3023 C C . GLU C 1 121 ? 17.497 80.055 28.772 1.00 68.13 132 GLU C C 1
ATOM 3024 O O . GLU C 1 121 ? 17.225 79.345 29.750 1.00 52.46 132 GLU C O 1
ATOM 3030 N N . PRO C 1 122 ? 17.580 79.553 27.526 1.00 68.87 133 PRO C N 1
ATOM 3031 C CA . PRO C 1 122 ? 17.375 78.129 27.236 1.00 74.71 133 PRO C CA 1
ATOM 3032 C C . PRO C 1 122 ? 18.359 77.287 28.037 1.00 78.73 133 PRO C C 1
ATOM 3033 O O . PRO C 1 122 ? 19.563 77.545 28.006 1.00 76.78 133 PRO C O 1
ATOM 3037 N N . LYS C 1 123 ? 17.853 76.287 28.751 1.00 83.54 134 LYS C N 1
ATOM 3038 C CA . LYS C 1 123 ? 18.722 75.435 29.553 1.00 91.98 134 LYS C CA 1
ATOM 3039 C C . LYS C 1 123 ? 19.841 74.816 28.719 1.00 93.38 134 LYS C C 1
ATOM 3040 O O . LYS C 1 123 ? 19.625 74.383 27.585 1.00 89.85 134 LYS C O 1
ATOM 3046 N N . LYS C 1 124 ? 21.041 74.789 29.295 1.00 95.96 135 LYS C N 1
ATOM 3047 C CA . LYS C 1 124 ? 22.213 74.226 28.636 1.00 90.47 135 LYS C CA 1
ATOM 3048 C C . LYS C 1 124 ? 22.675 72.983 29.396 1.00 85.28 135 LYS C C 1
ATOM 3049 O O . LYS C 1 124 ? 22.304 72.776 30.553 1.00 73.84 135 LYS C O 1
ATOM 3051 N N . GLU C 1 125 ? 23.481 72.155 28.739 1.00 86.83 136 GLU C N 1
ATOM 3052 C CA . GLU C 1 125 ? 23.986 70.938 29.364 1.00 84.21 136 GLU C CA 1
ATOM 3053 C C . GLU C 1 125 ? 25.276 71.218 30.133 1.00 79.33 136 GLU C C 1
ATOM 3054 O O . GLU C 1 125 ? 26.207 71.822 29.600 1.00 69.68 136 GLU C O 1
ATOM 3056 N N . VAL C 1 126 ? 25.317 70.780 31.389 1.00 75.85 137 VAL C N 1
ATOM 3057 C CA . VAL C 1 126 ? 26.485 70.967 32.241 1.00 75.81 137 VAL C CA 1
ATOM 3058 C C . VAL C 1 126 ? 27.230 69.646 32.393 1.00 82.17 137 VAL C C 1
ATOM 3059 O O . VAL C 1 126 ? 26.754 68.734 33.073 1.00 80.16 137 VAL C O 1
ATOM 3061 N N . PRO C 1 127 ? 28.395 69.547 31.758 1.00 84.10 138 PRO C N 1
ATOM 3062 C CA . PRO C 1 127 ? 29.210 68.337 31.827 1.00 82.46 138 PRO C CA 1
ATOM 3063 C C . PRO C 1 127 ? 29.729 68.137 33.248 1.00 79.29 138 PRO C C 1
ATOM 3064 O O . PRO C 1 127 ? 30.920 68.294 33.509 1.00 80.91 138 PRO C O 1
ATOM 3066 N N . PHE C 1 128 ? 28.826 67.786 34.161 1.00 76.80 139 PHE C N 1
ATOM 3067 C CA . PHE C 1 128 ? 29.174 67.575 35.562 1.00 83.18 139 PHE C CA 1
ATOM 3068 C C . PHE C 1 128 ? 30.170 66.432 35.745 1.00 88.62 139 PHE C C 1
ATOM 3069 O O . PHE C 1 128 ? 30.822 66.324 36.788 1.00 89.15 139 PHE C O 1
ATOM 3071 N N . ASP C 1 129 ? 30.280 65.578 34.732 1.00 92.34 140 ASP C N 1
ATOM 3072 C CA . ASP C 1 129 ? 31.203 64.451 34.781 1.00 89.61 140 ASP C CA 1
ATOM 3073 C C . ASP C 1 129 ? 32.617 64.984 34.976 1.00 91.69 140 ASP C C 1
ATOM 3074 O O . ASP C 1 129 ? 33.408 64.418 35.731 1.00 92.96 140 ASP C O 1
ATOM 3076 N N . ARG C 1 130 ? 32.918 66.090 34.298 1.00 90.56 141 ARG C N 1
ATOM 3077 C CA . ARG C 1 130 ? 34.234 66.717 34.367 1.00 84.46 141 ARG C CA 1
ATOM 3078 C C . ARG C 1 130 ? 34.421 67.578 35.621 1.00 78.62 141 ARG C C 1
ATOM 3079 O O . ARG C 1 130 ? 35.496 68.136 35.844 1.00 80.07 141 ARG C O 1
ATOM 3087 N N . LEU C 1 131 ? 33.377 67.689 36.436 1.00 72.51 142 LEU C N 1
ATOM 3088 C CA . LEU C 1 131 ? 33.455 68.480 37.659 1.00 66.71 142 LEU C CA 1
ATOM 3089 C C . LEU C 1 131 ? 33.398 67.550 38.854 1.00 62.70 142 LEU C C 1
ATOM 3090 O O . LEU C 1 131 ? 33.184 66.352 38.699 1.00 69.01 142 LEU C O 1
ATOM 3092 N N . LYS C 1 132 ? 33.587 68.096 40.047 1.00 67.96 143 LYS C N 1
ATOM 3093 C CA . LYS C 1 132 ? 33.550 67.284 41.254 1.00 77.76 143 LYS C CA 1
ATOM 3094 C C . LYS C 1 132 ? 32.484 67.801 42.213 1.00 87.70 143 LYS C C 1
ATOM 3095 O O . LYS C 1 132 ? 32.552 68.942 42.668 1.00 90.78 143 LYS C O 1
ATOM 3097 N N . ARG C 1 133 ? 31.499 66.959 42.518 1.00 90.85 144 ARG C N 1
ATOM 3098 C CA . ARG C 1 133 ? 30.420 67.340 43.425 1.00 91.46 144 ARG C CA 1
ATOM 3099 C C . ARG C 1 133 ? 30.953 67.602 44.830 1.00 93.09 144 ARG C C 1
ATOM 3100 O O . ARG C 1 133 ? 31.619 66.753 45.421 1.00 91.89 144 ARG C O 1
ATOM 3102 N N . LYS C 1 134 ? 30.658 68.784 45.359 1.00 97.98 145 LYS C N 1
ATOM 3103 C CA . LYS C 1 134 ? 31.109 69.159 46.692 1.00 102.47 145 LYS C CA 1
ATOM 3104 C C . LYS C 1 134 ? 30.374 68.348 47.756 1.00 107.73 145 LYS C C 1
ATOM 3105 O O . LYS C 1 134 ? 29.735 68.967 48.635 1.00 107.98 145 LYS C O 1
ATOM 3107 N N . SER D 1 6 ? 26.367 84.961 52.509 1.00 85.87 17 SER D N 1
ATOM 3108 C CA . SER D 1 6 ? 27.031 86.252 52.676 1.00 84.55 17 SER D CA 1
ATOM 3109 C C . SER D 1 6 ? 26.017 87.347 52.345 1.00 85.07 17 SER D C 1
ATOM 3110 O O . SER D 1 6 ? 24.905 87.052 51.897 1.00 83.31 17 SER D O 1
ATOM 3113 N N . GLY D 1 7 ? 26.392 88.603 52.570 1.00 82.85 18 GLY D N 1
ATOM 3114 C CA . GLY D 1 7 ? 25.484 89.699 52.276 1.00 82.38 18 GLY D CA 1
ATOM 3115 C C . GLY D 1 7 ? 24.897 89.562 50.882 1.00 82.39 18 GLY D C 1
ATOM 3116 O O . GLY D 1 7 ? 23.691 89.360 50.712 1.00 78.01 18 GLY D O 1
ATOM 3117 N N . LEU D 1 8 ? 25.765 89.655 49.881 1.00 77.31 19 LEU D N 1
ATOM 3118 C CA . LEU D 1 8 ? 25.357 89.541 48.488 1.00 69.27 19 LEU D CA 1
ATOM 3119 C C . LEU D 1 8 ? 24.751 88.169 48.200 1.00 68.79 19 LEU D C 1
ATOM 3120 O O . LEU D 1 8 ? 23.813 88.053 47.412 1.00 70.42 19 LEU D O 1
ATOM 3125 N N . GLU D 1 9 ? 25.285 87.133 48.842 1.00 73.32 20 GLU D N 1
ATOM 3126 C CA . GLU D 1 9 ? 24.783 85.774 48.645 1.00 73.51 20 GLU D CA 1
ATOM 3127 C C . GLU D 1 9 ? 23.388 85.585 49.223 1.00 65.30 20 GLU D C 1
ATOM 3128 O O . GLU D 1 9 ? 22.571 84.850 48.665 1.00 65.96 20 GLU D O 1
ATOM 3134 N N . ASP D 1 10 ? 23.123 86.238 50.349 1.00 68.77 21 ASP D N 1
ATOM 3135 C CA . ASP D 1 10 ? 21.815 86.141 50.984 1.00 70.55 21 ASP D CA 1
ATOM 3136 C C . ASP D 1 10 ? 20.801 86.798 50.060 1.00 70.69 21 ASP D C 1
ATOM 3137 O O . ASP D 1 10 ? 19.752 86.224 49.756 1.00 65.58 21 ASP D O 1
ATOM 3139 N N . LYS D 1 11 ? 21.135 88.000 49.600 1.00 68.35 22 LYS D N 1
ATOM 3140 C CA . LYS D 1 11 ? 20.259 88.752 48.706 1.00 65.93 22 LYS D CA 1
ATOM 3141 C C . LYS D 1 11 ? 19.972 87.982 47.420 1.00 65.93 22 LYS D C 1
ATOM 3142 O O . LYS D 1 11 ? 18.841 87.966 46.935 1.00 62.14 22 LYS D O 1
ATOM 3148 N N . VAL D 1 12 ? 20.996 87.338 46.871 1.00 62.16 23 VAL D N 1
ATOM 3149 C CA . VAL D 1 12 ? 20.830 86.575 45.644 1.00 59.28 23 VAL D CA 1
ATOM 3150 C C . VAL D 1 12 ? 20.038 85.292 45.877 1.00 65.55 23 VAL D C 1
ATOM 3151 O O . VAL D 1 12 ? 19.212 84.907 45.045 1.00 66.08 23 VAL D O 1
ATOM 3155 N N . SER D 1 13 ? 20.287 84.631 47.004 1.00 71.73 24 SER D N 1
ATOM 3156 C CA . SER D 1 13 ? 19.579 83.391 47.321 1.00 76.99 24 SER D CA 1
ATOM 3157 C C . SER D 1 13 ? 18.086 83.648 47.518 1.00 77.99 24 SER D C 1
ATOM 3158 O O . SER D 1 13 ? 17.244 82.937 46.961 1.00 74.78 24 SER D O 1
ATOM 3161 N N . LYS D 1 14 ? 17.761 84.666 48.308 1.00 79.18 25 LYS D N 1
ATOM 3162 C CA . LYS D 1 14 ? 16.367 85.014 48.557 1.00 81.47 25 LYS D CA 1
ATOM 3163 C C . LYS D 1 14 ? 15.732 85.409 47.231 1.00 79.70 25 LYS D C 1
ATOM 3164 O O . LYS D 1 14 ? 14.564 85.124 46.976 1.00 81.10 25 LYS D O 1
ATOM 3166 N N . GLN D 1 15 ? 16.524 86.061 46.388 1.00 78.03 26 GLN D N 1
ATOM 3167 C CA . GLN D 1 15 ? 16.066 86.509 45.081 1.00 79.97 26 GLN D CA 1
ATOM 3168 C C . GLN D 1 15 ? 15.556 85.335 44.258 1.00 80.13 26 GLN D C 1
ATOM 3169 O O . GLN D 1 15 ? 14.482 85.403 43.659 1.00 78.16 26 GLN D O 1
ATOM 3175 N N . LEU D 1 16 ? 16.342 84.263 44.229 1.00 82.15 27 LEU D N 1
ATOM 3176 C CA . LEU D 1 16 ? 15.995 83.060 43.479 1.00 81.87 27 LEU D CA 1
ATOM 3177 C C . LEU D 1 16 ? 14.917 82.259 44.200 1.00 85.81 27 LEU D C 1
ATOM 3178 O O . LEU D 1 16 ? 14.168 81.506 43.576 1.00 83.26 27 LEU D O 1
ATOM 3183 N N . GLU D 1 17 ? 14.849 82.424 45.518 1.00 87.95 28 GLU D N 1
ATOM 3184 C CA . GLU D 1 17 ? 13.862 81.723 46.328 1.00 89.63 28 GLU D CA 1
ATOM 3185 C C . GLU D 1 17 ? 12.473 82.297 46.061 1.00 90.83 28 GLU D C 1
ATOM 3186 O O . GLU D 1 17 ? 11.596 81.615 45.522 1.00 78.58 28 GLU D O 1
ATOM 3188 N N . SER D 1 18 ? 12.290 83.562 46.431 1.00 90.14 29 SER D N 1
ATOM 3189 C CA . SER D 1 18 ? 11.018 84.248 46.246 1.00 89.90 29 SER D CA 1
ATOM 3190 C C . SER D 1 18 ? 10.596 84.296 44.781 1.00 88.10 29 SER D C 1
ATOM 3191 O O . SER D 1 18 ? 9.492 84.737 44.462 1.00 93.63 29 SER D O 1
ATOM 3194 N N . LYS D 1 19 ? 11.471 83.846 43.890 1.00 80.77 30 LYS D N 1
ATOM 3195 C CA . LYS D 1 19 ? 11.155 83.841 42.468 1.00 83.18 30 LYS D CA 1
ATOM 3196 C C . LYS D 1 19 ? 10.824 82.424 42.013 1.00 85.09 30 LYS D C 1
ATOM 3197 O O . LYS D 1 19 ? 10.593 82.177 40.827 1.00 81.30 30 LYS D O 1
ATOM 3199 N N . GLY D 1 20 ? 10.803 81.496 42.964 1.00 85.93 31 GLY D N 1
ATOM 3200 C CA . GLY D 1 20 ? 10.500 80.115 42.640 1.00 91.18 31 GLY D CA 1
ATOM 3201 C C . GLY D 1 20 ? 11.534 79.492 41.720 1.00 96.76 31 GLY D C 1
ATOM 3202 O O . GLY D 1 20 ? 11.186 78.857 40.722 1.00 96.15 31 GLY D O 1
ATOM 3203 N N . ILE D 1 21 ? 12.808 79.678 42.057 1.00 96.25 32 ILE D N 1
ATOM 3204 C CA . ILE D 1 21 ? 13.903 79.129 41.265 1.00 94.23 32 ILE D CA 1
ATOM 3205 C C . ILE D 1 21 ? 14.726 78.157 42.107 1.00 93.15 32 ILE D C 1
ATOM 3206 O O . ILE D 1 21 ? 15.187 78.502 43.198 1.00 84.63 32 ILE D O 1
ATOM 3208 N N . LYS D 1 22 ? 14.893 76.938 41.598 1.00 95.19 33 LYS D N 1
ATOM 3209 C CA . LYS D 1 22 ? 15.664 75.906 42.290 1.00 98.52 33 LYS D CA 1
ATOM 3210 C C . LYS D 1 22 ? 17.141 76.056 41.926 1.00 98.06 33 LYS D C 1
ATOM 3211 O O . LYS D 1 22 ? 17.514 75.947 40.759 1.00 90.78 33 LYS D O 1
ATOM 3213 N N . PHE D 1 23 ? 17.982 76.296 42.928 1.00 97.67 34 PHE D N 1
ATOM 3214 C CA . PHE D 1 23 ? 19.406 76.490 42.679 1.00 95.49 34 PHE D CA 1
ATOM 3215 C C . PHE D 1 23 ? 20.326 75.660 43.569 1.00 95.03 34 PHE D C 1
ATOM 3216 O O . PHE D 1 23 ? 19.992 75.349 44.715 1.00 93.83 34 PHE D O 1
ATOM 3224 N N . GLU D 1 24 ? 21.491 75.313 43.027 1.00 91.35 35 GLU D N 1
ATOM 3225 C CA . GLU D 1 24 ? 22.492 74.551 43.763 1.00 81.68 35 GLU D CA 1
ATOM 3226 C C . GLU D 1 24 ? 23.589 75.509 44.207 1.00 78.82 35 GLU D C 1
ATOM 3227 O O . GLU D 1 24 ? 24.240 76.162 43.390 1.00 76.68 35 GLU D O 1
ATOM 3233 N N . TYR D 1 25 ? 23.768 75.594 45.518 1.00 70.62 36 TYR D N 1
ATOM 3234 C CA . TYR D 1 25 ? 24.752 76.477 46.121 1.00 71.86 36 TYR D CA 1
ATOM 3235 C C . TYR D 1 25 ? 26.046 75.744 46.443 1.00 78.78 36 TYR D C 1
ATOM 3236 O O . TYR D 1 25 ? 26.241 75.288 47.571 1.00 82.15 36 TYR D O 1
ATOM 3245 N N . GLU D 1 26 ? 26.923 75.632 45.447 1.00 79.25 37 GLU D N 1
ATOM 3246 C CA . GLU D 1 26 ? 28.219 74.971 45.600 1.00 81.42 37 GLU D CA 1
ATOM 3247 C C . GLU D 1 26 ? 28.150 73.453 45.473 1.00 79.09 37 GLU D C 1
ATOM 3248 O O . GLU D 1 26 ? 28.853 72.726 46.175 1.00 73.77 37 GLU D O 1
ATOM 3254 N N . GLU D 1 27 ? 27.301 72.977 44.569 1.00 84.09 38 GLU D N 1
ATOM 3255 C CA . GLU D 1 27 ? 27.155 71.546 44.341 1.00 85.57 38 GLU D CA 1
ATOM 3256 C C . GLU D 1 27 ? 28.051 71.141 43.175 1.00 82.62 38 GLU D C 1
ATOM 3257 O O . GLU D 1 27 ? 27.720 70.240 42.401 1.00 84.37 38 GLU D O 1
ATOM 3259 N N . TRP D 1 28 ? 29.190 71.816 43.055 1.00 74.90 39 TRP D N 1
ATOM 3260 C CA . TRP D 1 28 ? 30.128 71.526 41.984 1.00 74.09 39 TRP D CA 1
ATOM 3261 C C . TRP D 1 28 ? 31.433 72.316 42.109 1.00 76.96 39 TRP D C 1
ATOM 3262 O O . TRP D 1 28 ? 31.427 73.544 42.214 1.00 76.81 39 TRP D O 1
ATOM 3264 N N . LYS D 1 29 ? 32.551 71.593 42.107 1.00 76.14 40 LYS D N 1
ATOM 3265 C CA . LYS D 1 29 ? 33.877 72.197 42.191 1.00 67.78 40 LYS D CA 1
ATOM 3266 C C . LYS D 1 29 ? 34.502 72.077 40.805 1.00 64.31 40 LYS D C 1
ATOM 3267 O O . LYS D 1 29 ? 34.410 71.027 40.168 1.00 61.54 40 LYS D O 1
ATOM 3269 N N . VAL D 1 30 ? 35.118 73.157 40.335 1.00 60.57 41 VAL D N 1
ATOM 3270 C CA . VAL D 1 30 ? 35.741 73.170 39.015 1.00 58.07 41 VAL D CA 1
ATOM 3271 C C . VAL D 1 30 ? 37.259 73.108 39.145 1.00 62.55 41 VAL D C 1
ATOM 3272 O O . VAL D 1 30 ? 37.893 74.072 39.565 1.00 61.36 41 VAL D O 1
ATOM 3276 N N . PRO D 1 31 ? 37.859 71.956 38.809 1.00 67.88 42 PRO D N 1
ATOM 3277 C CA . PRO D 1 31 ? 39.317 71.814 38.898 1.00 57.62 42 PRO D CA 1
ATOM 3278 C C . PRO D 1 31 ? 39.985 72.590 37.772 1.00 48.80 42 PRO D C 1
ATOM 3279 O O . PRO D 1 31 ? 39.458 72.661 36.663 1.00 48.27 42 PRO D O 1
ATOM 3283 N N . TYR D 1 32 ? 41.134 73.186 38.060 1.00 47.68 43 TYR D N 1
ATOM 3284 C CA . TYR D 1 32 ? 41.867 73.927 37.045 1.00 43.60 43 TYR D CA 1
ATOM 3285 C C . TYR D 1 32 ? 43.348 73.909 37.382 1.00 40.79 43 TYR D C 1
ATOM 3286 O O . TYR D 1 32 ? 43.741 73.595 38.501 1.00 39.61 43 TYR D O 1
ATOM 3295 N N . VAL D 1 33 ? 44.162 74.260 36.403 1.00 36.43 44 VAL D N 1
ATOM 3296 C CA . VAL D 1 33 ? 45.594 74.269 36.596 1.00 41.93 44 VAL D CA 1
ATOM 3297 C C . VAL D 1 33 ? 46.190 75.648 36.429 1.00 36.95 44 VAL D C 1
ATOM 3298 O O . VAL D 1 33 ? 45.825 76.379 35.510 1.00 40.38 44 VAL D O 1
ATOM 3302 N N . ILE D 1 34 ? 47.088 76.010 37.341 1.00 34.60 45 ILE D N 1
ATOM 3303 C CA . ILE D 1 34 ? 47.810 77.273 37.220 1.00 33.83 45 ILE D CA 1
ATOM 3304 C C . ILE D 1 34 ? 49.089 76.791 36.560 1.00 37.68 45 ILE D C 1
ATOM 3305 O O . ILE D 1 34 ? 49.845 76.013 37.151 1.00 35.33 45 ILE D O 1
ATOM 3310 N N . PRO D 1 35 ? 49.345 77.243 35.327 1.00 40.69 46 PRO D N 1
ATOM 3311 C CA . PRO D 1 35 ? 50.522 76.875 34.533 1.00 40.47 46 PRO D CA 1
ATOM 3312 C C . PRO D 1 35 ? 51.854 77.215 35.199 1.00 45.49 46 PRO D C 1
ATOM 3313 O O . PRO D 1 35 ? 51.938 78.124 36.029 1.00 35.33 46 PRO D O 1
ATOM 3317 N N . ALA D 1 36 ? 52.895 76.477 34.832 1.00 37.28 47 ALA D N 1
ATOM 3318 C CA . ALA D 1 36 ? 54.220 76.745 35.373 1.00 40.87 47 ALA D CA 1
ATOM 3319 C C . ALA D 1 36 ? 54.582 78.161 34.923 1.00 39.36 47 ALA D C 1
ATOM 3320 O O . ALA D 1 36 ? 54.083 78.641 33.905 1.00 32.87 47 ALA D O 1
ATOM 3322 N N . SER D 1 37 ? 55.428 78.843 35.686 1.00 31.35 48 SER D N 1
ATOM 3323 C CA . SER D 1 37 ? 55.835 80.197 35.324 1.00 37.95 48 SER D CA 1
ATOM 3324 C C . SER D 1 37 ? 57.342 80.362 35.478 1.00 40.01 48 SER D C 1
ATOM 3325 O O . SER D 1 37 ? 57.960 79.741 36.348 1.00 34.26 48 SER D O 1
ATOM 3328 N N . ASN D 1 38 ? 57.928 81.194 34.627 1.00 34.06 49 ASN D N 1
ATOM 3329 C CA . ASN D 1 38 ? 59.364 81.437 34.653 1.00 35.14 49 ASN D CA 1
ATOM 3330 C C . ASN D 1 38 ? 59.722 82.729 35.374 1.00 40.82 49 ASN D C 1
ATOM 3331 O O . ASN D 1 38 ? 59.078 83.757 35.181 1.00 31.73 49 ASN D O 1
ATOM 3336 N N . HIS D 1 39 ? 60.762 82.671 36.196 1.00 31.81 50 HIS D N 1
ATOM 3337 C CA . HIS D 1 39 ? 61.215 83.843 36.930 1.00 33.70 50 HIS D CA 1
ATOM 3338 C C . HIS D 1 39 ? 62.729 83.885 36.998 1.00 31.86 50 HIS D C 1
ATOM 3339 O O . HIS D 1 39 ? 63.419 82.961 36.541 1.00 30.95 50 HIS D O 1
ATOM 3346 N N . THR D 1 40 ? 63.252 84.972 37.553 1.00 26.65 51 THR D N 1
ATOM 3347 C CA . THR D 1 40 ? 64.694 85.086 37.726 1.00 28.87 51 THR D CA 1
ATOM 3348 C C . THR D 1 40 ? 64.943 85.639 39.116 1.00 28.63 51 THR D C 1
ATOM 3349 O O . THR D 1 40 ? 64.140 86.403 39.657 1.00 29.60 51 THR D O 1
ATOM 3353 N N . TYR D 1 41 ? 66.060 85.232 39.692 1.00 23.96 52 TYR D N 1
ATOM 3354 C CA . TYR D 1 41 ? 66.437 85.684 41.021 1.00 25.96 52 TYR D CA 1
ATOM 3355 C C . TYR D 1 41 ? 67.858 86.214 40.926 1.00 26.50 52 TYR D C 1
ATOM 3356 O O . TYR D 1 41 ? 68.726 85.581 40.338 1.00 25.49 52 TYR D O 1
ATOM 3365 N N . THR D 1 42 ? 68.092 87.381 41.505 1.00 23.49 53 THR D N 1
ATOM 3366 C CA . THR D 1 42 ? 69.423 87.972 41.497 1.00 23.76 53 THR D CA 1
ATOM 3367 C C . THR D 1 42 ? 69.984 88.036 42.914 1.00 26.44 53 THR D C 1
ATOM 3368 O O . THR D 1 42 ? 69.660 88.954 43.669 1.00 26.42 53 THR D O 1
ATOM 3372 N N . PRO D 1 43 ? 70.831 87.069 43.293 1.00 26.19 54 PRO D N 1
ATOM 3373 C CA . PRO D 1 43 ? 71.409 87.080 44.647 1.00 23.53 54 PRO D CA 1
ATOM 3374 C C . PRO D 1 43 ? 72.221 88.368 44.856 1.00 31.12 54 PRO D C 1
ATOM 3375 O O . PRO D 1 43 ? 72.837 88.887 43.923 1.00 27.59 54 PRO D O 1
ATOM 3379 N N . ASP D 1 44 ? 72.252 88.863 46.084 1.00 24.37 55 ASP D N 1
ATOM 3380 C CA . ASP D 1 44 ? 72.986 90.088 46.379 1.00 24.36 55 ASP D CA 1
ATOM 3381 C C . ASP D 1 44 ? 74.475 90.110 46.013 1.00 23.88 55 ASP D C 1
ATOM 3382 O O . ASP D 1 44 ? 74.938 91.019 45.305 1.00 25.52 55 ASP D O 1
ATOM 3387 N N . PHE D 1 45 ? 75.217 89.115 46.492 1.00 21.69 56 PHE D N 1
ATOM 3388 C CA . PHE D 1 45 ? 76.655 89.056 46.293 1.00 22.60 56 PHE D CA 1
ATOM 3389 C C . PHE D 1 45 ? 77.215 87.758 45.733 1.00 25.37 56 PHE D C 1
ATOM 3390 O O . PHE D 1 45 ? 76.723 86.675 46.034 1.00 25.16 56 PHE D O 1
ATOM 3398 N N . LEU D 1 46 ? 78.258 87.876 44.918 1.00 27.78 57 LEU D N 1
ATOM 3399 C CA . LEU D 1 46 ? 78.967 86.689 44.444 1.00 22.79 57 LEU D CA 1
ATOM 3400 C C . LEU D 1 46 ? 80.401 86.932 44.900 1.00 25.07 57 LEU D C 1
ATOM 3401 O O . LEU D 1 46 ? 81.040 87.910 44.498 1.00 25.93 57 LEU D O 1
ATOM 3406 N N . LEU D 1 47 ? 80.894 86.060 45.774 1.00 23.74 58 LEU D N 1
ATOM 3407 C CA . LEU D 1 47 ? 82.256 86.176 46.275 1.00 24.98 58 LEU D CA 1
ATOM 3408 C C . LEU D 1 47 ? 83.198 85.603 45.214 1.00 31.78 58 LEU D C 1
ATOM 3409 O O . LEU D 1 47 ? 82.783 84.789 44.379 1.00 25.35 58 LEU D O 1
ATOM 3414 N N . PRO D 1 48 ? 84.477 86.008 45.248 1.00 30.42 59 PRO D N 1
ATOM 3415 C CA . PRO D 1 48 ? 85.490 85.537 44.293 1.00 36.16 59 PRO D CA 1
ATOM 3416 C C . PRO D 1 48 ? 85.641 84.014 44.278 1.00 35.63 59 PRO D C 1
ATOM 3417 O O . PRO D 1 48 ? 86.024 83.441 43.265 1.00 34.62 59 PRO D O 1
ATOM 3421 N N . ASN D 1 49 ? 85.346 83.349 45.392 1.00 27.71 60 ASN D N 1
ATOM 3422 C CA . ASN D 1 49 ? 85.468 81.897 45.428 1.00 25.59 60 ASN D CA 1
ATOM 3423 C C . ASN D 1 49 ? 84.242 81.139 44.911 1.00 19.67 60 ASN D C 1
ATOM 3424 O O . ASN D 1 49 ? 84.180 79.910 44.995 1.00 28.18 60 ASN D O 1
ATOM 3429 N N . GLY D 1 50 ? 83.271 81.867 44.369 1.00 26.28 61 GLY D N 1
ATOM 3430 C CA . GLY D 1 50 ? 82.104 81.206 43.806 1.00 27.96 61 GLY D CA 1
ATOM 3431 C C . GLY D 1 50 ? 80.866 81.077 44.674 1.00 29.25 61 GLY D C 1
ATOM 3432 O O . GLY D 1 50 ? 79.844 80.558 44.226 1.00 27.67 61 GLY D O 1
ATOM 3433 N N . ILE D 1 51 ? 80.945 81.543 45.910 1.00 24.79 62 ILE D N 1
ATOM 3434 C CA . ILE D 1 51 ? 79.787 81.483 46.811 1.00 23.24 62 ILE D CA 1
ATOM 3435 C C . ILE D 1 51 ? 78.916 82.725 46.640 1.00 21.02 62 ILE D C 1
ATOM 3436 O O . ILE D 1 51 ? 79.409 83.842 46.697 1.00 23.35 62 ILE D O 1
ATOM 3441 N N . PHE D 1 52 ? 77.621 82.526 46.409 1.00 21.54 63 PHE D N 1
ATOM 3442 C CA . PHE D 1 52 ? 76.696 83.640 46.309 1.00 20.42 63 PHE D CA 1
ATOM 3443 C C . PHE D 1 52 ? 76.167 83.868 47.725 1.00 19.09 63 PHE D C 1
ATOM 3444 O O . PHE D 1 52 ? 75.879 82.900 48.448 1.00 20.26 63 PHE D O 1
ATOM 3452 N N . VAL D 1 53 ? 76.010 85.133 48.099 1.00 21.02 64 VAL D N 1
ATOM 3453 C CA . VAL D 1 53 ? 75.454 85.454 49.409 1.00 23.89 64 VAL D CA 1
ATOM 3454 C C . VAL D 1 53 ? 74.265 86.383 49.251 1.00 22.32 64 VAL D C 1
ATOM 3455 O O . VAL D 1 53 ? 74.350 87.429 48.591 1.00 23.87 64 VAL D O 1
ATOM 3459 N N . GLU D 1 54 ? 73.159 86.002 49.876 1.00 20.05 65 GLU D N 1
ATOM 3460 C CA . GLU D 1 54 ? 71.941 86.803 49.861 1.00 21.34 65 GLU D CA 1
ATOM 3461 C C . GLU D 1 54 ? 71.782 87.412 51.257 1.00 27.50 65 GLU D C 1
ATOM 3462 O O . GLU D 1 54 ? 71.767 86.663 52.248 1.00 23.10 65 GLU D O 1
ATOM 3468 N N . THR D 1 55 ? 71.705 88.746 51.366 1.00 21.06 66 THR D N 1
ATOM 3469 C CA . THR D 1 55 ? 71.472 89.340 52.694 1.00 21.81 66 THR D CA 1
ATOM 3470 C C . THR D 1 55 ? 69.961 89.339 52.842 1.00 28.63 66 THR D C 1
ATOM 3471 O O . THR D 1 55 ? 69.240 89.565 51.880 1.00 22.87 66 THR D O 1
ATOM 3475 N N . LYS D 1 56 ? 69.453 89.094 54.039 1.00 20.90 67 LYS D N 1
ATOM 3476 C CA . LYS D 1 56 ? 68.010 88.998 54.158 1.00 17.19 67 LYS D CA 1
ATOM 3477 C C . LYS D 1 56 ? 67.453 89.451 55.497 1.00 21.02 67 LYS D C 1
ATOM 3478 O O . LYS D 1 56 ? 67.928 89.016 56.537 1.00 23.70 67 LYS D O 1
ATOM 3484 N N . GLY D 1 57 ? 66.457 90.328 55.447 1.00 22.04 68 GLY D N 1
ATOM 3485 C CA . GLY D 1 57 ? 65.791 90.781 56.662 1.00 25.28 68 GLY D CA 1
ATOM 3486 C C . GLY D 1 57 ? 64.575 89.873 56.732 1.00 30.06 68 GLY D C 1
ATOM 3487 O O . GLY D 1 57 ? 64.667 88.722 57.180 1.00 24.99 68 GLY D O 1
ATOM 3488 N N . LEU D 1 58 ? 63.439 90.369 56.249 1.00 26.33 69 LEU D N 1
ATOM 3489 C CA . LEU D 1 58 ? 62.205 89.585 56.236 1.00 27.95 69 LEU D CA 1
ATOM 3490 C C . LEU D 1 58 ? 62.338 88.528 55.142 1.00 26.68 69 LEU D C 1
ATOM 3491 O O . LEU D 1 58 ? 62.715 88.835 54.009 1.00 27.99 69 LEU D O 1
ATOM 3496 N N . TRP D 1 59 ? 62.019 87.284 55.468 1.00 23.28 70 TRP D N 1
ATOM 3497 C CA . TRP D 1 59 ? 62.150 86.207 54.494 1.00 21.93 70 TRP D CA 1
ATOM 3498 C C . TRP D 1 59 ? 60.809 85.499 54.390 1.00 26.06 70 TRP D C 1
ATOM 3499 O O . TRP D 1 59 ? 60.526 84.572 55.144 1.00 30.04 70 TRP D O 1
ATOM 3510 N N . GLU D 1 60 ? 59.977 85.931 53.447 1.00 27.01 71 GLU D N 1
ATOM 3511 C CA . GLU D 1 60 ? 58.648 85.338 53.333 1.00 31.13 71 GLU D CA 1
ATOM 3512 C C . GLU D 1 60 ? 58.566 84.007 52.617 1.00 35.35 71 GLU D C 1
ATOM 3513 O O . GLU D 1 60 ? 59.506 83.583 51.958 1.00 25.35 71 GLU D O 1
ATOM 3519 N N . SER D 1 61 ? 57.415 83.356 52.761 1.00 26.30 72 SER D N 1
ATOM 3520 C CA . SER D 1 61 ? 57.161 82.046 52.176 1.00 28.13 72 SER D CA 1
ATOM 3521 C C . SER D 1 61 ? 57.564 81.866 50.707 1.00 25.15 72 SER D C 1
ATOM 3522 O O . SER D 1 61 ? 58.167 80.842 50.348 1.00 27.57 72 SER D O 1
ATOM 3525 N N . ASP D 1 62 ? 57.228 82.829 49.850 1.00 25.06 73 ASP D N 1
ATOM 3526 C CA . ASP D 1 62 ? 57.569 82.695 48.430 1.00 29.47 73 ASP D CA 1
ATOM 3527 C C . ASP D 1 62 ? 59.073 82.723 48.209 1.00 23.48 73 ASP D C 1
ATOM 3528 O O . ASP D 1 62 ? 59.594 82.076 47.297 1.00 25.51 73 ASP D O 1
ATOM 3533 N N . ASP D 1 63 ? 59.751 83.503 49.045 1.00 25.42 74 ASP D N 1
ATOM 3534 C CA . ASP D 1 63 ? 61.203 83.654 49.007 1.00 28.29 74 ASP D CA 1
ATOM 3535 C C . ASP D 1 63 ? 61.802 82.313 49.438 1.00 23.61 74 ASP D C 1
ATOM 3536 O O . ASP D 1 63 ? 62.721 81.794 48.807 1.00 24.09 74 ASP D O 1
ATOM 3541 N N . ARG D 1 64 ? 61.276 81.749 50.524 1.00 25.36 75 ARG D N 1
ATOM 3542 C CA . ARG D 1 64 ? 61.777 80.472 51.007 1.00 24.08 75 ARG D CA 1
ATOM 3543 C C . ARG D 1 64 ? 61.563 79.387 49.950 1.00 29.61 75 ARG D C 1
ATOM 3544 O O . ARG D 1 64 ? 62.465 78.588 49.675 1.00 24.26 75 ARG D O 1
ATOM 3552 N N . LYS D 1 65 ? 60.377 79.373 49.346 1.00 25.97 76 LYS D N 1
ATOM 3553 C CA . LYS D 1 65 ? 60.070 78.396 48.302 1.00 24.48 76 LYS D CA 1
ATOM 3554 C C . LYS D 1 65 ? 61.031 78.553 47.128 1.00 26.75 76 LYS D C 1
ATOM 3555 O O . LYS D 1 65 ? 61.490 77.568 46.556 1.00 25.86 76 LYS D O 1
ATOM 3561 N N . LYS D 1 66 ? 61.316 79.799 46.763 1.00 24.87 77 LYS D N 1
ATOM 3562 C CA . LYS D 1 66 ? 62.215 80.095 45.651 1.00 23.70 77 LYS D CA 1
ATOM 3563 C C . LYS D 1 66 ? 63.590 79.458 45.879 1.00 26.23 77 LYS D C 1
ATOM 3564 O O . LYS D 1 66 ? 64.163 78.852 44.972 1.00 26.31 77 LYS D O 1
ATOM 3570 N N . HIS D 1 67 ? 64.138 79.613 47.086 1.00 23.57 78 HIS D N 1
ATOM 3571 C CA . HIS D 1 67 ? 65.434 79.005 47.373 1.00 24.95 78 HIS D CA 1
ATOM 3572 C C . HIS D 1 67 ? 65.407 77.490 47.247 1.00 23.48 78 HIS D C 1
ATOM 3573 O O . HIS D 1 67 ? 66.364 76.894 46.761 1.00 23.83 78 HIS D O 1
ATOM 3580 N N . LEU D 1 68 ? 64.323 76.856 47.689 1.00 23.24 79 LEU D N 1
ATOM 3581 C CA . LEU D 1 68 ? 64.236 75.397 47.576 1.00 19.54 79 LEU D CA 1
ATOM 3582 C C . LEU D 1 68 ? 64.131 74.955 46.122 1.00 24.87 79 LEU D C 1
ATOM 3583 O O . LEU D 1 68 ? 64.707 73.936 45.732 1.00 26.16 79 LEU D O 1
ATOM 3588 N N . LEU D 1 69 ? 63.388 75.712 45.323 1.00 24.89 80 LEU D N 1
ATOM 3589 C CA . LEU D 1 69 ? 63.245 75.399 43.907 1.00 24.64 80 LEU D CA 1
ATOM 3590 C C . LEU D 1 69 ? 64.590 75.532 43.193 1.00 32.72 80 LEU D C 1
ATOM 3591 O O . LEU D 1 69 ? 64.945 74.705 42.353 1.00 29.32 80 LEU D O 1
ATOM 3596 N N . ILE D 1 70 ? 65.335 76.588 43.514 1.00 25.09 81 ILE D N 1
ATOM 3597 C CA . ILE D 1 70 ? 66.635 76.801 42.886 1.00 25.26 81 ILE D CA 1
ATOM 3598 C C . ILE D 1 70 ? 67.614 75.692 43.269 1.00 28.07 81 ILE D C 1
ATOM 3599 O O . ILE D 1 70 ? 68.440 75.253 42.458 1.00 24.31 81 ILE D O 1
ATOM 3604 N N . ARG D 1 71 ? 67.514 75.228 44.504 1.00 23.46 82 ARG D N 1
ATOM 3605 C CA . ARG D 1 71 ? 68.393 74.151 44.967 1.00 30.70 82 ARG D CA 1
ATOM 3606 C C . ARG D 1 71 ? 68.083 72.875 44.174 1.00 31.06 82 ARG D C 1
ATOM 3607 O O . ARG D 1 71 ? 68.979 72.127 43.804 1.00 24.86 82 ARG D O 1
ATOM 3615 N N . GLU D 1 72 ? 66.805 72.643 43.899 1.00 28.36 83 GLU D N 1
ATOM 3616 C CA . GLU D 1 72 ? 66.395 71.457 43.154 1.00 30.16 83 GLU D CA 1
ATOM 3617 C C . GLU D 1 72 ? 66.759 71.590 41.682 1.00 29.94 83 GLU D C 1
ATOM 3618 O O . GLU D 1 72 ? 67.214 70.635 41.055 1.00 26.07 83 GLU D O 1
ATOM 3624 N N . GLN D 1 73 ? 66.578 72.785 41.130 1.00 26.31 84 GLN D N 1
ATOM 3625 C CA . GLN D 1 73 ? 66.842 73.006 39.715 1.00 31.78 84 GLN D CA 1
ATOM 3626 C C . GLN D 1 73 ? 68.280 73.297 39.336 1.00 34.68 84 GLN D C 1
ATOM 3627 O O . GLN D 1 73 ? 68.678 73.063 38.188 1.00 30.57 84 GLN D O 1
ATOM 3633 N N . HIS D 1 74 ? 69.058 73.802 40.289 1.00 23.12 8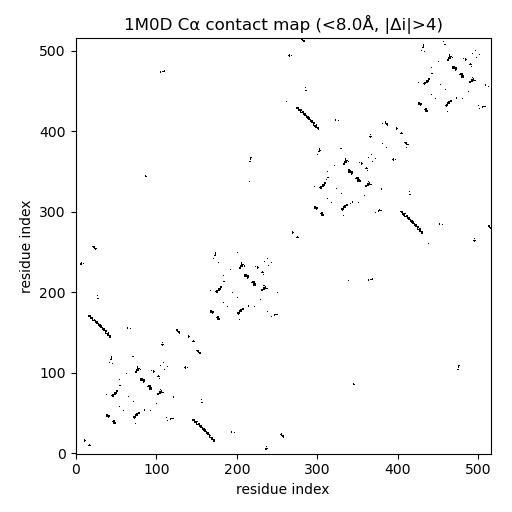5 HIS D N 1
ATOM 3634 C CA . HIS D 1 74 ? 70.448 74.145 40.027 1.00 25.84 85 HIS D CA 1
ATOM 3635 C C . HIS D 1 74 ? 71.328 73.694 41.180 1.00 31.07 85 HIS D C 1
ATOM 3636 O O . HIS D 1 74 ? 71.908 74.513 41.898 1.00 27.29 85 HIS D O 1
ATOM 3643 N N . PRO D 1 75 ? 71.457 72.379 41.360 1.00 31.10 86 PRO D N 1
ATOM 3644 C CA . PRO D 1 75 ? 72.277 71.839 42.446 1.00 27.67 86 PRO D CA 1
ATOM 3645 C C . PRO D 1 75 ? 73.735 72.289 42.479 1.00 27.72 86 PRO D C 1
ATOM 3646 O O . PRO D 1 75 ? 74.368 72.240 43.535 1.00 35.33 86 PRO D O 1
ATOM 3650 N N . GLU D 1 76 ? 74.269 72.753 41.354 1.00 24.64 87 GLU D N 1
ATOM 3651 C CA . GLU D 1 76 ? 75.671 73.182 41.319 1.00 35.17 87 GLU D CA 1
ATOM 3652 C C . GLU D 1 76 ? 75.886 74.543 41.991 1.00 36.71 87 GLU D C 1
ATOM 3653 O O . GLU D 1 76 ? 77.004 74.886 42.365 1.00 34.29 87 GLU D O 1
ATOM 3659 N N . LEU D 1 77 ? 74.815 75.317 42.130 1.00 28.83 88 LEU D N 1
ATOM 3660 C CA . LEU D 1 77 ? 74.900 76.639 42.739 1.00 23.64 88 LEU D CA 1
ATOM 3661 C C . LEU D 1 77 ? 75.052 76.599 44.259 1.00 26.29 88 LEU D C 1
ATOM 3662 O O . LEU D 1 77 ? 74.414 75.791 44.944 1.00 30.67 88 LEU D O 1
ATOM 3667 N N . ASP D 1 78 ? 75.888 77.489 44.779 1.00 26.62 89 ASP D N 1
ATOM 3668 C CA . ASP D 1 78 ? 76.102 77.587 46.224 1.00 25.42 89 ASP D CA 1
ATOM 3669 C C . ASP D 1 78 ? 75.594 78.977 46.632 1.00 25.69 89 ASP D C 1
ATOM 3670 O O . ASP D 1 78 ? 76.281 79.990 46.439 1.00 24.08 89 ASP D O 1
ATOM 3675 N N . ILE D 1 79 ? 74.375 79.013 47.159 1.00 22.48 90 ILE D N 1
ATOM 3676 C CA . ILE D 1 79 ? 73.739 80.266 47.576 1.00 19.02 90 ILE D CA 1
ATOM 3677 C C . ILE D 1 79 ? 73.503 80.166 49.075 1.00 24.73 90 ILE D C 1
ATOM 3678 O O . ILE D 1 79 ? 72.824 79.255 49.561 1.00 23.44 90 ILE D O 1
ATOM 3683 N N . ARG D 1 80 ? 74.083 81.106 49.799 1.00 20.65 91 ARG D N 1
ATOM 3684 C CA . ARG D 1 80 ? 73.990 81.137 51.262 1.00 19.96 91 ARG D CA 1
ATOM 3685 C C . ARG D 1 80 ? 73.303 82.423 51.685 1.00 21.74 91 ARG D C 1
ATOM 3686 O O . ARG D 1 80 ? 73.260 83.383 50.930 1.00 23.49 91 ARG D O 1
ATOM 3694 N N . ILE D 1 81 ? 72.793 82.445 52.914 1.00 19.64 92 ILE D N 1
ATOM 3695 C CA . ILE D 1 81 ? 72.071 83.614 53.381 1.00 18.87 92 ILE D CA 1
ATOM 3696 C C . ILE D 1 81 ? 72.655 84.212 54.654 1.00 21.11 92 ILE D C 1
ATOM 3697 O O . ILE D 1 81 ? 73.049 83.476 55.568 1.00 21.25 92 ILE D O 1
ATOM 3702 N N . VAL D 1 82 ? 72.724 85.541 54.697 1.00 20.22 93 VAL D N 1
ATOM 3703 C CA . VAL D 1 82 ? 73.165 86.252 55.899 1.00 20.55 93 VAL D CA 1
ATOM 3704 C C . VAL D 1 82 ? 71.905 86.999 56.344 1.00 22.75 93 VAL D C 1
ATOM 3705 O O . VAL D 1 82 ? 71.389 87.864 55.640 1.00 20.89 93 VAL D O 1
ATOM 3709 N N . PHE D 1 83 ? 71.385 86.631 57.508 1.00 20.27 94 PHE D N 1
ATOM 3710 C CA . PHE D 1 83 ? 70.157 87.232 58.047 1.00 23.03 94 PHE D CA 1
ATOM 3711 C C . PHE D 1 83 ? 70.389 88.380 59.025 1.00 24.51 94 PHE D C 1
ATOM 3712 O O . PHE D 1 83 ? 71.430 88.439 59.675 1.00 24.01 94 PHE D O 1
ATOM 3720 N N . SER D 1 84 ? 69.407 89.276 59.148 1.00 21.48 95 SER D N 1
ATOM 3721 C CA . SER D 1 84 ? 69.488 90.335 60.161 1.00 24.73 95 SER D CA 1
ATOM 3722 C C . SER D 1 84 ? 69.177 89.573 61.463 1.00 25.04 95 SER D C 1
ATOM 3723 O O . SER D 1 84 ? 69.690 89.902 62.527 1.00 26.01 95 SER D O 1
ATOM 3726 N N . SER D 1 85 ? 68.333 88.546 61.365 1.00 21.55 96 SER D N 1
ATOM 3727 C CA . SER D 1 85 ? 68.024 87.706 62.528 1.00 24.51 96 SER D CA 1
ATOM 3728 C C . SER D 1 85 ? 67.535 86.324 62.129 1.00 20.49 96 SER D C 1
ATOM 3729 O O . SER D 1 85 ? 66.394 86.157 61.688 1.00 25.73 96 SER D O 1
ATOM 3732 N N . SER D 1 86 ? 68.397 85.324 62.285 1.00 21.11 97 SER D N 1
ATOM 3733 C CA . SER D 1 86 ? 68.006 83.964 61.923 1.00 21.44 97 SER D CA 1
ATOM 3734 C C . SER D 1 86 ? 67.033 83.338 62.934 1.00 26.59 97 SER D C 1
ATOM 3735 O O . SER D 1 86 ? 66.498 82.256 62.693 1.00 22.80 97 SER D O 1
ATOM 3738 N N . ARG D 1 87 ? 66.810 84.010 64.063 1.00 22.42 98 ARG D N 1
ATOM 3739 C CA . ARG D 1 87 ? 65.872 83.489 65.071 1.00 25.98 98 ARG D CA 1
ATOM 3740 C C . ARG D 1 87 ? 64.427 83.885 64.727 1.00 29.86 98 ARG D C 1
ATOM 3741 O O . ARG D 1 87 ? 63.465 83.395 65.334 1.00 25.44 98 ARG D O 1
ATOM 3743 N N . THR D 1 88 ? 64.268 84.772 63.752 1.00 27.35 99 THR D N 1
ATOM 3744 C CA . THR D 1 88 ? 62.923 85.200 63.345 1.00 24.01 99 THR D CA 1
ATOM 3745 C C . THR D 1 88 ? 62.073 83.989 62.961 1.00 21.09 99 THR D C 1
ATOM 3746 O O . THR D 1 88 ? 62.539 83.106 62.256 1.00 23.63 99 THR D O 1
ATOM 3750 N N . LYS D 1 89 ? 60.818 83.956 63.419 1.00 23.64 100 LYS D N 1
ATOM 3751 C CA . LYS D 1 89 ? 59.916 82.855 63.091 1.00 23.46 100 LYS D CA 1
ATOM 3752 C C . LYS D 1 89 ? 59.433 82.977 61.637 1.00 21.94 100 LYS D C 1
ATOM 3753 O O . LYS D 1 89 ? 59.303 84.087 61.113 1.00 23.98 100 LYS D O 1
ATOM 3759 N N . LEU D 1 90 ? 59.173 81.832 61.003 1.00 20.94 101 LEU D N 1
ATOM 3760 C CA . LEU D 1 90 ? 58.720 81.77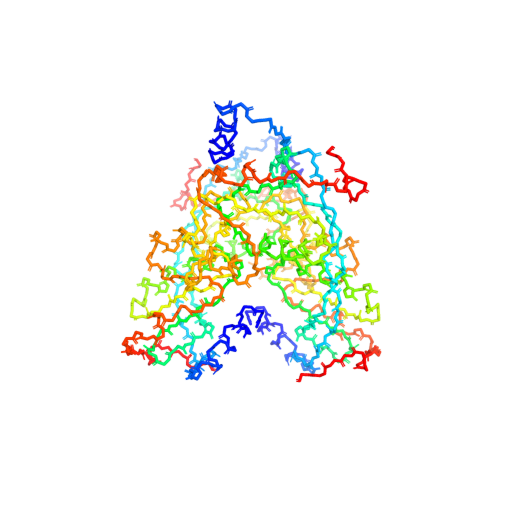9 59.609 1.00 25.27 101 LEU D CA 1
ATOM 3761 C C . LEU D 1 90 ? 57.551 82.728 59.352 1.00 33.86 101 LEU D C 1
ATOM 3762 O O . LEU D 1 90 ? 57.483 83.382 58.304 1.00 26.43 101 LEU D O 1
ATOM 3767 N N . TYR D 1 91 ? 56.630 82.789 60.310 1.00 25.64 102 TYR D N 1
ATOM 3768 C CA . TYR D 1 91 ? 55.467 83.675 60.229 1.00 24.87 102 TYR D CA 1
ATOM 3769 C C . TYR D 1 91 ? 54.928 83.834 61.659 1.00 27.85 102 TYR D C 1
ATOM 3770 O O . TYR D 1 91 ? 55.300 83.073 62.546 1.00 24.86 102 TYR D O 1
ATOM 3779 N N . LYS D 1 92 ? 54.092 84.839 61.900 1.00 24.53 103 LYS D N 1
ATOM 3780 C CA . LYS D 1 92 ? 53.585 85.071 63.257 1.00 30.20 103 LYS D CA 1
ATOM 3781 C C . LYS D 1 92 ? 52.920 83.827 63.840 1.00 25.45 103 LYS D C 1
ATOM 3782 O O . LYS D 1 92 ? 51.947 83.308 63.284 1.00 24.55 103 LYS D O 1
ATOM 3788 N N . GLY D 1 93 ? 53.452 83.353 64.963 1.00 26.65 104 GLY D N 1
ATOM 3789 C CA . GLY D 1 93 ? 52.895 82.184 65.612 1.00 30.27 104 GLY D CA 1
ATOM 3790 C C . GLY D 1 93 ? 53.616 80.890 65.319 1.00 29.45 104 GLY D C 1
ATOM 3791 O O . GLY D 1 93 ? 53.393 79.893 65.994 1.00 28.38 104 GLY D O 1
ATOM 3792 N N . SER D 1 94 ? 54.469 80.881 64.300 1.00 26.91 105 SER D N 1
ATOM 3793 C CA . SER D 1 94 ? 55.213 79.667 63.973 1.00 26.00 105 SER D CA 1
ATOM 3794 C C . SER D 1 94 ? 56.253 79.360 65.043 1.00 21.50 105 SER D C 1
ATOM 3795 O O . SER D 1 94 ? 56.854 80.271 65.612 1.00 27.65 105 SER D O 1
ATOM 3798 N N . PRO D 1 95 ? 56.485 78.069 65.321 1.00 26.65 106 PRO D N 1
ATOM 3799 C CA . PRO D 1 95 ? 57.480 77.687 66.324 1.00 27.74 106 PRO D CA 1
ATOM 3800 C C . PRO D 1 95 ? 58.850 77.566 65.631 1.00 31.62 106 PRO D C 1
ATOM 3801 O O . PRO D 1 95 ? 59.884 77.465 66.283 1.00 31.22 106 PRO D O 1
ATOM 3805 N N . THR D 1 96 ? 58.846 77.632 64.303 1.00 28.07 107 THR D N 1
ATOM 3806 C CA . THR D 1 96 ? 60.077 77.455 63.516 1.00 27.12 107 THR D CA 1
ATOM 3807 C C . THR D 1 96 ? 60.758 78.757 63.103 1.00 27.49 107 THR D C 1
ATOM 3808 O O . THR D 1 96 ? 60.094 79.688 62.673 1.00 25.41 107 THR D O 1
ATOM 3812 N N . SER D 1 97 ? 62.086 78.815 63.240 1.00 30.18 108 SER D N 1
ATOM 3813 C CA . SER D 1 97 ? 62.851 80.014 62.875 1.00 24.15 108 SER D CA 1
ATOM 3814 C C . SER D 1 97 ? 63.441 79.893 61.469 1.00 19.85 108 SER D C 1
ATOM 3815 O O . SER D 1 97 ? 63.471 78.810 60.899 1.00 22.36 108 SER D O 1
ATOM 3818 N N . TYR D 1 98 ? 63.892 81.020 60.909 1.00 22.62 109 TYR D N 1
ATOM 3819 C CA . TYR D 1 98 ? 64.528 80.996 59.586 1.00 22.27 109 TYR D CA 1
ATOM 3820 C C . TYR D 1 98 ? 65.718 80.035 59.642 1.00 21.15 109 TYR D C 1
ATOM 3821 O O . TYR D 1 98 ? 65.976 79.278 58.704 1.00 21.68 109 TYR D O 1
ATOM 3830 N N . GLY D 1 99 ? 66.472 80.111 60.738 1.00 24.83 110 GLY D N 1
ATOM 3831 C CA . GLY D 1 99 ? 67.642 79.256 60.891 1.00 27.07 110 GLY D CA 1
ATOM 3832 C C . GLY D 1 99 ? 67.288 77.778 60.918 1.00 26.19 110 GLY D C 1
ATOM 3833 O O . GLY D 1 99 ? 67.972 76.948 60.332 1.00 21.22 110 GLY D O 1
ATOM 3834 N N . GLU D 1 100 ? 66.223 77.429 61.623 1.00 23.75 111 GLU D N 1
ATOM 3835 C CA . GLU D 1 100 ? 65.827 76.023 61.682 1.00 24.01 111 GLU D CA 1
ATOM 3836 C C . GLU D 1 100 ? 65.372 75.549 60.310 1.00 24.54 111 GLU D C 1
ATOM 3837 O O . GLU D 1 100 ? 65.639 74.424 59.916 1.00 24.96 111 GLU D O 1
ATOM 3843 N N . PHE D 1 101 ? 64.693 76.422 59.573 1.00 23.02 112 PHE D N 1
ATOM 3844 C CA . PHE D 1 101 ? 64.249 76.088 58.227 1.00 24.67 112 PHE D CA 1
ATOM 3845 C C . PHE D 1 101 ? 65.495 75.836 57.351 1.00 22.10 112 PHE D C 1
ATOM 3846 O O . PHE D 1 101 ? 65.537 74.885 56.586 1.00 22.73 112 PHE D O 1
ATOM 3854 N N . CYS D 1 102 ? 66.503 76.696 57.461 1.00 23.00 113 CYS D N 1
ATOM 3855 C CA . CYS D 1 102 ? 67.717 76.517 56.645 1.00 19.98 113 CYS D CA 1
ATOM 3856 C C . CYS D 1 102 ? 68.421 75.211 57.003 1.00 20.23 113 CYS D C 1
ATOM 3857 O O . CYS D 1 102 ? 68.834 74.467 56.123 1.00 26.14 113 CYS D O 1
ATOM 3860 N N . GLU D 1 103 ? 68.567 74.957 58.295 1.00 25.14 114 GLU D N 1
ATOM 3861 C CA . GLU D 1 103 ? 69.216 73.734 58.739 1.00 31.98 114 GLU D CA 1
ATOM 3862 C C . GLU D 1 103 ? 68.490 72.524 58.170 1.00 33.36 114 GLU D C 1
ATOM 3863 O O . GLU D 1 103 ? 69.121 71.583 57.666 1.00 30.88 114 GLU D O 1
ATOM 3869 N N . LYS D 1 104 ? 67.164 72.554 58.226 1.00 31.36 115 LYS D N 1
ATOM 3870 C CA . LYS D 1 104 ? 66.362 71.438 57.712 1.00 30.56 115 LYS D CA 1
ATOM 3871 C C . LYS D 1 104 ? 66.565 71.220 56.229 1.00 38.06 115 LYS D C 1
ATOM 3872 O O . LYS D 1 104 ? 66.597 70.082 55.775 1.00 29.94 115 LYS D O 1
ATOM 3878 N N . HIS D 1 105 ? 66.699 72.305 55.467 1.00 26.49 116 HIS D N 1
ATOM 3879 C CA . HIS D 1 105 ? 66.875 72.176 54.031 1.00 26.98 116 HIS D CA 1
ATOM 3880 C C . HIS D 1 105 ? 68.304 72.293 53.487 1.00 27.61 116 HIS D C 1
ATOM 3881 O O . HIS D 1 105 ? 68.496 72.398 52.282 1.00 28.28 116 HIS D O 1
ATOM 3888 N N . GLY D 1 106 ? 69.295 72.277 54.375 1.00 26.46 117 GLY D N 1
ATOM 3889 C CA . GLY D 1 106 ? 70.682 72.335 53.940 1.00 33.81 117 GLY D CA 1
ATOM 3890 C C . GLY D 1 106 ? 71.147 73.676 53.404 1.00 29.69 117 GLY D C 1
ATOM 3891 O O . GLY D 1 106 ? 72.055 73.753 52.585 1.00 25.77 117 GLY D O 1
ATOM 3892 N N . ILE D 1 107 ? 70.522 74.750 53.847 1.00 21.89 118 ILE D N 1
ATOM 3893 C CA . ILE D 1 107 ? 70.943 76.070 53.378 1.00 20.97 118 ILE D CA 1
ATOM 3894 C C . ILE D 1 107 ? 71.915 76.610 54.420 1.00 23.39 118 ILE D C 1
ATOM 3895 O O . ILE D 1 107 ? 71.582 76.690 55.599 1.00 21.89 118 ILE D O 1
ATOM 3900 N N . LYS D 1 108 ? 73.126 76.949 53.986 1.00 21.15 119 LYS D N 1
ATOM 3901 C CA . LYS D 1 108 ? 74.114 77.521 54.895 1.00 23.14 119 LYS D CA 1
ATOM 3902 C C . LYS D 1 108 ? 73.701 78.969 55.151 1.00 22.66 119 LYS D C 1
ATOM 3903 O O . LYS D 1 108 ? 73.271 79.682 54.224 1.00 21.60 119 LYS D O 1
ATOM 3909 N N . PHE D 1 109 ? 73.815 79.400 56.402 1.00 19.25 120 PHE D N 1
ATOM 3910 C CA . PHE D 1 109 ? 73.413 80.754 56.758 1.00 17.60 120 PHE D CA 1
ATOM 3911 C C . PHE D 1 109 ? 74.260 81.288 57.893 1.00 18.49 120 PHE D C 1
ATOM 3912 O O . PHE D 1 109 ? 74.984 80.546 58.564 1.00 23.40 120 PHE D O 1
ATOM 3920 N N . ALA D 1 110 ? 74.162 82.594 58.088 1.00 22.38 121 ALA D N 1
ATOM 3921 C CA . ALA D 1 110 ? 74.880 83.280 59.149 1.00 25.43 121 ALA D CA 1
ATOM 3922 C C . ALA D 1 110 ? 74.012 84.470 59.540 1.00 22.76 121 ALA D C 1
ATOM 3923 O O . ALA D 1 110 ? 72.923 84.691 58.968 1.00 21.12 121 ALA D O 1
ATOM 3925 N N . ASP D 1 111 ? 74.498 85.244 60.504 1.00 20.44 122 ASP D N 1
ATOM 3926 C CA . ASP D 1 111 ? 73.795 86.427 60.977 1.00 19.65 122 ASP D CA 1
ATOM 3927 C C . ASP D 1 111 ? 74.719 87.642 60.945 1.00 20.89 122 ASP D C 1
ATOM 3928 O O . ASP D 1 111 ? 75.885 87.531 61.322 1.00 20.27 122 ASP D O 1
ATOM 3933 N N . LYS D 1 112 ? 74.157 88.770 60.510 1.00 22.27 123 LYS D N 1
ATOM 3934 C CA . LYS D 1 112 ? 74.797 90.089 60.455 1.00 24.30 123 LYS D CA 1
ATOM 3935 C C . LYS D 1 112 ? 75.920 90.318 59.448 1.00 23.35 123 LYS D C 1
ATOM 3936 O O . LYS D 1 112 ? 75.876 91.285 58.696 1.00 21.86 123 LYS D O 1
ATOM 3942 N N . LEU D 1 113 ? 76.926 89.450 59.463 1.00 21.51 124 LEU D N 1
ATOM 3943 C CA . LEU D 1 113 ? 78.091 89.611 58.575 1.00 21.85 124 LEU D CA 1
ATOM 3944 C C . LEU D 1 113 ? 78.518 88.289 57.997 1.00 28.10 124 LEU D C 1
ATOM 3945 O O . LEU D 1 113 ? 78.272 87.248 58.581 1.00 23.52 124 LEU D O 1
ATOM 3950 N N . ILE D 1 114 ? 79.177 88.325 56.842 1.00 25.17 125 ILE D N 1
ATOM 3951 C CA . ILE D 1 114 ? 79.638 87.087 56.241 1.00 17.76 125 ILE D CA 1
ATOM 3952 C C . ILE D 1 114 ? 80.771 86.495 57.059 1.00 19.14 125 ILE D C 1
ATOM 3953 O O . ILE D 1 114 ? 81.742 87.194 57.368 1.00 26.19 125 ILE D O 1
ATOM 3958 N N . PRO D 1 115 ? 80.675 85.209 57.434 1.00 20.83 126 PRO D N 1
ATOM 3959 C CA . PRO D 1 115 ? 81.747 84.592 58.219 1.00 22.76 126 PRO D CA 1
ATOM 3960 C C . PRO D 1 115 ? 83.086 84.604 57.453 1.00 33.28 126 PRO D C 1
ATOM 3961 O O . PRO D 1 115 ? 83.136 84.366 56.240 1.00 24.51 126 PRO D O 1
ATOM 3965 N N . ALA D 1 116 ? 84.174 84.858 58.167 1.00 28.43 127 ALA D N 1
ATOM 3966 C CA . ALA D 1 116 ? 85.491 84.893 57.537 1.00 31.39 127 ALA D CA 1
ATOM 3967 C C . ALA D 1 116 ? 85.764 83.547 56.894 1.00 30.48 127 ALA D C 1
ATOM 3968 O O . ALA D 1 116 ? 86.390 83.473 55.833 1.00 28.12 127 ALA D O 1
ATOM 3970 N N . GLU D 1 117 ? 85.273 82.485 57.533 1.00 25.41 128 GLU D N 1
ATOM 3971 C CA . GLU D 1 117 ? 85.433 81.114 57.047 1.00 28.27 128 GLU D CA 1
ATOM 3972 C C . GLU D 1 117 ? 84.866 80.953 55.629 1.00 28.95 128 GLU D C 1
ATOM 3973 O O . GLU D 1 117 ? 85.429 80.238 54.801 1.00 26.82 128 GLU D O 1
ATOM 3979 N N . TRP D 1 118 ? 83.730 81.580 55.357 1.00 27.81 129 TRP D N 1
ATOM 3980 C CA . TRP D 1 118 ? 83.143 81.449 54.018 1.00 28.61 129 TRP D CA 1
ATOM 3981 C C . TRP D 1 118 ? 84.036 82.122 52.981 1.00 31.22 129 TRP D C 1
ATOM 3982 O O . TRP D 1 118 ? 84.294 81.570 51.905 1.00 26.90 129 TRP D O 1
ATOM 3993 N N . ILE D 1 119 ? 84.484 83.332 53.296 1.00 27.07 130 ILE D N 1
ATOM 3994 C CA . ILE D 1 119 ? 85.319 84.094 52.368 1.00 29.56 130 ILE D CA 1
ATOM 3995 C C . ILE D 1 119 ? 86.607 83.356 52.028 1.00 34.02 130 ILE D C 1
ATOM 3996 O O . ILE D 1 119 ? 87.109 83.437 50.900 1.00 32.93 130 ILE D O 1
ATOM 4001 N N . LYS D 1 120 ? 87.127 82.613 52.996 1.00 30.50 131 LYS D N 1
ATOM 4002 C CA . LYS D 1 120 ? 88.367 81.881 52.802 1.00 32.14 131 LYS D CA 1
ATOM 4003 C C . LYS D 1 120 ? 88.220 80.519 52.130 1.00 40.64 131 LYS D C 1
ATOM 4004 O O . LYS D 1 120 ? 89.225 79.880 51.822 1.00 32.25 131 LYS D O 1
ATOM 4006 N N . GLU D 1 121 ? 86.993 80.056 51.902 1.00 29.32 132 GLU D N 1
ATOM 4007 C CA . GLU D 1 121 ? 86.830 78.750 51.269 1.00 27.41 132 GLU D CA 1
ATOM 4008 C C . GLU D 1 121 ? 87.520 78.758 49.891 1.00 26.38 132 GLU D C 1
ATOM 4009 O O . GLU D 1 121 ? 87.506 79.764 49.186 1.00 27.08 132 GLU D O 1
ATOM 4015 N N . PRO D 1 122 ? 88.147 77.643 49.511 1.00 28.91 133 PRO D N 1
ATOM 4016 C CA . PRO D 1 122 ? 88.824 77.605 48.209 1.00 37.22 133 PRO D CA 1
ATOM 4017 C C . PRO D 1 122 ? 87.880 77.849 47.037 1.00 36.91 133 PRO D C 1
ATOM 4018 O O . PRO D 1 122 ? 86.741 77.371 47.030 1.00 30.79 133 PRO D O 1
ATOM 4022 N N . LYS D 1 123 ? 88.370 78.601 46.058 1.00 34.33 134 LYS D N 1
ATOM 4023 C CA . LYS D 1 123 ? 87.603 78.931 44.868 1.00 37.04 134 LYS D CA 1
ATOM 4024 C C . LYS D 1 123 ? 87.058 77.676 44.213 1.00 38.70 134 LYS D C 1
ATOM 4025 O O . LYS D 1 123 ? 87.744 76.659 44.139 1.00 44.14 134 LYS D O 1
ATOM 4031 N N . LYS D 1 124 ? 85.816 77.740 43.752 1.00 35.11 135 LYS D N 1
ATOM 4032 C CA . LYS D 1 124 ? 85.218 76.595 43.077 1.00 29.14 135 LYS D CA 1
ATOM 4033 C C . LYS D 1 124 ? 84.431 77.099 41.878 1.00 36.31 135 LYS D C 1
ATOM 4034 O O . LYS D 1 124 ? 84.111 78.292 41.777 1.00 36.07 135 LYS D O 1
ATOM 4040 N N . GLU D 1 125 ? 84.122 76.181 40.973 1.00 32.19 136 GLU D N 1
ATOM 4041 C CA . GLU D 1 125 ? 83.398 76.519 39.756 1.00 38.21 136 GLU D CA 1
ATOM 4042 C C . GLU D 1 125 ? 81.957 76.972 39.944 1.00 29.29 136 GLU D C 1
ATOM 4043 O O . GLU D 1 125 ? 81.186 76.346 40.672 1.00 32.65 136 GLU D O 1
ATOM 4049 N N . VAL D 1 126 ? 81.597 78.056 39.274 1.00 32.26 137 VAL D N 1
ATOM 4050 C CA . VAL D 1 126 ? 80.222 78.549 39.312 1.00 28.91 137 VAL D CA 1
ATOM 4051 C C . VAL D 1 126 ? 79.589 78.102 37.990 1.00 29.23 137 VAL D C 1
ATOM 4052 O O . VAL D 1 126 ? 80.201 78.262 36.935 1.00 28.83 137 VAL D O 1
ATOM 4056 N N . PRO D 1 127 ? 78.376 77.532 38.026 1.00 30.17 138 PRO D N 1
ATOM 4057 C CA . PRO D 1 127 ? 77.732 77.090 36.780 1.00 31.54 138 PRO D CA 1
ATOM 4058 C C . PRO D 1 127 ? 77.183 78.257 35.952 1.00 26.05 138 PRO D C 1
ATOM 4059 O O . PRO D 1 127 ? 75.966 78.452 35.845 1.00 26.39 138 PRO D O 1
ATOM 4063 N N . PHE D 1 128 ? 78.078 79.036 35.354 1.00 24.19 139 PHE D N 1
ATOM 4064 C CA . PHE D 1 128 ? 77.628 80.180 34.558 1.00 27.96 139 PHE D CA 1
ATOM 4065 C C . PHE D 1 128 ? 76.863 79.771 33.316 1.00 28.37 139 PHE D C 1
ATOM 4066 O O . PHE D 1 128 ? 76.270 80.616 32.651 1.00 26.22 139 PHE D O 1
ATOM 4074 N N . ASP D 1 129 ? 76.887 78.478 33.002 1.00 24.47 140 ASP D N 1
ATOM 4075 C CA . ASP D 1 129 ? 76.169 77.956 31.847 1.00 27.11 140 ASP D CA 1
ATOM 4076 C C . ASP D 1 129 ? 74.683 77.879 32.156 1.00 31.74 140 ASP D C 1
ATOM 4077 O O . ASP D 1 129 ? 73.884 77.550 31.286 1.00 28.58 140 ASP D O 1
ATOM 4082 N N . ARG D 1 130 ? 74.319 78.189 33.404 1.00 27.10 141 ARG D N 1
ATOM 4083 C CA . ARG D 1 130 ? 72.932 78.155 33.828 1.00 25.10 141 ARG D CA 1
ATOM 4084 C C . ARG D 1 130 ? 72.444 79.533 34.267 1.00 29.95 141 ARG D C 1
ATOM 4085 O O . ARG D 1 130 ? 71.282 79.700 34.624 1.00 29.21 141 ARG D O 1
ATOM 4093 N N . LEU D 1 131 ? 73.331 80.518 34.223 1.00 23.93 142 LEU D N 1
ATOM 4094 C CA . LEU D 1 131 ? 73.003 81.872 34.659 1.00 20.69 142 LEU D CA 1
ATOM 4095 C C . LEU D 1 131 ? 73.055 82.890 33.520 1.00 31.62 142 LEU D C 1
ATOM 4096 O O . LEU D 1 131 ? 73.497 82.584 32.415 1.00 25.95 142 LEU D O 1
ATOM 4101 N N . LYS D 1 132 ? 72.610 84.107 33.807 1.00 25.82 143 LYS D N 1
ATOM 4102 C CA . LYS D 1 132 ? 72.676 85.194 32.828 1.00 28.12 143 LYS D CA 1
ATOM 4103 C C . LYS D 1 132 ? 73.217 86.406 33.552 1.00 31.30 143 LYS D C 1
ATOM 4104 O O . LYS D 1 132 ? 72.896 86.625 34.725 1.00 31.74 143 LYS D O 1
ATOM 4110 N N . ARG D 1 133 ? 74.056 87.178 32.869 1.00 27.76 144 ARG D N 1
ATOM 4111 C CA . ARG D 1 133 ? 74.627 88.384 33.455 1.00 26.09 144 ARG D CA 1
ATOM 4112 C C . ARG D 1 133 ? 73.529 89.425 33.448 1.00 35.24 144 ARG D C 1
ATOM 4113 O O . ARG D 1 133 ? 72.743 89.485 32.504 1.00 31.41 144 ARG D O 1
ATOM 4121 N N . LYS D 1 134 ? 73.435 90.227 34.505 1.00 31.63 145 LYS D N 1
ATOM 4122 C CA . LYS D 1 134 ? 72.402 91.262 34.540 1.00 43.04 145 LYS D CA 1
ATOM 4123 C C . LYS D 1 134 ? 72.599 92.243 33.375 1.00 47.16 145 LYS D C 1
ATOM 4124 O O . LYS D 1 134 ? 71.587 92.727 32.819 1.00 48.60 145 LYS D O 1
#

Nearest PDB structures (foldseek):
  1m0i-assembly1_B  TM=9.949E-01  e=1.617E-23  Escherichia phage T7
  1fzr-assembly2_C  TM=9.677E-01  e=9.170E-24  Escherichia phage T7
  2pfj-assembly1_A  TM=8.840E-01  e=3.131E-22  Escherichia phage T7
  3cae-assembly1_D  TM=7.505E-01  e=8.062E-22  Escherichia phage T7
  4ddh-assembly1_B  TM=3.921E-01  e=7.594E-01  Mycobacterium tuberculosis